Protein AF-0000000079278711 (afdb_homodimer)

Secondary structure (DSSP, 8-state):
------------------------B--SEEEEEEEEEEEEEETTEEEEEEEEEEEEEETTTTEEEEEEEEE-TT--EEEEEEEEETTTTEEEEEETTTTEEEEEE--S----BS-TT-EEEEEEEEE-SSSEEEEEEEEEEE-SSEEEEEEEEEETTT--EEEEEEEEEES-GGG-EEEEEEEEEEEEEES-S-THHHHPPPGGGGG------HHHHHHTTTTHHHH-/------------------------B--SEEEEEEEEEEEEEETTEEEEEEEEEEEEEETTTTEEEEEEEEE-TT--EEEEEEEEETTTTEEEEEETTTTEEEEEE--S----BS-TT-EEEEEEEEE-SSSEEEEEEEEEEE-SSEEEEEEEEEETTT--EEEEEEEEEES-GGG-EEEEEEEEEEEEESS-S-THHHHPPPGGGGG------HHHHHHTTTTHHHH-

Organism: Patiria miniata (NCBI:txid46514)

Nearest PDB structures (foldseek):
  6jld-assembly2_C  TM=6.997E-01  e=4.991E-11  Homo sapiens
  6jla-assembly2_C  TM=6.796E-01  e=1.005E-10  Mus musculus
  6e8n-assembly1_B  TM=7.286E-01  e=1.222E-09  Homo sapiens
  6jl9-assembly1_A  TM=7.013E-01  e=5.776E-10  Xenopus tropicalis
  6e7o-assembly2_C  TM=6.805E-01  e=1.728E-08  Homo sapiens

pLDDT: mean 85.75, std 17.97, range [25.83, 98.38]

Radius of gyration: 24.75 Å; Cα contacts (8 Å, |Δi|>4): 1061; chains: 2; bounding box: 49×94×82 Å

Solvent-accessible surface area (backbone atoms only — not comparable to full-atom values): 24453 Å² total; per-residue (Å²): 135,81,77,79,78,78,76,75,75,75,76,74,72,79,70,71,73,66,75,76,67,69,72,48,52,42,72,51,45,26,26,34,28,38,43,35,45,36,39,38,29,44,83,42,43,68,50,42,36,38,36,44,34,42,32,34,42,30,57,86,71,34,33,40,13,37,38,36,40,38,25,44,69,87,61,54,74,41,58,37,32,37,32,37,32,50,77,77,30,34,27,39,44,32,29,72,84,79,64,33,14,32,76,40,82,39,82,79,76,79,83,55,46,54,56,86,79,49,37,70,70,47,75,50,31,37,62,46,87,89,48,68,48,46,26,39,33,30,38,38,80,43,74,74,59,46,33,34,39,33,40,42,28,23,34,59,95,60,30,44,68,42,35,40,37,38,45,36,33,38,57,54,83,84,66,27,31,38,38,36,38,37,34,40,40,31,54,44,36,92,35,64,92,56,57,61,83,38,64,59,76,60,77,56,45,76,68,48,45,63,66,92,40,75,62,61,67,54,54,58,63,74,51,42,76,80,75,100,137,83,78,76,77,77,76,73,76,73,75,72,72,78,70,71,71,68,75,76,70,69,70,50,51,41,71,52,39,24,26,34,28,36,43,35,45,37,39,38,31,43,82,44,45,69,50,42,37,37,35,45,34,42,32,34,40,31,59,84,72,33,32,39,15,38,39,36,39,37,24,43,68,86,61,53,74,42,58,38,33,37,32,37,32,51,77,77,31,33,28,41,44,32,29,72,85,80,64,32,14,31,77,40,82,40,82,77,78,80,84,57,46,55,53,86,80,50,38,71,68,49,75,49,30,38,64,45,85,89,48,67,48,46,28,40,33,30,38,37,79,43,75,73,59,46,34,35,40,34,41,43,28,24,34,58,94,60,30,43,69,43,35,40,35,38,44,36,32,38,57,56,83,84,64,28,30,38,39,35,39,38,33,39,40,30,51,43,36,84,43,63,91,56,57,62,83,38,66,59,76,61,76,56,47,78,67,48,44,64,68,92,40,77,62,61,66,55,55,59,62,75,53,44,76,78,73,101

Structure (mmCIF, N/CA/C/O backbone):
data_AF-0000000079278711-model_v1
#
loop_
_entity.id
_entity.type
_entity.pdbx_description
1 polymer 'Uncharacterized protein'
#
loop_
_atom_site.group_PDB
_atom_site.id
_atom_site.type_symbol
_atom_site.label_atom_id
_atom_site.label_alt_id
_atom_site.label_comp_id
_atom_site.label_asym_id
_atom_site.label_entity_id
_atom_site.label_seq_id
_atom_site.pdbx_PDB_ins_code
_atom_site.Cartn_x
_atom_site.Cartn_y
_atom_site.Cartn_z
_atom_site.occupancy
_atom_site.B_iso_or_equiv
_atom_site.auth_seq_id
_atom_site.auth_comp_id
_atom_site.auth_asym_id
_atom_site.auth_atom_id
_atom_site.pdbx_PDB_model_num
ATOM 1 N N . MET A 1 1 ? -23.078 46.031 -39.719 1 28.12 1 MET A N 1
ATOM 2 C CA . MET A 1 1 ? -22.953 45.344 -38.438 1 28.12 1 MET A CA 1
ATOM 3 C C . MET A 1 1 ? -21.734 44.438 -38.438 1 28.12 1 MET A C 1
ATOM 5 O O . MET A 1 1 ? -21.734 43.406 -39.125 1 28.12 1 MET A O 1
ATOM 9 N N . ALA A 1 2 ? -20.5 44.938 -38.312 1 26.81 2 ALA A N 1
ATOM 10 C CA . ALA A 1 2 ? -19.141 44.406 -38.469 1 26.81 2 ALA A CA 1
ATOM 11 C C . ALA A 1 2 ? -18.828 43.375 -37.406 1 26.81 2 ALA A C 1
ATOM 13 O O . ALA A 1 2 ? -18.875 43.656 -36.219 1 26.81 2 ALA A O 1
ATOM 14 N N . LEU A 1 3 ? -19.188 42.094 -37.531 1 27.09 3 LEU A N 1
ATOM 15 C CA . LEU A 1 3 ? -19 40.969 -36.656 1 27.09 3 LEU A CA 1
ATOM 16 C C . LEU A 1 3 ? -17.516 40.75 -36.375 1 27.09 3 LEU A C 1
ATOM 18 O O . LEU A 1 3 ? -16.734 40.5 -37.281 1 27.09 3 LEU A O 1
ATOM 22 N N . LYS A 1 4 ? -16.922 41.594 -35.469 1 32.12 4 LYS A N 1
ATOM 23 C CA . LYS A 1 4 ? -15.508 41.5 -35.156 1 32.12 4 LYS A CA 1
ATOM 24 C C . LYS A 1 4 ? -15.141 40.031 -34.844 1 32.12 4 LYS A C 1
ATOM 26 O O . LYS A 1 4 ? -15.797 39.375 -34.031 1 32.12 4 LYS A O 1
ATOM 31 N N . LEU A 1 5 ? -14.391 39.344 -35.75 1 26.94 5 LEU A N 1
ATOM 32 C CA . LEU A 1 5 ? -13.734 38.062 -35.719 1 26.94 5 LEU A CA 1
ATOM 33 C C . LEU A 1 5 ? -12.797 37.938 -34.5 1 26.94 5 LEU A C 1
ATOM 35 O O . LEU A 1 5 ? -11.828 38.688 -34.406 1 26.94 5 LEU A O 1
ATOM 39 N N . VAL A 1 6 ? -13.273 37.75 -33.312 1 29.81 6 VAL A N 1
ATOM 40 C CA . VAL A 1 6 ? -12.391 37.562 -32.156 1 29.81 6 VAL A CA 1
ATOM 41 C C . VAL A 1 6 ? -11.469 36.344 -32.438 1 29.81 6 VAL A C 1
ATOM 43 O O . VAL A 1 6 ? -11.945 35.25 -32.688 1 29.81 6 VAL A O 1
ATOM 46 N N . ALA A 1 7 ? -10.211 36.625 -32.969 1 28.05 7 ALA A N 1
ATOM 47 C CA . ALA A 1 7 ? -9.117 35.656 -33.156 1 28.05 7 ALA A CA 1
ATOM 48 C C . ALA A 1 7 ? -8.758 34.969 -31.828 1 28.05 7 ALA A C 1
ATOM 50 O O . ALA A 1 7 ? -8.352 35.625 -30.875 1 28.05 7 ALA A O 1
ATOM 51 N N . PHE A 1 8 ? -9.531 33.938 -31.5 1 25.83 8 PHE A N 1
ATOM 52 C CA . PHE A 1 8 ? -9.086 33.062 -30.406 1 25.83 8 PHE A CA 1
ATOM 53 C C . PHE A 1 8 ? -7.66 32.594 -30.656 1 25.83 8 PHE A C 1
ATOM 55 O O . PHE A 1 8 ? -7.383 31.938 -31.656 1 25.83 8 PHE A O 1
ATOM 62 N N . LEU A 1 9 ? -6.652 33.406 -30.281 1 27.58 9 LEU A N 1
ATOM 63 C CA . LEU A 1 9 ? -5.266 32.938 -30.281 1 27.58 9 LEU A CA 1
ATOM 64 C C . LEU A 1 9 ? -5.141 31.578 -29.594 1 27.58 9 LEU A C 1
ATOM 66 O O . LEU A 1 9 ? -5.484 31.438 -28.422 1 27.58 9 LEU A O 1
ATOM 70 N N . LEU A 1 10 ? -5.125 30.5 -30.453 1 27.86 10 LEU A N 1
ATOM 71 C CA . LEU A 1 10 ? -4.727 29.125 -30.109 1 27.86 10 LEU A CA 1
ATOM 72 C C . LEU A 1 10 ? -3.369 29.109 -29.422 1 27.86 10 LEU A C 1
ATOM 74 O O . LEU A 1 10 ? -2.348 29.406 -30.047 1 27.86 10 LEU A O 1
ATOM 78 N N . LEU A 1 11 ? -3.262 29.578 -28.219 1 29.16 11 LEU A N 1
ATOM 79 C CA . LEU A 1 11 ? -2.023 29.266 -27.516 1 29.16 11 LEU A CA 1
ATOM 80 C C . LEU A 1 11 ? -1.622 27.812 -27.734 1 29.16 11 LEU A C 1
ATOM 82 O O . LEU A 1 11 ? -2.326 26.891 -27.297 1 29.16 11 LEU A O 1
ATOM 86 N N . VAL A 1 12 ? -0.851 27.547 -28.828 1 30.73 12 VAL A N 1
ATOM 87 C CA . VAL A 1 12 ? -0.111 26.297 -29.047 1 30.73 12 VAL A CA 1
ATOM 88 C C . VAL A 1 12 ? 0.714 25.969 -27.812 1 30.73 12 VAL A C 1
ATOM 90 O O . VAL A 1 12 ? 1.704 26.641 -27.516 1 30.73 12 VAL A O 1
ATOM 93 N N . ALA A 1 13 ? 0.12 25.578 -26.766 1 33.66 13 ALA A N 1
ATOM 94 C CA . ALA A 1 13 ? 0.958 24.906 -25.766 1 33.66 13 ALA A CA 1
ATOM 95 C C . ALA A 1 13 ? 1.921 23.922 -26.438 1 33.66 13 ALA A C 1
ATOM 97 O O . ALA A 1 13 ? 1.495 23.031 -27.172 1 33.66 13 ALA A O 1
ATOM 98 N N . LEU A 1 14 ? 3.133 24.266 -26.719 1 33.28 14 LEU A N 1
ATOM 99 C CA . LEU A 1 14 ? 4.242 23.359 -27 1 33.28 14 LEU A CA 1
ATOM 100 C C . LEU A 1 14 ? 4.141 22.094 -26.141 1 33.28 14 LEU A C 1
ATOM 102 O O . LEU A 1 14 ? 4.328 22.156 -24.922 1 33.28 14 LEU A O 1
ATOM 106 N N . ALA A 1 15 ? 3.383 21.156 -26.562 1 37.12 15 ALA A N 1
ATOM 107 C CA . ALA A 1 15 ? 3.496 19.75 -26.172 1 37.12 15 ALA A CA 1
ATOM 108 C C . ALA A 1 15 ? 4.949 19.297 -26.203 1 37.12 15 ALA A C 1
ATOM 110 O O . ALA A 1 15 ? 5.48 18.984 -27.281 1 37.12 15 ALA A O 1
ATOM 111 N N . THR A 1 16 ? 5.832 19.844 -25.469 1 40.12 16 THR A N 1
ATOM 112 C CA . THR A 1 16 ? 7.047 19.031 -25.391 1 40.12 16 THR A CA 1
ATOM 113 C C . THR A 1 16 ? 6.711 17.547 -25.375 1 40.12 16 THR A C 1
ATOM 115 O O . THR A 1 16 ? 5.77 17.125 -24.703 1 40.12 16 THR A O 1
ATOM 118 N N . SER A 1 17 ? 6.906 16.891 -26.438 1 39.91 17 SER A N 1
ATOM 119 C CA . SER A 1 17 ? 6.902 15.438 -26.594 1 39.91 17 SER A CA 1
ATOM 120 C C . SER A 1 17 ? 7.508 14.742 -25.375 1 39.91 17 SER A C 1
ATOM 122 O O . SER A 1 17 ? 8.727 14.664 -25.25 1 39.91 17 SER A O 1
ATOM 124 N N . TYR A 1 18 ? 7.055 15 -24.219 1 44.88 18 TYR A N 1
ATOM 125 C CA . TYR A 1 18 ? 7.531 13.977 -23.297 1 44.88 18 TYR A CA 1
ATOM 126 C C . TYR A 1 18 ? 7.473 12.594 -23.938 1 44.88 18 TYR A C 1
ATOM 128 O O . TYR A 1 18 ? 6.488 12.25 -24.594 1 44.88 18 TYR A O 1
ATOM 136 N N . ALA A 1 19 ? 8.578 12.164 -24.625 1 49.59 19 ALA A N 1
ATOM 137 C CA . ALA A 1 19 ? 8.68 10.781 -25.078 1 49.59 19 ALA A CA 1
ATOM 138 C C . ALA A 1 19 ? 7.773 9.867 -24.25 1 49.59 19 ALA A C 1
ATOM 140 O O . ALA A 1 19 ? 7.766 9.938 -23.031 1 49.59 19 ALA A O 1
ATOM 141 N N . GLU A 1 20 ? 6.598 9.508 -24.766 1 64.25 20 GLU A N 1
ATOM 142 C CA . GLU A 1 20 ? 5.617 8.609 -24.156 1 64.25 20 GLU A CA 1
ATOM 143 C C . GLU A 1 20 ? 6.301 7.406 -23.516 1 64.25 20 GLU A C 1
ATOM 145 O O . GLU A 1 20 ? 6.988 6.641 -24.188 1 64.25 20 GLU A O 1
ATOM 150 N N . VAL A 1 21 ? 6.695 7.43 -22.297 1 83 21 VAL A N 1
ATOM 151 C CA . VAL A 1 21 ? 7.254 6.273 -21.609 1 83 21 VAL A CA 1
ATOM 152 C C . VAL A 1 21 ? 6.383 5.047 -21.859 1 83 21 VAL A C 1
ATOM 154 O O . VAL A 1 21 ? 5.199 5.035 -21.516 1 83 21 VAL A O 1
ATOM 157 N N . LYS A 1 22 ? 6.934 4.156 -22.719 1 84.88 22 LYS A N 1
ATOM 158 C CA . LYS A 1 22 ? 6.215 2.928 -23.047 1 84.88 22 LYS A CA 1
ATOM 159 C C . LYS A 1 22 ? 6.277 1.926 -21.906 1 84.88 22 LYS A C 1
ATOM 161 O O . LYS A 1 22 ? 7.262 1.883 -21.156 1 84.88 22 LYS A O 1
ATOM 166 N N . PRO A 1 23 ? 5.211 1.128 -21.859 1 91 23 PRO A N 1
ATOM 167 C CA . PRO A 1 23 ? 5.277 0.071 -20.859 1 91 23 PRO A CA 1
ATOM 168 C C . PRO A 1 23 ? 6.449 -0.882 -21.078 1 91 23 PRO A C 1
ATOM 170 O O . PRO A 1 23 ? 6.902 -1.057 -22.203 1 91 23 PRO A O 1
ATOM 173 N N . CYS A 1 24 ? 6.898 -1.475 -20.062 1 95.25 24 CYS A N 1
ATOM 174 C CA . CYS A 1 24 ? 8.07 -2.342 -20.078 1 95.25 24 CYS A CA 1
ATOM 175 C C . CYS A 1 24 ? 7.711 -3.756 -19.641 1 95.25 24 CYS A C 1
ATOM 177 O O . CYS A 1 24 ? 6.586 -4.012 -19.219 1 95.25 24 CYS A O 1
ATOM 179 N N . CYS A 1 25 ? 8.672 -4.676 -19.844 1 96.25 25 CYS A N 1
ATOM 180 C CA . CYS A 1 25 ? 8.445 -6.07 -19.484 1 96.25 25 CYS A CA 1
ATOM 181 C C . CYS A 1 25 ? 9.297 -6.461 -18.281 1 96.25 25 CYS A C 1
ATOM 183 O O . CYS A 1 25 ? 10.438 -6.016 -18.156 1 96.25 25 CYS A O 1
ATOM 185 N N . TYR A 1 26 ? 8.727 -7.309 -17.516 1 96.69 26 TYR A N 1
ATOM 186 C CA . TYR A 1 26 ? 9.43 -7.832 -16.344 1 96.69 26 TYR A CA 1
ATOM 187 C C . TYR A 1 26 ? 10.539 -8.789 -16.766 1 96.69 26 TYR A C 1
ATOM 189 O O . TYR A 1 26 ? 10.539 -9.297 -17.891 1 96.69 26 TYR A O 1
ATOM 197 N N . PRO A 1 27 ? 11.5 -9.094 -15.867 1 96.56 27 PRO A N 1
ATOM 198 C CA . PRO A 1 27 ? 12.477 -10.133 -16.172 1 96.56 27 PRO A CA 1
ATOM 199 C C . PRO A 1 27 ? 11.844 -11.508 -16.375 1 96.56 27 PRO A C 1
ATOM 201 O O . PRO A 1 27 ? 10.773 -11.781 -15.82 1 96.56 27 PRO A O 1
ATOM 204 N N . ASP A 1 28 ? 12.5 -12.367 -17 1 97.25 28 ASP A N 1
ATOM 205 C CA . ASP A 1 28 ? 11.961 -13.672 -17.359 1 97.25 28 ASP A CA 1
ATOM 206 C C . ASP A 1 28 ? 11.844 -14.586 -16.141 1 97.25 28 ASP A C 1
ATOM 208 O O . ASP A 1 28 ? 10.93 -15.406 -16.062 1 97.25 28 ASP A O 1
ATOM 212 N N . GLN A 1 29 ? 12.844 -14.5 -15.305 1 97.62 29 GLN A N 1
ATOM 213 C CA . GLN A 1 29 ? 12.859 -15.328 -14.102 1 97.62 29 GLN A CA 1
ATOM 214 C C . GLN A 1 29 ? 13.297 -14.523 -12.883 1 97.62 29 GLN A C 1
ATOM 216 O O . GLN A 1 29 ? 14.312 -13.82 -12.922 1 97.62 29 GLN A O 1
ATOM 221 N N . TYR A 1 30 ? 12.547 -14.68 -11.828 1 97.81 30 TYR A N 1
ATOM 222 C CA . TYR A 1 30 ? 12.93 -14.016 -10.586 1 97.81 30 TYR A CA 1
ATOM 223 C C . TYR A 1 30 ? 12.086 -14.508 -9.414 1 97.81 30 TYR A C 1
ATOM 225 O O . TYR A 1 30 ? 11.062 -15.164 -9.609 1 97.81 30 TYR A O 1
ATOM 233 N N . GLU A 1 31 ? 12.578 -14.281 -8.242 1 97.88 31 GLU A N 1
ATOM 234 C CA . GLU A 1 31 ? 11.836 -14.398 -6.992 1 97.88 31 GLU A CA 1
ATOM 235 C C . GLU A 1 31 ? 11.57 -13.023 -6.375 1 97.88 31 GLU A C 1
ATOM 237 O O . GLU A 1 31 ? 12.383 -12.109 -6.508 1 97.88 31 GLU A O 1
ATOM 242 N N . ILE A 1 32 ? 10.461 -12.938 -5.684 1 97.88 32 ILE A N 1
ATOM 243 C CA . ILE A 1 32 ? 10.117 -11.656 -5.078 1 97.88 32 ILE A CA 1
ATOM 244 C C . ILE A 1 32 ? 9.133 -11.875 -3.93 1 97.88 32 ILE A C 1
ATOM 246 O O . ILE A 1 32 ? 8.273 -12.758 -3.998 1 97.88 32 ILE A O 1
ATOM 250 N N . SER A 1 33 ? 9.312 -11.117 -2.875 1 97.25 33 SER A N 1
ATOM 251 C CA . SER A 1 33 ? 8.359 -11.141 -1.771 1 97.25 33 SER A CA 1
ATOM 252 C C . SER A 1 33 ? 7.27 -10.094 -1.968 1 97.25 33 SER A C 1
ATOM 254 O O . SER A 1 33 ? 7.488 -9.07 -2.619 1 97.25 33 SER A O 1
ATOM 256 N N . THR A 1 34 ? 6.105 -10.414 -1.433 1 96.31 34 THR A N 1
ATOM 257 C CA . THR A 1 34 ? 5 -9.469 -1.547 1 96.31 34 THR A CA 1
ATOM 258 C C . THR A 1 34 ? 4.309 -9.281 -0.2 1 96.31 34 THR A C 1
ATOM 260 O O . THR A 1 34 ? 4.234 -10.219 0.601 1 96.31 34 THR A O 1
ATOM 263 N N . GLY A 1 35 ? 3.906 -8.086 0.082 1 94.06 35 GLY A N 1
ATOM 264 C CA . GLY A 1 35 ? 2.928 -7.746 1.104 1 94.06 35 GLY A CA 1
ATOM 265 C C . GLY A 1 35 ? 1.672 -7.109 0.538 1 94.06 35 GLY A C 1
ATOM 266 O O . GLY A 1 35 ? 1.744 -6.109 -0.178 1 94.06 35 GLY A O 1
ATOM 267 N N . THR A 1 36 ? 0.525 -7.742 0.815 1 95.19 36 THR A N 1
ATOM 268 C CA . THR A 1 36 ? -0.745 -7.246 0.298 1 95.19 36 THR A CA 1
ATOM 269 C C . THR A 1 36 ? -1.685 -6.871 1.44 1 95.19 36 THR A C 1
ATOM 271 O O . THR A 1 36 ? -1.774 -7.59 2.439 1 95.19 36 THR A O 1
ATOM 274 N N . GLN A 1 37 ? -2.275 -5.746 1.311 1 92.44 37 GLN A N 1
ATOM 275 C CA . GLN A 1 37 ? -3.434 -5.363 2.109 1 92.44 37 GLN A CA 1
ATOM 276 C C . GLN A 1 37 ? -4.684 -5.238 1.241 1 92.44 37 GLN A C 1
ATOM 278 O O . GLN A 1 37 ? -4.641 -4.625 0.171 1 92.44 37 GLN A O 1
ATOM 283 N N . ALA A 1 38 ? -5.754 -5.855 1.804 1 93 38 ALA A N 1
ATOM 284 C CA . ALA A 1 38 ? -6.977 -5.84 1.005 1 93 38 ALA A CA 1
ATOM 285 C C . ALA A 1 38 ? -8.188 -5.516 1.868 1 93 38 ALA A C 1
ATOM 287 O O . ALA A 1 38 ? -8.273 -5.945 3.021 1 93 38 ALA A O 1
ATOM 288 N N . GLY A 1 39 ? -9.078 -4.738 1.319 1 88.81 39 GLY A N 1
ATOM 289 C CA . GLY A 1 39 ? -10.422 -4.496 1.835 1 88.81 39 GLY A CA 1
ATOM 290 C C . GLY A 1 39 ? -11.516 -4.824 0.835 1 88.81 39 GLY A C 1
ATOM 291 O O . GLY A 1 39 ? -11.422 -4.453 -0.336 1 88.81 39 GLY A O 1
ATOM 292 N N . LEU A 1 40 ? -12.422 -5.543 1.307 1 87.75 40 LEU A N 1
ATOM 293 C CA . LEU A 1 40 ? -13.555 -5.949 0.481 1 87.75 40 LEU A CA 1
ATOM 294 C C . LEU A 1 40 ? -14.875 -5.527 1.121 1 87.75 40 LEU A C 1
ATOM 296 O O . LEU A 1 40 ? -14.984 -5.473 2.348 1 87.75 40 LEU A O 1
ATOM 300 N N . SER A 1 41 ? -15.789 -5.191 0.273 1 84.5 41 SER A N 1
ATOM 301 C CA . SER A 1 41 ? -17.141 -4.945 0.752 1 84.5 41 SER A CA 1
ATOM 302 C C . SER A 1 41 ? -18.188 -5.566 -0.176 1 84.5 41 SER A C 1
ATOM 304 O O . SER A 1 41 ? -18.203 -5.289 -1.377 1 84.5 41 SER A O 1
ATOM 306 N N . HIS A 1 42 ? -18.906 -6.457 0.375 1 82.88 42 HIS A N 1
ATOM 307 C CA . HIS A 1 42 ? -19.984 -7.133 -0.341 1 82.88 42 HIS A CA 1
ATOM 308 C C . HIS A 1 42 ? -21.297 -7.027 0.419 1 82.88 42 HIS A C 1
ATOM 310 O O . HIS A 1 42 ? -21.375 -7.41 1.588 1 82.88 42 HIS A O 1
ATOM 316 N N . GLN A 1 43 ? -22.406 -6.48 -0.276 1 78.81 43 GLN A N 1
ATOM 317 C CA . GLN A 1 43 ? -23.734 -6.328 0.302 1 78.81 43 GLN A CA 1
ATOM 318 C C . GLN A 1 43 ? -23.656 -5.656 1.672 1 78.81 43 GLN A C 1
ATOM 320 O O . GLN A 1 43 ? -24.281 -6.125 2.631 1 78.81 43 GLN A O 1
ATOM 325 N N . GLY A 1 44 ? -22.891 -4.719 1.751 1 70.06 44 GLY A N 1
ATOM 326 C CA . GLY A 1 44 ? -22.828 -3.896 2.949 1 70.06 44 GLY A CA 1
ATOM 327 C C . GLY A 1 44 ? -21.906 -4.477 4.016 1 70.06 44 GLY A C 1
ATOM 328 O O . GLY A 1 44 ? -21.75 -3.887 5.082 1 70.06 44 GLY A O 1
ATOM 329 N N . HIS A 1 45 ? -21.312 -5.602 3.762 1 76.75 45 HIS A N 1
ATOM 330 C CA . HIS A 1 45 ? -20.422 -6.211 4.734 1 76.75 45 HIS A CA 1
ATOM 331 C C . HIS A 1 45 ? -18.969 -6.031 4.328 1 76.75 45 HIS A C 1
ATOM 333 O O . HIS A 1 45 ? -18.547 -6.508 3.268 1 76.75 45 HIS A O 1
ATOM 339 N N . GLY A 1 46 ? -18.312 -5.312 5.16 1 78.31 46 GLY A N 1
ATOM 340 C CA . GLY A 1 46 ? -16.906 -5.094 4.91 1 78.31 46 GLY A CA 1
ATOM 341 C C . GLY A 1 46 ? -16.016 -6.113 5.594 1 78.31 46 GLY A C 1
ATOM 342 O O . GLY A 1 46 ? -16.312 -6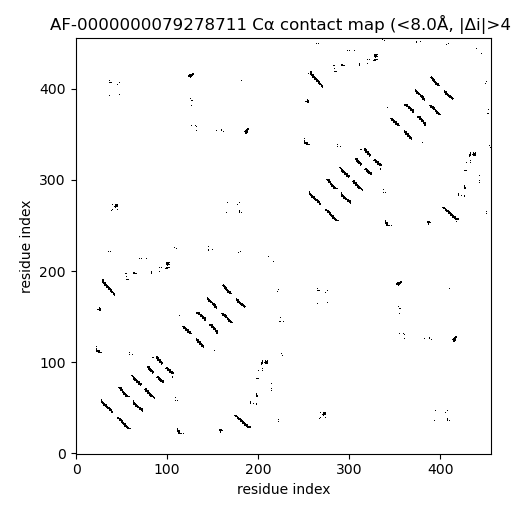.562 6.703 1 78.31 46 GLY A O 1
ATOM 343 N N . THR A 1 47 ? -14.906 -6.555 4.934 1 82.69 47 THR A N 1
ATOM 344 C CA . THR A 1 47 ? -13.883 -7.422 5.504 1 82.69 47 THR A CA 1
ATOM 345 C C . THR A 1 47 ? -12.508 -7.086 4.938 1 82.69 47 THR A C 1
ATOM 347 O O . THR A 1 47 ? -12.398 -6.34 3.965 1 82.69 47 THR A O 1
ATOM 350 N N . GLY A 1 48 ? -11.539 -7.477 5.648 1 86.06 48 GLY A N 1
ATOM 351 C CA . GLY A 1 48 ? -10.188 -7.246 5.18 1 86.06 48 GLY A CA 1
ATOM 352 C C . GLY A 1 48 ? -9.266 -8.43 5.41 1 86.06 48 GLY A C 1
ATOM 353 O O . GLY A 1 48 ? -9.625 -9.367 6.121 1 86.06 48 GLY A O 1
ATOM 354 N N . TYR A 1 49 ? -8.156 -8.398 4.707 1 90.81 49 TYR A N 1
ATOM 355 C CA . TYR A 1 49 ? -7.117 -9.398 4.918 1 90.81 49 TYR A CA 1
ATOM 356 C C . TYR A 1 49 ? -5.746 -8.859 4.531 1 90.81 49 TYR A C 1
ATOM 358 O O . TYR A 1 49 ? -5.641 -7.793 3.93 1 90.81 49 TYR A O 1
ATOM 366 N N . SER A 1 50 ? -4.766 -9.539 4.938 1 92.31 50 SER A N 1
ATOM 367 C CA . SER A 1 50 ? -3.406 -9.266 4.492 1 92.31 50 SER A CA 1
ATOM 368 C C . SER A 1 50 ? -2.686 -10.547 4.086 1 92.31 50 SER A C 1
ATOM 370 O O . SER A 1 50 ? -3.096 -11.641 4.473 1 92.31 50 SER A O 1
ATOM 372 N N . VAL A 1 51 ? -1.755 -10.383 3.211 1 95.19 51 VAL A N 1
ATOM 373 C CA . VAL A 1 51 ? -0.959 -11.516 2.74 1 95.19 51 VAL A CA 1
ATOM 374 C C . VAL A 1 51 ? 0.524 -11.156 2.781 1 95.19 51 VAL A C 1
ATOM 376 O O . VAL A 1 51 ? 0.911 -10.047 2.404 1 95.19 51 VAL A O 1
ATOM 379 N N . HIS A 1 52 ? 1.298 -12.047 3.299 1 95.81 52 HIS A N 1
ATOM 380 C CA . HIS A 1 52 ? 2.746 -12.047 3.131 1 95.81 52 HIS A CA 1
ATOM 381 C C . HIS A 1 52 ? 3.213 -13.281 2.375 1 95.81 52 HIS A C 1
ATOM 383 O O . HIS A 1 52 ? 2.951 -14.414 2.801 1 95.81 52 HIS A O 1
ATOM 389 N N . SER A 1 53 ? 3.877 -13.039 1.266 1 97.31 53 SER A N 1
ATOM 390 C CA . SER A 1 53 ? 4.207 -14.211 0.456 1 97.31 53 SER A CA 1
ATOM 391 C C . SER A 1 53 ? 5.516 -14 -0.302 1 97.31 53 SER A C 1
ATOM 393 O O . SER A 1 53 ? 6.07 -12.906 -0.304 1 97.31 53 SER A O 1
ATOM 395 N N . THR A 1 54 ? 6.066 -15.078 -0.794 1 97.62 54 THR A N 1
ATOM 396 C CA . THR A 1 54 ? 7.145 -15.109 -1.775 1 97.62 54 THR A CA 1
ATOM 397 C C . THR A 1 54 ? 6.691 -15.805 -3.059 1 97.62 54 THR A C 1
ATOM 399 O O . THR A 1 54 ? 5.969 -16.797 -3.01 1 97.62 54 THR A O 1
ATOM 402 N N . SER A 1 55 ? 7.09 -15.219 -4.113 1 97.38 55 SER A N 1
ATOM 403 C CA . SER A 1 55 ? 6.715 -15.773 -5.41 1 97.38 55 SER A CA 1
ATOM 404 C C . SER A 1 55 ? 7.941 -16.031 -6.281 1 97.38 55 SER A C 1
ATOM 406 O O . SER A 1 55 ? 8.953 -15.336 -6.148 1 97.38 55 SER A O 1
ATOM 408 N N . ALA A 1 56 ? 7.805 -17.016 -7.102 1 98.31 56 ALA A N 1
ATOM 409 C CA . ALA A 1 56 ? 8.727 -17.234 -8.211 1 98.31 56 ALA A CA 1
ATOM 410 C C . ALA A 1 56 ? 8.008 -17.094 -9.555 1 98.31 56 ALA A C 1
ATOM 412 O O . ALA A 1 56 ? 6.953 -17.688 -9.766 1 98.31 56 ALA A O 1
ATOM 413 N N . VAL A 1 57 ? 8.555 -16.266 -10.359 1 97.69 57 VAL A N 1
ATOM 414 C CA . VAL A 1 57 ? 8.047 -16.062 -11.711 1 97.69 57 VAL A CA 1
ATOM 415 C C . VAL A 1 57 ? 9.016 -16.672 -12.727 1 97.69 57 VAL A C 1
ATOM 417 O O . VAL A 1 57 ? 10.195 -16.312 -12.758 1 97.69 57 VAL A O 1
ATOM 420 N N . ASP A 1 58 ? 8.531 -17.578 -13.492 1 98 58 ASP A N 1
ATOM 421 C CA . ASP A 1 58 ? 9.281 -18.219 -14.562 1 98 58 ASP A CA 1
ATOM 422 C C . ASP A 1 58 ? 8.57 -18.062 -15.906 1 98 58 ASP A C 1
ATOM 424 O O . ASP A 1 58 ? 7.824 -18.953 -16.328 1 98 58 ASP A O 1
ATOM 428 N N . ALA A 1 59 ? 8.906 -17 -16.594 1 96.88 59 ALA A N 1
ATOM 429 C CA . ALA A 1 59 ? 8.25 -16.719 -17.859 1 96.88 59 ALA A CA 1
ATOM 430 C C . ALA A 1 59 ? 8.719 -17.688 -18.953 1 96.88 59 ALA A C 1
ATOM 432 O O . ALA A 1 59 ? 7.996 -17.922 -19.922 1 96.88 59 ALA A O 1
ATOM 433 N N . LEU A 1 60 ? 9.898 -18.219 -18.797 1 97.12 60 LEU A N 1
ATOM 434 C CA . LEU A 1 60 ? 10.406 -19.188 -19.766 1 97.12 60 LEU A CA 1
ATOM 435 C C . LEU A 1 60 ? 9.578 -20.453 -19.75 1 97.12 60 LEU A C 1
ATOM 437 O O . LEU A 1 60 ? 9.273 -21.031 -20.797 1 97.12 60 LEU A O 1
ATOM 441 N N . ASP A 1 61 ? 9.18 -20.875 -18.594 1 97.12 61 ASP A N 1
ATOM 442 C CA . ASP A 1 61 ? 8.367 -22.078 -18.438 1 97.12 61 ASP A CA 1
ATOM 443 C C . ASP A 1 61 ? 6.895 -21.719 -18.234 1 97.12 61 ASP A C 1
ATOM 445 O O . ASP A 1 61 ? 6.066 -22.594 -17.969 1 97.12 61 ASP A O 1
ATOM 449 N N . LYS A 1 62 ? 6.555 -20.469 -18.281 1 97.56 62 LYS A N 1
ATOM 450 C CA . LYS A 1 62 ? 5.199 -19.938 -18.156 1 97.56 62 LYS A CA 1
ATOM 451 C C . LYS A 1 62 ? 4.562 -20.391 -16.844 1 97.56 62 LYS A C 1
ATOM 453 O O . LYS A 1 62 ? 3.438 -20.891 -16.828 1 97.56 62 LYS A O 1
ATOM 458 N N . LYS A 1 63 ? 5.238 -20.219 -15.742 1 98 63 LYS A N 1
ATOM 459 C CA . LYS A 1 63 ? 4.754 -20.625 -14.422 1 98 63 LYS A CA 1
ATOM 460 C C . LYS A 1 63 ? 4.918 -19.484 -13.414 1 98 63 LYS A C 1
ATOM 462 O O . LYS A 1 63 ? 5.906 -18.75 -13.461 1 98 63 LYS A O 1
ATOM 467 N N . VAL A 1 64 ? 4.004 -19.438 -12.531 1 97.5 64 VAL A N 1
ATOM 468 C CA . VAL A 1 64 ? 4.102 -18.578 -11.352 1 97.5 64 VAL A CA 1
ATOM 469 C C . VAL A 1 64 ? 3.775 -19.406 -10.102 1 97.5 64 VAL A C 1
ATOM 471 O O . VAL A 1 64 ? 2.738 -20.062 -10.039 1 97.5 64 VAL A O 1
ATOM 474 N N . GLY A 1 65 ? 4.68 -19.469 -9.203 1 98.12 65 GLY A N 1
ATOM 475 C CA . GLY A 1 65 ? 4.461 -20.078 -7.898 1 98.12 65 GLY A CA 1
ATOM 476 C C . GLY A 1 65 ? 4.441 -19.062 -6.773 1 98.12 65 GLY A C 1
ATOM 477 O O . GLY A 1 65 ? 5.238 -18.109 -6.762 1 98.12 65 GLY A O 1
ATOM 478 N N . GLU A 1 66 ? 3.5 -19.188 -5.902 1 97.75 66 GLU A N 1
ATOM 479 C CA . GLU A 1 66 ? 3.396 -18.297 -4.746 1 97.75 66 GLU A CA 1
ATOM 480 C C . GLU A 1 66 ? 3.119 -19.078 -3.469 1 97.75 66 GLU A C 1
ATOM 482 O O . GLU A 1 66 ? 2.311 -20.016 -3.471 1 97.75 66 GLU A O 1
ATOM 487 N N . ARG A 1 67 ? 3.797 -18.75 -2.461 1 97.75 67 ARG A N 1
ATOM 488 C CA . ARG A 1 67 ? 3.559 -19.344 -1.146 1 97.75 67 ARG A CA 1
ATOM 489 C C . ARG A 1 67 ? 3.662 -18.297 -0.048 1 97.75 67 ARG A C 1
ATOM 491 O O . ARG A 1 67 ? 4.488 -17.375 -0.128 1 97.75 67 ARG A O 1
ATOM 498 N N . GLY A 1 68 ? 2.807 -18.469 0.949 1 97.19 68 GLY A N 1
ATOM 499 C CA . GLY A 1 68 ? 2.844 -17.484 2.016 1 97.19 68 GLY A CA 1
ATOM 500 C C . GLY A 1 68 ? 1.742 -17.672 3.043 1 97.19 68 GLY A C 1
ATOM 501 O O . GLY A 1 68 ? 1.214 -18.766 3.199 1 97.19 68 GLY A O 1
ATOM 502 N N . THR A 1 69 ? 1.567 -16.609 3.801 1 96.25 69 THR A N 1
ATOM 503 C CA . THR A 1 69 ? 0.577 -16.609 4.871 1 96.25 69 THR A CA 1
ATOM 504 C C . THR A 1 69 ? -0.505 -15.57 4.609 1 96.25 69 THR A C 1
ATOM 506 O O . THR A 1 69 ? -0.201 -14.414 4.301 1 96.25 69 THR A O 1
ATOM 509 N N . PHE A 1 70 ? -1.701 -16.078 4.617 1 95.75 70 PHE A N 1
ATOM 510 C CA . PHE A 1 70 ? -2.91 -15.266 4.613 1 95.75 70 PHE A CA 1
ATOM 511 C C . PHE A 1 70 ? -3.361 -14.961 6.039 1 95.75 70 PHE A C 1
ATOM 513 O O . PHE A 1 70 ? -3.471 -15.867 6.867 1 95.75 70 PHE A O 1
ATOM 520 N N . TYR A 1 71 ? -3.594 -13.664 6.316 1 91.31 71 TYR A N 1
ATOM 521 C CA . TYR A 1 71 ? -4.145 -13.266 7.605 1 91.31 71 TYR A CA 1
ATOM 522 C C . TYR A 1 71 ? -5.566 -12.742 7.453 1 91.31 71 TYR A C 1
ATOM 524 O O . TYR A 1 71 ? -5.797 -11.734 6.793 1 91.31 71 TYR A O 1
ATOM 532 N N . ALA A 1 72 ? -6.449 -13.422 8.141 1 89.88 72 ALA A N 1
ATOM 533 C CA . ALA A 1 72 ? -7.828 -12.945 8.156 1 89.88 72 ALA A CA 1
ATOM 534 C C . ALA A 1 72 ? -7.949 -11.648 8.938 1 89.88 72 ALA A C 1
ATOM 536 O O . ALA A 1 72 ? -6.98 -11.188 9.547 1 89.88 72 ALA A O 1
ATOM 537 N N . GLU A 1 73 ? -9.102 -11.031 8.836 1 81.5 73 GLU A N 1
ATOM 538 C CA . GLU A 1 73 ? -9.352 -9.734 9.469 1 81.5 73 GLU A CA 1
ATOM 539 C C . GLU A 1 73 ? -9.031 -9.789 10.961 1 81.5 73 GLU A C 1
ATOM 541 O O . GLU A 1 73 ? -8.539 -8.805 11.531 1 81.5 73 GLU A O 1
ATOM 546 N N . ASP A 1 74 ? -9.242 -10.914 11.547 1 79.56 74 ASP A N 1
ATOM 547 C CA . ASP A 1 74 ? -9.047 -11.031 12.992 1 79.56 74 ASP A CA 1
ATOM 548 C C . ASP A 1 74 ? -7.605 -11.406 13.32 1 79.56 74 ASP A C 1
ATOM 550 O O . ASP A 1 74 ? -7.281 -11.688 14.477 1 79.56 74 ASP A O 1
ATOM 554 N N . GLY A 1 75 ? -6.805 -11.555 12.297 1 83.19 75 GLY A N 1
ATOM 555 C CA . GLY A 1 75 ? -5.395 -11.844 12.516 1 83.19 75 GLY A CA 1
ATOM 556 C C . GLY A 1 75 ? -5.062 -13.32 12.422 1 83.19 75 GLY A C 1
ATOM 557 O O . GLY A 1 75 ? -3.898 -13.711 12.531 1 83.19 75 GLY A O 1
ATOM 558 N N . THR A 1 76 ? -6.039 -14.172 12.203 1 89.31 76 THR A N 1
ATOM 559 C CA . THR A 1 76 ? -5.793 -15.602 12.109 1 89.31 76 THR A CA 1
ATOM 560 C C . THR A 1 76 ? -4.988 -15.93 10.852 1 89.31 76 THR A C 1
ATOM 562 O O . THR A 1 76 ? -5.375 -15.555 9.742 1 89.31 76 THR A O 1
ATOM 565 N N . PRO A 1 77 ? -3.932 -16.641 11.008 1 92.81 77 PRO A N 1
ATOM 566 C CA . PRO A 1 77 ? -3.09 -16.969 9.859 1 92.81 77 PRO A CA 1
ATOM 567 C C . PRO A 1 77 ? -3.518 -18.25 9.156 1 92.81 77 PRO A C 1
ATOM 569 O O . PRO A 1 77 ? -3.961 -19.203 9.805 1 92.81 77 PRO A O 1
ATOM 572 N N . TYR A 1 78 ? -3.422 -18.281 7.852 1 94.69 78 TYR A N 1
ATOM 573 C CA . TYR A 1 78 ? -3.588 -19.453 6.996 1 94.69 78 TYR A CA 1
ATOM 574 C C . TYR A 1 78 ? -2.439 -19.578 6.004 1 94.69 78 TYR A C 1
ATOM 576 O O . TYR A 1 78 ? -2.172 -18.641 5.238 1 94.69 78 TYR A O 1
ATOM 584 N N . GLU A 1 79 ? -1.824 -20.734 6 1 96.31 79 GLU A N 1
ATOM 585 C CA . GLU A 1 79 ? -0.782 -20.969 5.004 1 96.31 79 GLU A CA 1
ATOM 586 C C . GLU A 1 79 ? -1.383 -21.359 3.654 1 96.31 79 GLU A C 1
ATOM 588 O O . GLU A 1 79 ? -2.373 -22.094 3.596 1 96.31 79 GLU A O 1
ATOM 593 N N . PHE A 1 80 ? -0.737 -20.875 2.627 1 96.19 80 PHE A N 1
ATOM 594 C CA . PHE A 1 80 ? -1.231 -21.266 1.312 1 96.19 80 PHE A CA 1
ATOM 595 C C . PHE A 1 80 ? -0.091 -21.344 0.302 1 96.19 80 PHE A C 1
ATOM 597 O O . PHE A 1 80 ? 0.986 -20.781 0.538 1 96.19 80 PHE A O 1
ATOM 604 N N . GLN A 1 81 ? -0.357 -22.016 -0.746 1 97 81 GLN A N 1
ATOM 605 C CA . GLN A 1 81 ? 0.499 -22.062 -1.927 1 97 81 GLN A CA 1
ATOM 606 C C . GLN A 1 81 ? -0.331 -22.172 -3.203 1 97 81 GLN A C 1
ATOM 608 O O . GLN A 1 81 ? -1.339 -22.875 -3.238 1 97 81 GLN A O 1
ATOM 613 N N . THR A 1 82 ? 0.069 -21.438 -4.219 1 96.62 82 THR A N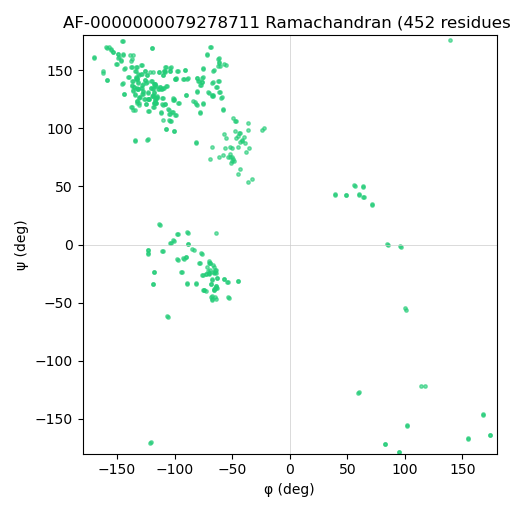 1
ATOM 614 C CA . THR A 1 82 ? -0.51 -21.578 -5.551 1 96.62 82 THR A CA 1
ATOM 615 C C . THR A 1 82 ? 0.575 -21.875 -6.586 1 96.62 82 THR A C 1
ATOM 617 O O . THR A 1 82 ? 1.682 -21.328 -6.496 1 96.62 82 THR A O 1
ATOM 620 N N . ILE A 1 83 ? 0.237 -22.719 -7.438 1 97.69 83 ILE A N 1
ATOM 621 C CA . ILE A 1 83 ? 1.062 -22.969 -8.617 1 97.69 83 ILE A CA 1
ATOM 622 C C . ILE A 1 83 ? 0.239 -22.75 -9.883 1 97.69 83 ILE A C 1
ATOM 624 O O . ILE A 1 83 ? -0.704 -23.484 -10.156 1 97.69 83 ILE A O 1
ATOM 628 N N . LYS A 1 84 ? 0.597 -21.781 -10.633 1 96.75 84 LYS A N 1
ATOM 629 C CA . LYS A 1 84 ? -0.04 -21.484 -11.914 1 96.75 84 LYS A CA 1
ATOM 630 C C . LYS A 1 84 ? 0.842 -21.938 -13.078 1 96.75 84 LYS A C 1
ATOM 632 O O . LYS A 1 84 ? 1.923 -21.375 -13.289 1 96.75 84 LYS A O 1
ATOM 637 N N . ASP A 1 85 ? 0.386 -22.891 -13.734 1 97.38 85 ASP A N 1
ATOM 638 C CA . ASP A 1 85 ? 1.049 -23.391 -14.93 1 97.38 85 ASP A CA 1
ATOM 639 C C . ASP A 1 85 ? 0.281 -23.016 -16.188 1 97.38 85 ASP A C 1
ATOM 641 O O . ASP A 1 85 ? -0.652 -23.703 -16.594 1 97.38 85 ASP A O 1
ATOM 645 N N . TYR A 1 86 ? 0.708 -22.016 -16.812 1 96.5 86 TYR A N 1
ATOM 646 C CA . TYR A 1 86 ? -0.002 -21.484 -17.969 1 96.5 86 TYR A CA 1
ATOM 647 C C . TYR A 1 86 ? 0.214 -22.359 -19.203 1 96.5 86 TYR A C 1
ATOM 649 O O . TYR A 1 86 ? -0.592 -22.344 -20.141 1 96.5 86 TYR A O 1
ATOM 657 N N . GLY A 1 87 ? 1.306 -23.047 -19.219 1 96.12 87 GLY A N 1
ATOM 658 C CA . GLY A 1 87 ? 1.52 -24 -20.297 1 96.12 87 GLY A CA 1
ATOM 659 C C . GLY A 1 87 ? 0.51 -25.125 -20.297 1 96.12 87 GLY A C 1
ATOM 660 O O . GLY A 1 87 ? 0.028 -25.531 -21.359 1 96.12 87 GLY A O 1
ATOM 661 N N . MET A 1 88 ? 0.137 -25.516 -19.125 1 95.88 88 MET A N 1
ATOM 662 C CA . MET A 1 88 ? -0.8 -26.625 -18.984 1 95.88 88 MET A CA 1
ATOM 663 C C . MET A 1 88 ? -2.225 -26.125 -18.797 1 95.88 88 MET A C 1
ATOM 665 O O . MET A 1 88 ? -3.176 -26.906 -18.812 1 95.88 88 MET A O 1
ATOM 669 N N . GLY A 1 89 ? -2.404 -24.844 -18.516 1 96.38 89 GLY A N 1
ATOM 670 C CA . GLY A 1 89 ? -3.721 -24.266 -18.266 1 96.38 89 GLY A CA 1
ATOM 671 C C . GLY A 1 89 ? -4.32 -24.703 -16.938 1 96.38 89 GLY A C 1
ATOM 672 O O . GLY A 1 89 ? -5.527 -24.922 -16.844 1 96.38 89 GLY A O 1
ATOM 673 N N . VAL A 1 90 ? -3.412 -24.875 -15.922 1 95.56 90 VAL A N 1
ATOM 674 C CA . VAL A 1 90 ? -3.91 -25.391 -14.656 1 95.56 90 VAL A CA 1
ATOM 675 C C . VAL A 1 90 ? -3.357 -24.547 -13.508 1 95.56 90 VAL A C 1
ATOM 677 O O . VAL A 1 90 ? -2.199 -24.125 -13.539 1 95.56 90 VAL A O 1
ATOM 680 N N . GLU A 1 91 ? -4.113 -24.328 -12.508 1 95.25 91 GLU A N 1
ATOM 681 C CA . GLU A 1 91 ? -3.695 -23.75 -11.234 1 95.25 91 GLU A CA 1
ATOM 682 C C . GLU A 1 91 ? -3.939 -24.734 -10.086 1 95.25 91 GLU A C 1
ATOM 684 O O . GLU A 1 91 ? -5.027 -25.297 -9.961 1 95.25 91 GLU A O 1
ATOM 689 N N . TYR A 1 92 ? -2.959 -24.969 -9.297 1 95.44 92 TYR A N 1
ATOM 690 C CA . TYR A 1 92 ? -3.082 -25.719 -8.055 1 95.44 92 TYR A CA 1
ATOM 691 C C . TYR A 1 92 ? -3.227 -24.797 -6.859 1 95.44 92 TYR A C 1
ATOM 693 O O . TYR A 1 92 ? -2.383 -23.922 -6.637 1 95.44 92 TYR A O 1
ATOM 701 N N . LYS A 1 93 ? -4.273 -24.938 -6.152 1 95.06 93 LYS A N 1
ATOM 702 C CA . LYS A 1 93 ? -4.512 -24.25 -4.891 1 95.06 93 LYS A CA 1
ATOM 703 C C . LYS A 1 93 ? -4.258 -25.172 -3.699 1 95.06 93 LYS A C 1
ATOM 705 O O . LYS A 1 93 ? -5.016 -26.109 -3.467 1 95.06 93 LYS A O 1
ATOM 710 N N . ILE A 1 94 ? -3.256 -24.812 -2.957 1 95.44 94 ILE A N 1
ATOM 711 C CA . ILE A 1 94 ? -2.723 -25.781 -2.004 1 95.44 94 ILE A CA 1
ATOM 712 C C . ILE A 1 94 ? -2.775 -25.203 -0.592 1 95.44 94 ILE A C 1
ATOM 714 O O . ILE A 1 94 ? -2.334 -24.062 -0.364 1 95.44 94 ILE A O 1
ATOM 718 N N . ASP A 1 95 ? -3.369 -25.859 0.289 1 93.81 95 ASP A N 1
ATOM 719 C CA . ASP A 1 95 ? -3.271 -25.656 1.732 1 93.81 95 ASP A CA 1
ATOM 720 C C . ASP A 1 95 ? -2.326 -26.688 2.361 1 93.81 95 ASP A C 1
ATOM 722 O O . ASP A 1 95 ? -2.729 -27.812 2.662 1 93.81 95 ASP A O 1
ATOM 726 N N . PRO A 1 96 ? -1.096 -26.219 2.557 1 93.62 96 PRO A N 1
ATOM 727 C CA . PRO A 1 96 ? -0.12 -27.219 3.02 1 93.62 96 PRO A CA 1
ATOM 728 C C . PRO A 1 96 ? -0.375 -27.672 4.457 1 93.62 96 PRO A C 1
ATOM 730 O O . PRO A 1 96 ? 0.075 -28.75 4.855 1 93.62 96 PRO A O 1
ATOM 733 N N . THR A 1 97 ? -1.018 -26.859 5.238 1 92.62 97 THR A N 1
ATOM 734 C CA . THR A 1 97 ? -1.28 -27.188 6.633 1 92.62 97 THR A CA 1
ATOM 735 C C . THR A 1 97 ? -2.207 -28.391 6.734 1 92.62 97 THR A C 1
ATOM 737 O O . THR A 1 97 ? -1.946 -29.328 7.508 1 92.62 97 THR A O 1
ATOM 740 N N . HIS A 1 98 ? -3.25 -28.438 5.98 1 91.19 98 HIS A N 1
ATOM 741 C CA . HIS A 1 98 ? -4.23 -29.516 6.062 1 91.19 98 HIS A CA 1
ATOM 742 C C . HIS A 1 98 ? -4.074 -30.484 4.898 1 91.19 98 HIS A C 1
ATOM 744 O O . HIS A 1 98 ? -4.875 -31.422 4.746 1 91.19 98 HIS A O 1
ATOM 750 N N . MET A 1 99 ? -3.152 -30.25 4.094 1 91.56 99 MET A N 1
ATOM 751 C CA . MET A 1 99 ? -2.844 -31.094 2.945 1 91.56 99 MET A CA 1
ATOM 752 C C . MET A 1 99 ? -4.035 -31.172 1.999 1 91.56 99 MET A C 1
ATOM 754 O O . MET A 1 99 ? -4.434 -32.281 1.596 1 91.56 99 MET A O 1
ATOM 758 N N . HIS A 1 100 ? -4.684 -30 1.759 1 92.44 100 HIS A N 1
ATOM 759 C CA . HIS A 1 100 ? -5.746 -29.875 0.767 1 92.44 100 HIS A CA 1
ATOM 760 C C . HIS A 1 100 ? -5.215 -29.266 -0.529 1 92.44 100 HIS A C 1
ATOM 762 O O . HIS A 1 100 ? -4.344 -28.391 -0.501 1 92.44 100 HIS A O 1
ATOM 768 N N . CYS A 1 101 ? -5.77 -29.797 -1.619 1 94 101 CYS A N 1
ATOM 769 C CA . CYS A 1 101 ? -5.367 -29.297 -2.93 1 94 101 CYS A CA 1
ATOM 770 C C . CYS A 1 101 ? -6.547 -29.281 -3.893 1 94 101 CYS A C 1
ATOM 772 O O . CYS A 1 101 ? -7.273 -30.281 -4.012 1 94 101 CYS A O 1
ATOM 774 N N . GLU A 1 102 ? -6.738 -28.156 -4.516 1 92.12 102 GLU A N 1
ATOM 775 C CA . GLU A 1 102 ? -7.73 -28.031 -5.574 1 92.12 102 GLU A CA 1
ATOM 776 C C . GLU A 1 102 ? -7.07 -27.672 -6.906 1 92.12 102 GLU A C 1
ATOM 778 O O . GLU A 1 102 ? -6.234 -26.766 -6.969 1 92.12 102 GLU A O 1
ATOM 783 N N . THR A 1 103 ? -7.473 -28.422 -7.887 1 92.56 103 THR A N 1
ATOM 784 C CA . THR A 1 103 ? -7.008 -28.125 -9.234 1 92.56 103 THR A CA 1
ATOM 785 C C . THR A 1 103 ? -8.086 -27.391 -10.031 1 92.56 103 THR A C 1
ATOM 787 O O . THR A 1 103 ? -9.211 -27.875 -10.148 1 92.56 103 THR A O 1
ATOM 790 N N . VAL A 1 104 ? -7.652 -26.234 -10.555 1 91.06 104 VAL A N 1
ATOM 791 C CA . VAL A 1 104 ? -8.648 -25.484 -11.305 1 91.06 104 VAL A CA 1
ATOM 792 C C . VAL A 1 104 ? -8.086 -25.109 -12.68 1 91.06 104 VAL A C 1
ATOM 794 O O . VAL A 1 104 ? -6.867 -25.047 -12.859 1 91.06 104 VAL A O 1
ATOM 797 N N . LYS A 1 105 ? -9.039 -24.922 -13.617 1 92.94 105 LYS A N 1
ATOM 798 C CA . LYS A 1 105 ? -8.633 -24.469 -14.945 1 92.94 105 LYS A CA 1
ATOM 799 C C . LYS A 1 105 ? -8.078 -23.047 -14.898 1 92.94 105 LYS A C 1
ATOM 801 O O . LYS A 1 105 ? -8.664 -22.172 -14.266 1 92.94 105 LYS A O 1
ATOM 806 N N . LEU A 1 106 ? -6.898 -22.875 -15.453 1 92.62 106 LEU A N 1
ATOM 807 C CA . LEU A 1 106 ? -6.27 -21.562 -15.555 1 92.62 106 LEU A CA 1
ATOM 808 C C . LEU A 1 106 ? -6.477 -20.969 -16.938 1 92.62 106 LEU A C 1
ATOM 810 O O . LEU A 1 106 ? -5.98 -21.516 -17.938 1 92.62 106 LEU A O 1
ATOM 814 N N . GLU A 1 107 ? -7.27 -19.906 -16.984 1 86.88 107 GLU A N 1
ATOM 815 C CA . GLU A 1 107 ? -7.547 -19.266 -18.25 1 86.88 107 GLU A CA 1
ATOM 816 C C . GLU A 1 107 ? -6.652 -18.047 -18.469 1 86.88 107 GLU A C 1
ATOM 818 O O . GLU A 1 107 ? -6.18 -17.438 -17.5 1 86.88 107 GLU A O 1
ATOM 823 N N . GLY A 1 108 ? -6.375 -17.812 -19.766 1 85.38 108 GLY A N 1
ATOM 824 C CA . GLY A 1 108 ? -5.617 -16.625 -20.109 1 85.38 108 GLY A CA 1
ATOM 825 C C . GLY A 1 108 ? -4.129 -16.891 -20.25 1 85.38 108 GLY A C 1
ATOM 826 O O . GLY A 1 108 ? -3.689 -18.047 -20.219 1 85.38 108 GLY A O 1
ATOM 827 N N . THR A 1 109 ? -3.355 -15.758 -20.547 1 88.81 109 THR A N 1
ATOM 828 C CA . THR A 1 109 ? -1.91 -15.844 -20.734 1 88.81 109 THR A CA 1
ATOM 829 C C . THR A 1 109 ? -1.181 -15.219 -19.547 1 88.81 109 THR A C 1
ATOM 831 O O . THR A 1 109 ? -1.756 -14.422 -18.812 1 88.81 109 THR A O 1
ATOM 834 N N . MET A 1 110 ? -0.019 -15.719 -19.359 1 92.25 110 MET A N 1
ATOM 835 C CA . MET A 1 110 ? 0.814 -15.18 -18.281 1 92.25 110 MET A CA 1
ATOM 836 C C . MET A 1 110 ? 1.162 -13.719 -18.547 1 92.25 110 MET A C 1
ATOM 838 O O . MET A 1 110 ? 1.504 -13.352 -19.672 1 92.25 110 MET A O 1
ATOM 842 N N . THR A 1 111 ? 1.049 -12.891 -17.484 1 89.94 111 THR A N 1
ATOM 843 C CA . THR A 1 111 ? 1.453 -11.492 -17.562 1 89.94 111 THR A CA 1
ATOM 844 C C . THR A 1 111 ? 2.965 -11.359 -17.406 1 89.94 111 THR A C 1
ATOM 846 O O . THR A 1 111 ? 3.523 -11.727 -16.375 1 89.94 111 THR A O 1
ATOM 849 N N . THR A 1 112 ? 3.574 -10.797 -18.438 1 93.19 112 THR A N 1
ATOM 850 C CA . THR A 1 112 ? 5.027 -10.703 -18.391 1 93.19 112 THR A CA 1
ATOM 851 C C . THR A 1 112 ? 5.484 -9.258 -18.531 1 93.19 112 THR A C 1
ATOM 853 O O . THR A 1 112 ? 6.672 -8.953 -18.375 1 93.19 112 THR A O 1
ATOM 856 N N . CYS A 1 113 ? 4.492 -8.375 -18.844 1 94.25 113 CYS A N 1
ATOM 857 C CA . CYS A 1 113 ? 4.793 -6.961 -19.031 1 94.25 113 CYS A CA 1
ATOM 858 C C . CYS A 1 113 ? 3.74 -6.082 -18.359 1 94.25 113 CYS A C 1
ATOM 860 O O . CYS A 1 113 ? 2.643 -6.547 -18.047 1 94.25 113 CYS A O 1
ATOM 862 N N . VAL A 1 114 ? 4.184 -4.863 -18.125 1 93.5 114 VAL A N 1
ATOM 863 C CA . VAL A 1 114 ? 3.139 -3.875 -17.875 1 93.5 114 VAL A CA 1
ATOM 864 C C . VAL A 1 114 ? 2.213 -3.791 -19.078 1 93.5 114 VAL A C 1
ATOM 866 O O . VAL A 1 114 ? 2.676 -3.691 -20.219 1 93.5 114 VAL A O 1
ATOM 869 N N . GLY A 1 115 ? 1.007 -3.924 -18.953 1 88.94 115 GLY A N 1
ATOM 870 C CA . GLY A 1 115 ? 0.039 -4.039 -20.031 1 88.94 115 GLY A CA 1
ATOM 871 C C . GLY A 1 115 ? 0.093 -2.881 -21.016 1 88.94 115 GLY A C 1
ATOM 872 O O . GLY A 1 115 ? 0.369 -1.745 -20.625 1 88.94 115 GLY A O 1
ATOM 873 N N . ASP A 1 116 ? -0.347 -3.168 -22.219 1 86 116 ASP A N 1
ATOM 874 C CA . ASP A 1 116 ? -0.292 -2.189 -23.312 1 86 116 ASP A CA 1
ATOM 875 C C . ASP A 1 116 ? -1.293 -1.06 -23.078 1 86 116 ASP A C 1
ATOM 877 O O . ASP A 1 116 ? -1.133 0.039 -23.609 1 86 116 ASP A O 1
ATOM 881 N N . ASN A 1 117 ? -2.252 -1.357 -22.359 1 86 117 ASN A N 1
ATOM 882 C CA . ASN A 1 117 ? -3.291 -0.357 -22.141 1 86 117 ASN A CA 1
ATOM 883 C C . ASN A 1 117 ? -2.961 0.537 -20.953 1 86 117 ASN A C 1
ATOM 885 O O . ASN A 1 117 ? -3.785 1.355 -20.531 1 86 117 ASN A O 1
ATOM 889 N N . ALA A 1 118 ? -1.761 0.39 -20.5 1 90.06 118 ALA A N 1
ATOM 890 C CA . ALA A 1 118 ? -1.313 1.239 -19.406 1 90.06 118 ALA A CA 1
ATOM 891 C C . ALA A 1 118 ? -1.007 2.652 -19.891 1 90.06 118 ALA A C 1
ATOM 893 O O . ALA A 1 118 ? -0.503 2.838 -21 1 90.06 118 ALA A O 1
ATOM 894 N N . THR A 1 119 ? -1.318 3.646 -19.047 1 91.38 119 THR A N 1
ATOM 895 C CA . THR A 1 119 ? -0.952 5.035 -19.312 1 91.38 119 THR A CA 1
ATOM 896 C C . THR A 1 119 ? 0.119 5.504 -18.328 1 91.38 119 THR A C 1
ATOM 898 O O . THR A 1 119 ? -0.053 5.395 -17.109 1 91.38 119 THR A O 1
ATOM 901 N N . TYR A 1 120 ? 1.131 5.98 -18.938 1 94.19 120 TYR A N 1
ATOM 902 C CA . TYR A 1 120 ? 2.158 6.559 -18.078 1 94.19 120 TYR A CA 1
ATOM 903 C C . TYR A 1 120 ? 1.599 7.719 -17.266 1 94.19 120 TYR A C 1
ATOM 905 O O . TYR A 1 120 ? 0.924 8.594 -17.797 1 94.19 120 TYR A O 1
ATOM 913 N N . SER A 1 121 ? 1.882 7.664 -15.969 1 91.88 121 SER A N 1
ATOM 914 C CA . SER A 1 121 ? 1.397 8.711 -15.07 1 91.88 121 SER A CA 1
ATOM 915 C C . SER A 1 121 ? 2.527 9.641 -14.648 1 91.88 121 SER A C 1
ATOM 917 O O . SER A 1 121 ? 2.477 10.844 -14.906 1 91.88 121 SER A O 1
ATOM 919 N N . SER A 1 122 ? 3.475 9.094 -13.984 1 92.88 122 SER A N 1
ATOM 920 C CA . SER A 1 122 ? 4.555 9.914 -13.445 1 92.88 122 SER A CA 1
ATOM 921 C C . SER A 1 122 ? 5.793 9.078 -13.156 1 92.88 122 SER A C 1
ATOM 923 O O . SER A 1 122 ? 5.762 7.848 -13.273 1 92.88 122 SER A O 1
ATOM 925 N N . SER A 1 123 ? 6.859 9.859 -12.883 1 95.44 123 SER A N 1
ATOM 926 C CA . SER A 1 123 ? 8.07 9.234 -12.359 1 95.44 123 SER A CA 1
ATOM 927 C C . SER A 1 123 ? 8.273 9.578 -10.883 1 95.44 123 SER A C 1
ATOM 929 O O . SER A 1 123 ? 7.809 10.617 -10.414 1 95.44 123 SER A O 1
ATOM 931 N N . SER A 1 124 ? 8.867 8.617 -10.211 1 96.12 124 SER A N 1
ATOM 932 C CA . SER A 1 124 ? 9.211 8.781 -8.797 1 96.12 124 SER A CA 1
ATOM 933 C C . SER A 1 124 ? 10.516 8.07 -8.461 1 96.12 124 SER A C 1
ATOM 935 O O . SER A 1 124 ? 11.148 7.473 -9.328 1 96.12 124 SER A O 1
ATOM 937 N N . TYR A 1 125 ? 10.938 8.289 -7.164 1 95.94 125 TYR A N 1
ATOM 938 C CA . TYR A 1 125 ? 12.055 7.477 -6.707 1 95.94 125 TYR A CA 1
ATOM 939 C C . TYR A 1 125 ? 11.891 7.098 -5.242 1 95.94 125 TYR A C 1
ATOM 941 O O . TYR A 1 125 ? 11.234 7.812 -4.477 1 95.94 125 TYR A O 1
ATOM 949 N N . LEU A 1 126 ? 12.469 5.957 -4.922 1 94.75 126 LEU A N 1
ATOM 950 C CA . LEU A 1 126 ? 12.578 5.457 -3.555 1 94.75 126 LEU A CA 1
ATOM 951 C C . LEU A 1 126 ? 13.992 5.641 -3.021 1 94.75 126 LEU A C 1
ATOM 953 O O . LEU A 1 126 ? 14.961 5.621 -3.789 1 94.75 126 LEU A O 1
ATOM 957 N N . GLY A 1 127 ? 14.086 5.781 -1.729 1 93.75 127 GLY A N 1
ATOM 958 C CA . GLY A 1 127 ? 15.391 5.98 -1.115 1 93.75 127 GLY A CA 1
ATOM 959 C C . GLY A 1 127 ? 15.656 7.426 -0.741 1 93.75 127 GLY A C 1
ATOM 960 O O . GLY A 1 127 ? 14.727 8.172 -0.415 1 93.75 127 GLY A O 1
ATOM 961 N N . ASN A 1 128 ? 16.891 7.738 -0.655 1 91.06 128 ASN A N 1
ATOM 962 C CA . ASN A 1 128 ? 17.266 9.086 -0.257 1 91.06 128 ASN A CA 1
ATOM 963 C C . ASN A 1 128 ? 18.109 9.773 -1.333 1 91.06 128 ASN A C 1
ATOM 965 O O . ASN A 1 128 ? 18.219 9.273 -2.455 1 91.06 128 ASN A O 1
ATOM 969 N N . ASN A 1 129 ? 18.672 10.938 -0.965 1 85.88 129 ASN A N 1
ATOM 970 C CA . ASN A 1 129 ? 19.359 11.75 -1.957 1 85.88 129 ASN A CA 1
ATOM 971 C C . ASN A 1 129 ? 20.625 11.055 -2.475 1 85.88 129 ASN A C 1
ATOM 973 O O . ASN A 1 129 ? 21.062 11.305 -3.6 1 85.88 129 ASN A O 1
ATOM 977 N N . ALA A 1 130 ? 21.188 10.148 -1.691 1 87.69 130 ALA A N 1
ATOM 978 C CA . ALA A 1 130 ? 22.438 9.484 -2.059 1 87.69 130 ALA A CA 1
ATOM 979 C C . ALA A 1 130 ? 22.172 8.219 -2.867 1 87.69 130 ALA A C 1
ATOM 981 O O . ALA A 1 130 ? 22.984 7.816 -3.693 1 87.69 130 ALA A O 1
ATOM 982 N N . LEU A 1 131 ? 21.109 7.531 -2.621 1 90.75 131 LEU A N 1
ATOM 983 C CA . LEU A 1 131 ? 20.734 6.273 -3.252 1 90.75 131 LEU A CA 1
ATOM 984 C C . LEU A 1 131 ? 19.25 6.277 -3.621 1 90.75 131 LEU A C 1
ATOM 986 O O . LEU A 1 131 ? 18.391 6.309 -2.74 1 90.75 131 LEU A O 1
ATOM 990 N N . THR A 1 132 ? 19.062 6.203 -4.977 1 93.25 132 THR A N 1
ATOM 991 C CA . THR A 1 132 ? 17.672 6.234 -5.422 1 93.25 132 THR A CA 1
ATOM 992 C C . THR A 1 132 ? 17.359 5.031 -6.305 1 93.25 132 THR A C 1
ATOM 994 O O . THR A 1 132 ? 18.219 4.574 -7.066 1 93.25 132 THR A O 1
ATOM 997 N N . ILE A 1 133 ? 16.219 4.535 -6.121 1 95.81 133 ILE A N 1
ATOM 998 C CA . ILE A 1 133 ? 15.594 3.621 -7.07 1 95.81 133 ILE A CA 1
ATOM 999 C C . ILE A 1 133 ? 14.508 4.352 -7.855 1 95.81 133 ILE A C 1
ATOM 1001 O O . ILE A 1 133 ? 13.422 4.609 -7.328 1 95.81 133 ILE A O 1
ATOM 1005 N N . ASP A 1 134 ? 14.805 4.621 -9.078 1 96.19 134 ASP A N 1
ATOM 1006 C CA . ASP A 1 134 ? 13.867 5.375 -9.906 1 96.19 134 ASP A CA 1
ATOM 1007 C C . ASP A 1 134 ? 12.742 4.477 -10.414 1 96.19 134 ASP A C 1
ATOM 1009 O O . ASP A 1 134 ? 12.984 3.336 -10.812 1 96.19 134 ASP A O 1
ATOM 1013 N N . CYS A 1 135 ? 11.523 5.074 -10.422 1 97.12 135 CYS A N 1
ATOM 1014 C CA . CYS A 1 135 ? 10.352 4.27 -10.766 1 97.12 135 CYS A CA 1
ATOM 1015 C C . CYS A 1 135 ? 9.461 5 -11.758 1 97.12 135 CYS A C 1
ATOM 1017 O O . CYS A 1 135 ? 9.414 6.234 -11.766 1 97.12 135 CYS A O 1
ATOM 1019 N N . PHE A 1 136 ? 8.789 4.172 -12.594 1 96.62 136 PHE A N 1
ATOM 1020 C CA . PHE A 1 136 ? 7.637 4.637 -13.359 1 96.62 136 PHE A CA 1
ATOM 1021 C C . PHE A 1 136 ? 6.34 4.238 -12.664 1 96.62 136 PHE A C 1
ATOM 1023 O O . PHE A 1 136 ? 6.25 3.16 -12.078 1 96.62 136 PHE A O 1
ATOM 1030 N N . ILE A 1 137 ? 5.418 5.082 -12.734 1 95.31 137 ILE A N 1
ATOM 1031 C CA . ILE A 1 137 ? 4.07 4.766 -12.273 1 95.31 137 ILE A CA 1
ATOM 1032 C C . ILE A 1 137 ? 3.102 4.785 -13.453 1 95.31 137 ILE A C 1
ATOM 1034 O O . ILE A 1 137 ? 3.074 5.75 -14.227 1 95.31 137 ILE A O 1
ATOM 1038 N N . TYR A 1 138 ? 2.354 3.729 -13.633 1 94.12 138 TYR A N 1
ATOM 1039 C CA . TYR A 1 138 ? 1.349 3.592 -14.68 1 94.12 138 TYR A CA 1
ATOM 1040 C C . TYR A 1 138 ? -0.053 3.527 -14.086 1 94.12 138 TYR A C 1
ATOM 1042 O O . TYR A 1 138 ? -0.241 3.021 -12.977 1 94.12 138 TYR A O 1
ATOM 1050 N N . PHE A 1 139 ? -0.94 4.023 -14.844 1 90.44 139 PHE A N 1
ATOM 1051 C CA . PHE A 1 139 ? -2.346 4.027 -14.453 1 90.44 139 PHE A CA 1
ATOM 1052 C C . PHE A 1 139 ? -3.178 3.197 -15.43 1 90.44 139 PHE A C 1
ATOM 1054 O O . PHE A 1 139 ? -2.938 3.221 -16.641 1 90.44 139 PHE A O 1
ATOM 1061 N N . PHE A 1 140 ? -4.109 2.41 -14.859 1 89.81 140 PHE A N 1
ATOM 1062 C CA . PHE A 1 140 ? -5.102 1.651 -15.609 1 89.81 140 PHE A CA 1
ATOM 1063 C C . PHE A 1 140 ? -6.516 2.078 -15.227 1 89.81 140 PHE A C 1
ATOM 1065 O O . PHE A 1 140 ? -6.793 2.332 -14.055 1 89.81 140 PHE A O 1
ATOM 1072 N N . ASN A 1 141 ? -7.336 2.139 -16.25 1 87.62 141 ASN A N 1
ATOM 1073 C CA . ASN A 1 141 ? -8.766 2.33 -16.047 1 87.62 141 ASN A CA 1
ATOM 1074 C C . ASN A 1 141 ? -9.57 1.144 -16.578 1 87.62 141 ASN A C 1
ATOM 1076 O O . ASN A 1 141 ? -9.453 0.779 -17.75 1 87.62 141 ASN A O 1
ATOM 1080 N N . TYR A 1 142 ? -10.305 0.56 -15.68 1 87.06 142 TYR A N 1
ATOM 1081 C CA . TYR A 1 142 ? -11.102 -0.606 -16.047 1 87.06 142 TYR A CA 1
ATOM 1082 C C . TYR A 1 142 ? -12.586 -0.255 -16.125 1 87.06 142 TYR A C 1
ATOM 1084 O O . TYR A 1 142 ? -13.109 0.415 -15.227 1 87.06 142 TYR A O 1
ATOM 1092 N N . VAL A 1 143 ? -13.188 -0.787 -17.219 1 87.19 143 VAL A N 1
ATOM 1093 C CA . VAL A 1 143 ? -14.625 -0.592 -17.422 1 87.19 143 VAL A CA 1
ATOM 1094 C C . VAL A 1 143 ? -15.281 -1.915 -17.812 1 87.19 143 VAL A C 1
ATOM 1096 O O . VAL A 1 143 ? -14.633 -2.783 -18.406 1 87.19 143 VAL A O 1
ATOM 1099 N N . GLY A 1 144 ? -16.531 -2.197 -17.359 1 86.88 144 GLY A N 1
ATOM 1100 C CA . GLY A 1 144 ? -17.234 -3.436 -17.656 1 86.88 144 GLY A CA 1
ATOM 1101 C C . GLY A 1 144 ? -17.469 -4.293 -16.438 1 86.88 144 GLY A C 1
ATOM 1102 O O . GLY A 1 144 ? -18.031 -3.82 -15.438 1 86.88 144 GLY A O 1
ATOM 1103 N N . TYR A 1 145 ? -16.922 -5.527 -16.531 1 84.31 145 TYR A N 1
ATOM 1104 C CA . TYR A 1 145 ? -17.141 -6.445 -15.422 1 84.31 145 TYR A CA 1
ATOM 1105 C C . TYR A 1 145 ? -16.297 -6.066 -14.219 1 84.31 145 TYR A C 1
ATOM 1107 O O . TYR A 1 145 ? -16.703 -6.266 -13.07 1 84.31 145 TYR A O 1
ATOM 1115 N N . VAL A 1 146 ? -15.141 -5.672 -14.477 1 87.56 146 VAL A N 1
ATOM 1116 C CA . VAL A 1 146 ? -14.312 -5 -13.484 1 87.56 146 VAL A CA 1
ATOM 1117 C C . VAL A 1 146 ? -14.32 -3.494 -13.727 1 87.56 146 VAL A C 1
ATOM 1119 O O . VAL A 1 146 ? -14.117 -3.043 -14.859 1 87.56 146 VAL A O 1
ATOM 1122 N N . VAL A 1 147 ? -14.711 -2.766 -12.648 1 87.94 147 VAL A N 1
ATOM 1123 C CA . VAL A 1 147 ? -14.711 -1.31 -12.742 1 87.94 147 VAL A CA 1
ATOM 1124 C C . VAL A 1 147 ? -13.758 -0.727 -11.703 1 87.94 147 VAL A C 1
ATOM 1126 O O . VAL A 1 147 ? -13.797 -1.105 -10.531 1 87.94 147 VAL A O 1
ATOM 1129 N N . GLY A 1 148 ? -12.898 0.113 -12.227 1 88.5 148 GLY A N 1
ATOM 1130 C CA . GLY A 1 148 ? -12.008 0.74 -11.266 1 88.5 148 GLY A CA 1
ATOM 1131 C C . GLY A 1 148 ? -10.695 1.188 -11.867 1 88.5 148 GLY A C 1
ATOM 1132 O O . GLY A 1 148 ? -10.586 1.365 -13.086 1 88.5 148 GLY A O 1
ATOM 1133 N N . GLN A 1 149 ? -9.789 1.5 -10.953 1 88.62 149 GLN A N 1
ATOM 1134 C CA . GLN A 1 149 ? -8.477 2.014 -11.344 1 88.62 149 GLN A CA 1
ATOM 1135 C C . GLN A 1 149 ? -7.355 1.231 -10.672 1 88.62 149 GLN A C 1
ATOM 1137 O O . GLN A 1 149 ? -7.504 0.774 -9.539 1 88.62 149 GLN A O 1
ATOM 1142 N N . GLN A 1 150 ? -6.324 1.146 -11.414 1 91.44 150 GLN A N 1
ATOM 1143 C CA . GLN A 1 150 ? -5.137 0.484 -10.891 1 91.44 150 GLN A CA 1
ATOM 1144 C C . GLN A 1 150 ? -3.887 1.325 -11.133 1 91.44 150 GLN A C 1
ATOM 1146 O O . GLN A 1 150 ? -3.744 1.944 -12.188 1 91.44 150 GLN A O 1
ATOM 1151 N N . THR A 1 151 ? -3.039 1.374 -10.164 1 92.31 151 THR A N 1
ATOM 1152 C CA . THR A 1 151 ? -1.7 1.928 -10.336 1 92.31 151 THR A CA 1
ATOM 1153 C C . THR A 1 151 ? -0.646 0.829 -10.25 1 92.31 151 THR A C 1
ATOM 1155 O O . THR A 1 151 ? -0.734 -0.06 -9.398 1 92.31 151 THR A O 1
ATOM 1158 N N . VAL A 1 152 ? 0.238 0.866 -11.141 1 94.62 152 VAL A N 1
ATOM 1159 C CA . VAL A 1 152 ? 1.369 -0.055 -11.18 1 94.62 152 VAL A CA 1
ATOM 1160 C C . VAL A 1 152 ? 2.678 0.732 -11.18 1 94.62 152 VAL A C 1
ATOM 1162 O O . VAL A 1 152 ? 2.883 1.604 -12.031 1 94.62 152 VAL A O 1
ATOM 1165 N N . SER A 1 153 ? 3.5 0.416 -10.25 1 96.12 153 SER A N 1
ATOM 1166 C CA . SER A 1 153 ? 4.824 1.03 -10.195 1 96.12 153 SER A CA 1
ATOM 1167 C C . SER A 1 153 ? 5.918 0.007 -10.469 1 96.12 153 SER A C 1
ATOM 1169 O O . SER A 1 153 ? 5.863 -1.119 -9.969 1 96.12 153 SER A O 1
ATOM 1171 N N . VAL A 1 154 ? 6.871 0.418 -11.305 1 97.12 154 VAL A N 1
ATOM 1172 C CA . VAL A 1 154 ? 8 -0.444 -11.641 1 97.12 154 VAL A CA 1
ATOM 1173 C C . VAL A 1 154 ? 9.289 0.369 -11.633 1 97.12 154 VAL A C 1
ATOM 1175 O O . VAL A 1 154 ? 9.266 1.584 -11.844 1 97.12 154 VAL A O 1
ATOM 1178 N N . THR A 1 155 ? 10.398 -0.359 -11.359 1 96.62 155 THR A N 1
ATOM 1179 C CA . THR A 1 155 ? 11.68 0.323 -11.453 1 96.62 155 THR A CA 1
ATOM 1180 C C . THR A 1 155 ? 11.984 0.722 -12.898 1 96.62 155 THR A C 1
ATOM 1182 O O . THR A 1 155 ? 11.578 0.028 -13.836 1 96.62 155 THR A O 1
ATOM 1185 N N . GLN A 1 156 ? 12.719 1.827 -12.891 1 94.19 156 GLN A N 1
ATOM 1186 C CA . GLN A 1 156 ? 13.195 2.244 -14.203 1 94.19 156 GLN A CA 1
ATOM 1187 C C . GLN A 1 156 ? 14.375 1.385 -14.656 1 94.19 156 GLN A C 1
ATOM 1189 O O . GLN A 1 156 ? 15.242 1.04 -13.859 1 94.19 156 GLN A O 1
ATOM 1194 N N . GLY A 1 157 ? 14.477 0.946 -15.875 1 90.06 157 GLY A N 1
ATOM 1195 C CA . GLY A 1 157 ? 15.594 0.201 -16.438 1 90.06 157 GLY A CA 1
ATOM 1196 C C . GLY A 1 157 ? 15.328 -1.291 -16.531 1 90.06 157 GLY A C 1
ATOM 1197 O O . GLY A 1 157 ? 15.43 -1.882 -17.609 1 90.06 157 GLY A O 1
ATOM 1198 N N . ASP A 1 158 ? 14.969 -1.862 -15.227 1 94.44 158 ASP A N 1
ATOM 1199 C CA . ASP A 1 158 ? 14.82 -3.314 -15.234 1 94.44 158 ASP A CA 1
ATOM 1200 C C . ASP A 1 158 ? 13.359 -3.719 -15.047 1 94.44 158 ASP A C 1
ATOM 1202 O O . ASP A 1 158 ? 13.031 -4.91 -15.031 1 94.44 158 ASP A O 1
ATOM 1206 N N . CYS A 1 159 ? 12.492 -2.836 -14.812 1 96.62 159 CYS A N 1
ATOM 1207 C CA . CYS A 1 159 ? 11.047 -3.021 -14.82 1 96.62 159 CYS A CA 1
ATOM 1208 C C . CYS A 1 159 ? 10.617 -4 -13.734 1 96.62 159 CYS A C 1
ATOM 1210 O O . CYS A 1 159 ? 9.766 -4.859 -13.977 1 96.62 159 CYS A O 1
ATOM 1212 N N . LEU A 1 160 ? 11.219 -3.873 -12.594 1 96.25 160 LEU A N 1
ATOM 1213 C CA . LEU A 1 160 ? 10.773 -4.66 -11.445 1 96.25 160 LEU A CA 1
ATOM 1214 C C . LEU A 1 160 ? 9.555 -4.023 -10.789 1 96.25 160 LEU A C 1
ATOM 1216 O O . LEU A 1 160 ? 9.523 -2.811 -10.562 1 96.25 160 LEU A O 1
ATOM 1220 N N . PRO A 1 161 ? 8.562 -4.891 -10.555 1 96 161 PRO A N 1
ATOM 1221 C CA . PRO A 1 161 ? 7.434 -4.301 -9.836 1 96 161 PRO A CA 1
ATOM 1222 C C . PRO A 1 161 ? 7.82 -3.791 -8.445 1 96 161 PRO A C 1
ATOM 1224 O O . PRO A 1 161 ? 8.609 -4.434 -7.746 1 96 161 PRO A O 1
ATOM 1227 N N . THR A 1 162 ? 7.262 -2.65 -8.078 1 95.88 162 THR A N 1
ATOM 1228 C CA . THR A 1 162 ? 7.5 -2.119 -6.738 1 95.88 162 THR A CA 1
ATOM 1229 C C . THR A 1 162 ? 6.191 -2.012 -5.957 1 95.88 162 THR A C 1
ATOM 1231 O O . THR A 1 162 ? 6.18 -2.166 -4.734 1 95.88 162 THR A O 1
ATOM 1234 N N . SER A 1 163 ? 5.098 -1.719 -6.641 1 95.25 163 SER A N 1
ATOM 1235 C CA . SER A 1 163 ? 3.809 -1.677 -5.961 1 95.25 163 SER A CA 1
ATOM 1236 C C . SER A 1 163 ? 2.654 -1.754 -6.953 1 95.25 163 SER A C 1
ATOM 1238 O O . SER A 1 163 ? 2.785 -1.315 -8.102 1 95.25 163 SER A O 1
ATOM 1240 N N . TYR A 1 164 ? 1.574 -2.338 -6.504 1 94.5 164 TYR A N 1
ATOM 1241 C CA . TYR A 1 164 ? 0.284 -2.369 -7.184 1 94.5 164 TYR A CA 1
ATOM 1242 C C . TYR A 1 164 ? -0.833 -1.908 -6.258 1 94.5 164 TYR A C 1
ATOM 1244 O O . TYR A 1 164 ? -0.854 -2.264 -5.074 1 94.5 164 TYR A O 1
ATOM 1252 N N . SER A 1 165 ? -1.711 -1.113 -6.781 1 92.5 165 SER A N 1
ATOM 1253 C CA . SER A 1 165 ? -2.934 -0.783 -6.055 1 92.5 165 SER A CA 1
ATOM 1254 C C . SER A 1 165 ? -4.148 -0.816 -6.973 1 92.5 165 SER A C 1
ATOM 1256 O O . SER A 1 165 ? -4.082 -0.358 -8.117 1 92.5 165 SER A O 1
ATOM 1258 N N . PHE A 1 166 ? -5.164 -1.38 -6.465 1 91.81 166 PHE A N 1
ATOM 1259 C CA . PHE A 1 166 ? -6.434 -1.399 -7.184 1 91.81 166 PHE A CA 1
ATOM 1260 C C . PHE A 1 166 ? -7.566 -0.909 -6.289 1 91.81 166 PHE A C 1
ATOM 1262 O O . PHE A 1 166 ? -7.656 -1.296 -5.121 1 91.81 166 PHE A O 1
ATOM 1269 N N . SER A 1 167 ? -8.367 -0.076 -6.836 1 88.38 167 SER A N 1
ATOM 1270 C CA . SER A 1 167 ? -9.609 0.371 -6.215 1 88.38 167 SER A CA 1
ATOM 1271 C C . SER A 1 167 ? -10.773 0.316 -7.199 1 88.38 167 SER A C 1
ATOM 1273 O O . SER A 1 167 ? -10.711 0.923 -8.273 1 88.38 167 SER A O 1
ATOM 1275 N N . GLY A 1 168 ? -11.758 -0.374 -6.844 1 87.75 168 GLY A N 1
ATOM 1276 C CA . GLY A 1 168 ? -12.906 -0.528 -7.719 1 87.75 168 GLY A CA 1
ATOM 1277 C C . GLY A 1 168 ? -13.867 -1.612 -7.262 1 87.75 168 GLY A C 1
ATOM 1278 O O . GLY A 1 168 ? -14.133 -1.751 -6.066 1 87.75 168 GLY A O 1
ATOM 1279 N N . SER A 1 169 ? -14.461 -2.254 -8.25 1 87.25 169 SER A N 1
ATOM 1280 C CA . SER A 1 169 ? -15.445 -3.281 -7.91 1 87.25 169 SER A CA 1
ATOM 1281 C C . SER A 1 169 ? -15.492 -4.375 -8.969 1 87.25 169 SER A C 1
ATOM 1283 O O . SER A 1 169 ? -15.031 -4.176 -10.094 1 87.25 169 SER A O 1
ATOM 1285 N N . LEU A 1 170 ? -15.906 -5.457 -8.539 1 89.12 170 LEU A N 1
ATOM 1286 C CA . LEU A 1 170 ? -16.172 -6.602 -9.406 1 89.12 170 LEU A CA 1
ATOM 1287 C C . LEU A 1 170 ? -17.656 -6.965 -9.367 1 89.12 170 LEU A C 1
ATOM 1289 O O . LEU A 1 170 ? -18.266 -7.004 -8.297 1 89.12 170 LEU A O 1
ATOM 1293 N N . GLY A 1 171 ? -18.109 -7.227 -10.609 1 86.88 171 GLY A N 1
ATOM 1294 C CA . GLY A 1 171 ? -19.516 -7.609 -10.703 1 86.88 171 GLY A CA 1
ATOM 1295 C C . GLY A 1 171 ? -20.453 -6.426 -10.711 1 86.88 171 GLY A C 1
ATOM 1296 O O . GLY A 1 171 ? -20.047 -5.305 -11.023 1 86.88 171 GLY A O 1
ATOM 1297 N N . GLY A 1 172 ? -21.875 -6.746 -10.617 1 84.38 172 GLY A N 1
ATOM 1298 C CA . GLY A 1 172 ? -22.906 -5.715 -10.641 1 84.38 172 GLY A CA 1
ATOM 1299 C C . GLY A 1 172 ? -24.094 -6.031 -9.766 1 84.38 172 GLY A C 1
ATOM 1300 O O . GLY A 1 172 ? -24.25 -7.164 -9.305 1 84.38 172 GLY A O 1
ATOM 1301 N N . GLY A 1 173 ? -24.812 -4.992 -9.555 1 83.38 173 GLY A N 1
ATOM 1302 C CA . GLY A 1 173 ? -26.031 -5.18 -8.773 1 83.38 173 GLY A CA 1
ATOM 1303 C C . GLY A 1 173 ? -25.766 -5.723 -7.383 1 83.38 173 GLY A C 1
ATOM 1304 O O . GLY A 1 173 ? -24.938 -5.176 -6.645 1 83.38 173 GLY A O 1
ATOM 1305 N N . LYS A 1 174 ? -26.484 -6.852 -7.039 1 84.69 174 LYS A N 1
ATOM 1306 C CA . LYS A 1 174 ? -26.391 -7.438 -5.703 1 84.69 174 LYS A CA 1
ATOM 1307 C C . LYS A 1 174 ? -25.109 -8.25 -5.551 1 84.69 174 LYS A C 1
ATOM 1309 O O . LYS A 1 174 ? -24.703 -8.562 -4.43 1 84.69 174 LYS A O 1
ATOM 1314 N N . ASP A 1 175 ? -24.469 -8.578 -6.633 1 87.69 175 ASP A N 1
ATOM 1315 C CA . ASP A 1 175 ? -23.266 -9.406 -6.586 1 87.69 175 ASP A CA 1
ATOM 1316 C C . ASP A 1 175 ? -22 -8.547 -6.641 1 87.69 175 ASP A C 1
ATOM 1318 O O . ASP A 1 175 ? -20.891 -9.078 -6.711 1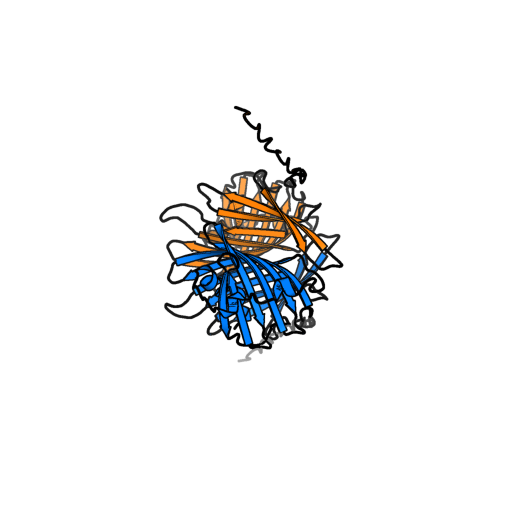 87.69 175 ASP A O 1
ATOM 1322 N N . LYS A 1 176 ? -22.234 -7.25 -6.531 1 87.56 176 LYS A N 1
ATOM 1323 C CA . LYS A 1 176 ? -21.109 -6.336 -6.594 1 87.56 176 LYS A CA 1
ATOM 1324 C C . LYS A 1 176 ? -20.234 -6.457 -5.352 1 87.56 176 LYS A C 1
ATOM 1326 O O . LYS A 1 176 ? -20.734 -6.5 -4.23 1 87.56 176 LYS A O 1
ATOM 1331 N N . THR A 1 177 ? -18.922 -6.605 -5.543 1 87.88 177 THR A N 1
ATOM 1332 C CA . THR A 1 177 ? -17.938 -6.551 -4.465 1 87.88 177 THR A CA 1
ATOM 1333 C C . THR A 1 177 ? -16.969 -5.391 -4.672 1 87.88 177 THR A C 1
ATOM 1335 O O . THR A 1 177 ? -16.281 -5.316 -5.699 1 87.88 177 THR A O 1
ATOM 1338 N N . ASP A 1 178 ? -16.969 -4.473 -3.738 1 86.12 178 ASP A N 1
ATOM 1339 C CA . ASP A 1 178 ? -15.969 -3.408 -3.77 1 86.12 178 ASP A CA 1
ATOM 1340 C C . ASP A 1 178 ? -14.602 -3.918 -3.309 1 86.12 178 ASP A C 1
ATOM 1342 O O . ASP A 1 178 ? -14.516 -4.715 -2.369 1 86.12 178 ASP A O 1
ATOM 1346 N N . ILE A 1 179 ? -13.617 -3.455 -3.99 1 90.06 179 ILE A N 1
ATOM 1347 C CA . ILE A 1 179 ? -12.297 -4.02 -3.762 1 90.06 179 ILE A CA 1
ATOM 1348 C C . ILE A 1 179 ? -11.266 -2.898 -3.639 1 90.06 179 ILE A C 1
ATOM 1350 O O . ILE A 1 179 ? -11.258 -1.963 -4.441 1 90.06 179 ILE A O 1
ATOM 1354 N N . LEU A 1 180 ? -10.508 -2.941 -2.615 1 90.88 180 LEU A N 1
ATOM 1355 C CA . LEU A 1 180 ? -9.258 -2.201 -2.49 1 90.88 180 LEU A CA 1
ATOM 1356 C C . LEU A 1 180 ? -8.102 -3.141 -2.174 1 90.88 180 LEU A C 1
ATOM 1358 O O . LEU A 1 180 ? -8.141 -3.869 -1.179 1 90.88 180 LEU A O 1
ATOM 1362 N N . THR A 1 181 ? -7.156 -3.139 -3.008 1 92.81 181 THR A N 1
ATOM 1363 C CA . THR A 1 181 ? -5.969 -3.945 -2.76 1 92.81 181 THR A CA 1
ATOM 1364 C C . THR A 1 181 ? -4.703 -3.131 -3.006 1 92.81 181 THR A C 1
ATOM 1366 O O . THR A 1 181 ? -4.629 -2.359 -3.965 1 92.81 181 THR A O 1
ATOM 1369 N N . THR A 1 182 ? -3.797 -3.223 -2.139 1 93.5 182 THR A N 1
ATOM 1370 C CA . THR A 1 182 ? -2.459 -2.67 -2.314 1 93.5 182 THR A CA 1
ATOM 1371 C C . THR A 1 182 ? -1.396 -3.732 -2.053 1 93.5 182 THR A C 1
ATOM 1373 O O . THR A 1 182 ? -1.439 -4.422 -1.031 1 93.5 182 THR A O 1
ATOM 1376 N N . THR A 1 183 ? -0.5 -3.826 -2.932 1 94.88 183 THR A N 1
ATOM 1377 C CA . THR A 1 183 ? 0.582 -4.801 -2.832 1 94.88 183 THR A CA 1
ATOM 1378 C C . THR A 1 183 ? 1.938 -4.117 -2.984 1 94.88 183 THR A C 1
ATOM 1380 O O . THR A 1 183 ? 2.139 -3.322 -3.904 1 94.88 183 THR A O 1
ATOM 1383 N N . GLY A 1 184 ? 2.811 -4.387 -2.074 1 94.81 184 GLY A N 1
ATOM 1384 C CA . GLY A 1 184 ? 4.211 -4.031 -2.217 1 94.81 184 GLY A CA 1
ATOM 1385 C C . GLY A 1 184 ? 5.098 -5.215 -2.557 1 94.81 184 GLY A C 1
ATOM 1386 O O . GLY A 1 184 ? 4.824 -6.34 -2.139 1 94.81 184 GLY A O 1
ATOM 1387 N N . PHE A 1 185 ? 6.164 -4.941 -3.289 1 96.88 185 PHE A N 1
ATOM 1388 C CA . PHE A 1 185 ? 7.109 -5.969 -3.715 1 96.88 185 PHE A CA 1
ATOM 1389 C C . PHE A 1 185 ? 8.508 -5.672 -3.182 1 96.88 185 PHE A C 1
ATOM 1391 O O . PHE A 1 185 ? 8.969 -4.531 -3.244 1 96.88 185 PHE A O 1
ATOM 1398 N N . TYR A 1 186 ? 9.117 -6.688 -2.668 1 96.75 186 TYR A N 1
ATOM 1399 C CA . TYR A 1 186 ? 10.422 -6.504 -2.049 1 96.75 186 TYR A CA 1
ATOM 1400 C C . TYR A 1 186 ? 11.227 -7.801 -2.064 1 96.75 186 TYR A C 1
ATOM 1402 O O . TYR A 1 186 ? 10.711 -8.852 -2.451 1 96.75 186 TYR A O 1
ATOM 1410 N N . ASN A 1 187 ? 12.461 -7.723 -1.781 1 96.88 187 ASN A N 1
ATOM 1411 C CA . ASN A 1 187 ? 13.359 -8.859 -1.681 1 96.88 187 ASN A CA 1
ATOM 1412 C C . ASN A 1 187 ? 13.516 -9.578 -3.02 1 96.88 187 ASN A C 1
ATOM 1414 O O . ASN A 1 187 ? 13.391 -10.797 -3.096 1 96.88 187 ASN A O 1
ATOM 1418 N N . TYR A 1 188 ? 13.805 -8.805 -3.996 1 97.31 188 TYR A N 1
ATOM 1419 C CA . TYR A 1 188 ? 14.008 -9.344 -5.336 1 97.31 188 TYR A CA 1
ATOM 1420 C C . TYR A 1 188 ? 15.273 -10.195 -5.398 1 97.31 188 TYR A C 1
ATOM 1422 O O . TYR A 1 188 ? 16.312 -9.805 -4.863 1 97.31 188 TYR A O 1
ATOM 1430 N N . VAL A 1 189 ? 15.227 -11.312 -6.078 1 96.31 189 VAL A N 1
ATOM 1431 C CA . VAL A 1 189 ? 16.359 -12.164 -6.41 1 96.31 189 VAL A CA 1
ATOM 1432 C C . VAL A 1 189 ? 16.344 -12.5 -7.902 1 96.31 189 VAL A C 1
ATOM 1434 O O . VAL A 1 189 ? 15.344 -13 -8.414 1 96.31 189 VAL A O 1
ATOM 1437 N N . ALA A 1 190 ? 17.594 -12.172 -8.492 1 93.88 190 ALA A N 1
ATOM 1438 C CA . ALA A 1 190 ? 17.719 -12.375 -9.938 1 93.88 190 ALA A CA 1
ATOM 1439 C C . ALA A 1 190 ? 17.719 -13.859 -10.281 1 93.88 190 ALA A C 1
ATOM 1441 O O . ALA A 1 190 ? 18.703 -14.562 -10 1 93.88 190 ALA A O 1
ATOM 1442 N N . SER A 1 191 ? 16.797 -14.641 -10.273 1 93.81 191 SER A N 1
ATOM 1443 C CA . SER A 1 191 ? 16.641 -16.047 -10.648 1 93.81 191 SER A CA 1
ATOM 1444 C C . SER A 1 191 ? 15.773 -16.797 -9.641 1 93.81 191 SER A C 1
ATOM 1446 O O . SER A 1 191 ? 15.297 -16.203 -8.664 1 93.81 191 SER A O 1
ATOM 1448 N N . ILE A 1 192 ? 15.57 -17.969 -9.977 1 97.12 192 ILE A N 1
ATOM 1449 C CA . ILE A 1 192 ? 14.852 -18.859 -9.07 1 97.12 192 ILE A CA 1
ATOM 1450 C C . ILE A 1 192 ? 15.812 -19.906 -8.516 1 97.12 192 ILE A C 1
ATOM 1452 O O . ILE A 1 192 ? 16.219 -20.828 -9.234 1 97.12 192 ILE A O 1
ATOM 1456 N N . SER A 1 193 ? 16.172 -19.781 -7.285 1 92.31 193 SER A N 1
ATOM 1457 C CA . SER A 1 193 ? 17.219 -20.594 -6.691 1 92.31 193 SER A CA 1
ATOM 1458 C C . SER A 1 193 ? 16.797 -22.047 -6.57 1 92.31 193 SER A C 1
ATOM 1460 O O . SER A 1 193 ? 17.594 -22.953 -6.836 1 92.31 193 SER A O 1
ATOM 1462 N N . ASP A 1 194 ? 15.633 -22.297 -6.129 1 95.88 194 ASP A N 1
ATOM 1463 C CA . ASP A 1 194 ? 15.094 -23.641 -5.965 1 95.88 194 ASP A CA 1
ATOM 1464 C C . ASP A 1 194 ? 13.672 -23.734 -6.516 1 95.88 194 ASP A C 1
ATOM 1466 O O . ASP A 1 194 ? 12.695 -23.594 -5.77 1 95.88 194 ASP A O 1
ATOM 1470 N N . PRO A 1 195 ? 13.578 -24.062 -7.793 1 96.5 195 PRO A N 1
ATOM 1471 C CA . PRO A 1 195 ? 12.258 -24.109 -8.422 1 96.5 195 PRO A CA 1
ATOM 1472 C C . PRO A 1 195 ? 11.297 -25.062 -7.719 1 96.5 195 PRO A C 1
ATOM 1474 O O . PRO A 1 195 ? 10.078 -24.859 -7.758 1 96.5 195 PRO A O 1
ATOM 1477 N N . SER A 1 196 ? 11.781 -26.094 -7.105 1 95.75 196 SER A N 1
ATOM 1478 C CA . SER A 1 196 ? 10.906 -27.078 -6.473 1 95.75 196 SER A CA 1
ATOM 1479 C C . SER A 1 196 ? 10.102 -26.469 -5.34 1 95.75 196 SER A C 1
ATOM 1481 O O . SER A 1 196 ? 8.977 -26.891 -5.066 1 95.75 196 SER A O 1
ATOM 1483 N N . LYS A 1 197 ? 10.664 -25.469 -4.73 1 96 197 LYS A N 1
ATOM 1484 C CA . LYS A 1 197 ? 9.969 -24.781 -3.645 1 96 197 LYS A CA 1
ATOM 1485 C C . LYS A 1 197 ? 8.703 -24.094 -4.145 1 96 197 LYS A C 1
ATOM 1487 O O . LYS A 1 197 ? 7.77 -23.875 -3.371 1 96 197 LYS A O 1
ATOM 1492 N N . TYR A 1 198 ? 8.68 -23.844 -5.445 1 98 198 TYR A N 1
ATOM 1493 C CA . TYR A 1 198 ? 7.598 -23 -5.953 1 98 198 TYR A CA 1
ATOM 1494 C C . TYR A 1 198 ? 6.734 -23.781 -6.945 1 98 198 TYR A C 1
ATOM 1496 O O . TYR A 1 198 ? 5.559 -23.469 -7.129 1 98 198 TYR A O 1
ATOM 1504 N N . PHE A 1 199 ? 7.359 -24.812 -7.531 1 98.25 199 PHE A N 1
ATOM 1505 C CA . PHE A 1 199 ? 6.648 -25.359 -8.68 1 98.25 199 PHE A CA 1
ATOM 1506 C C . PHE A 1 199 ? 6.383 -26.844 -8.484 1 98.25 199 PHE A C 1
ATOM 1508 O O . PHE A 1 199 ? 5.715 -27.469 -9.305 1 98.25 199 PHE A O 1
ATOM 1515 N N . GLU A 1 200 ? 6.879 -27.422 -7.438 1 97.5 200 GLU A N 1
ATOM 1516 C CA . GLU A 1 200 ? 6.609 -28.844 -7.199 1 97.5 200 GLU A CA 1
ATOM 1517 C C . GLU A 1 200 ? 5.184 -29.047 -6.688 1 97.5 200 GLU A C 1
ATOM 1519 O O . GLU A 1 200 ? 4.809 -28.516 -5.645 1 97.5 200 GLU A O 1
ATOM 1524 N N . VAL A 1 201 ? 4.449 -29.812 -7.402 1 97.06 201 VAL A N 1
ATOM 1525 C CA . VAL A 1 201 ? 3.076 -30.125 -7.023 1 97.06 201 VAL A CA 1
ATOM 1526 C C . VAL A 1 201 ? 3.076 -31.281 -6.02 1 97.06 201 VAL A C 1
ATOM 1528 O O . VAL A 1 201 ? 3.596 -32.375 -6.305 1 97.06 201 VAL A O 1
ATOM 1531 N N . PRO A 1 202 ? 2.504 -31.047 -4.934 1 95.62 202 PRO A N 1
ATOM 1532 C CA . PRO A 1 202 ? 2.459 -32.125 -3.961 1 95.62 202 PRO A CA 1
ATOM 1533 C C . PRO A 1 202 ? 1.694 -33.344 -4.477 1 95.62 202 PRO A C 1
ATOM 1535 O O . PRO A 1 202 ? 0.729 -33.219 -5.23 1 95.62 202 PRO A O 1
ATOM 1538 N N . ASP A 1 203 ? 1.997 -34.5 -3.904 1 93.56 203 ASP A N 1
ATOM 1539 C CA . ASP A 1 203 ? 1.386 -35.75 -4.336 1 93.56 203 ASP A CA 1
ATOM 1540 C C . ASP A 1 203 ? -0.107 -35.781 -4.016 1 93.56 203 ASP A C 1
ATOM 1542 O O . ASP A 1 203 ? -0.905 -36.312 -4.781 1 93.56 203 ASP A O 1
ATOM 1546 N N . TYR A 1 204 ? -0.415 -35.094 -2.965 1 92.81 204 TYR A N 1
ATOM 1547 C CA . TYR A 1 204 ? -1.797 -35.188 -2.51 1 92.81 204 TYR A CA 1
ATOM 1548 C C . TYR A 1 204 ? -2.721 -34.344 -3.391 1 92.81 204 TYR A C 1
ATOM 1550 O O . TYR A 1 204 ? -3.943 -34.406 -3.256 1 92.81 204 TYR A O 1
ATOM 1558 N N . CYS A 1 205 ? -2.154 -33.594 -4.266 1 93 205 CYS A N 1
ATOM 1559 C CA . CYS A 1 205 ? -3.006 -32.875 -5.199 1 93 205 CYS A CA 1
ATOM 1560 C C . CYS A 1 205 ? -3.725 -33.812 -6.141 1 93 205 CYS A C 1
ATOM 1562 O O . CYS A 1 205 ? -4.723 -33.469 -6.766 1 93 205 CYS A O 1
ATOM 1564 N N . ALA A 1 206 ? -3.234 -35 -6.23 1 87.5 206 ALA A N 1
ATOM 1565 C CA . ALA A 1 206 ? -3.889 -36 -7.051 1 87.5 206 ALA A CA 1
ATOM 1566 C C . ALA A 1 206 ? -5.199 -36.469 -6.418 1 87.5 206 ALA A C 1
ATOM 1568 O O . ALA A 1 206 ? -6.082 -36.969 -7.105 1 87.5 206 ALA A O 1
ATOM 1569 N N . LEU A 1 207 ? -5.254 -36.188 -5.109 1 79.75 207 LEU A N 1
ATOM 1570 C CA . LEU A 1 207 ? -6.449 -36.625 -4.391 1 79.75 207 LEU A CA 1
ATOM 1571 C C . LEU A 1 207 ? -7.566 -35.594 -4.527 1 79.75 207 LEU A C 1
ATOM 1573 O O . LEU A 1 207 ? -8.742 -35.906 -4.312 1 79.75 207 LEU A O 1
ATOM 1577 N N . ASP A 1 208 ? -7.418 -34.438 -5.137 1 64.81 208 ASP A N 1
ATOM 1578 C CA . ASP A 1 208 ? -8.273 -33.312 -5.445 1 64.81 208 ASP A CA 1
ATOM 1579 C C . ASP A 1 208 ? -9.227 -33 -4.293 1 64.81 208 ASP A C 1
ATOM 1581 O O . ASP A 1 208 ? -10.445 -32.938 -4.488 1 64.81 208 ASP A O 1
ATOM 1585 N N . LYS A 1 209 ? -8.766 -33.031 -3.158 1 67.44 209 LYS A N 1
ATOM 1586 C CA . LYS A 1 209 ? -9.617 -32.688 -2.02 1 67.44 209 LYS A CA 1
ATOM 1587 C C . LYS A 1 209 ? -9.719 -31.172 -1.847 1 67.44 209 LYS A C 1
ATOM 1589 O O . LYS A 1 209 ? -8.797 -30.547 -1.324 1 67.44 209 LYS A O 1
ATOM 1594 N N . ALA A 1 210 ? -10.812 -30.672 -2.652 1 64.69 210 ALA A N 1
ATOM 1595 C CA . ALA A 1 210 ? -11.07 -29.234 -2.605 1 64.69 210 ALA A CA 1
ATOM 1596 C C . ALA A 1 210 ? -11.82 -28.859 -1.335 1 64.69 210 ALA A C 1
ATOM 1598 O O . ALA A 1 210 ? -12.719 -29.578 -0.893 1 64.69 210 ALA A O 1
ATOM 1599 N N . LYS A 1 211 ? -11.227 -28.141 -0.487 1 65.5 211 LYS A N 1
ATOM 1600 C CA . LYS A 1 211 ? -12.078 -27.531 0.533 1 65.5 211 LYS A CA 1
ATOM 1601 C C . LYS A 1 211 ? -12.141 -26.016 0.36 1 65.5 211 LYS A C 1
ATOM 1603 O O . LYS A 1 211 ? -11.109 -25.359 0.192 1 65.5 211 LYS A O 1
ATOM 1608 N N . SER A 1 212 ? -13.391 -25.703 0.037 1 62.44 212 SER A N 1
ATOM 1609 C CA . SER A 1 212 ? -13.672 -24.266 0.025 1 62.44 212 SER A CA 1
ATOM 1610 C C . SER A 1 212 ? -13.367 -23.641 1.379 1 62.44 212 SER A C 1
ATOM 1612 O O . SER A 1 212 ? -13.68 -24.219 2.424 1 62.44 212 SER A O 1
ATOM 1614 N N . SER A 1 213 ? -12.375 -22.75 1.277 1 78.19 213 SER A N 1
ATOM 1615 C CA . SER A 1 213 ? -12.109 -21.984 2.49 1 78.19 213 SER A CA 1
ATOM 1616 C C . SER A 1 213 ? -12.266 -20.484 2.248 1 78.19 213 SER A C 1
ATOM 1618 O O . SER A 1 213 ? -12.266 -20.031 1.101 1 78.19 213 SER A O 1
ATOM 1620 N N . GLU A 1 214 ? -12.688 -19.844 3.297 1 80.19 214 GLU A N 1
ATOM 1621 C CA . GLU A 1 214 ? -12.805 -18.391 3.305 1 80.19 214 GLU A CA 1
ATOM 1622 C C . GLU A 1 214 ? -11.57 -17.734 2.695 1 80.19 214 GLU A C 1
ATOM 1624 O O . GLU A 1 214 ? -11.68 -16.75 1.967 1 80.19 214 GLU A O 1
ATOM 1629 N N . MET A 1 215 ? -10.469 -18.344 2.842 1 90.25 215 MET A N 1
ATOM 1630 C CA . MET A 1 215 ? -9.211 -17.812 2.334 1 90.25 215 MET A CA 1
ATOM 1631 C C . MET A 1 215 ? -9.203 -17.797 0.808 1 90.25 215 MET A C 1
ATOM 1633 O O . MET A 1 215 ? -8.906 -16.766 0.193 1 90.25 215 MET A O 1
ATOM 1637 N N . TRP A 1 216 ? -9.602 -18.906 0.2 1 90.81 216 TRP A N 1
ATOM 1638 C CA . TRP A 1 216 ? -9.547 -19 -1.257 1 90.81 216 TRP A CA 1
ATOM 1639 C C . TRP A 1 216 ? -10.57 -18.062 -1.893 1 90.81 216 TRP A C 1
ATOM 1641 O O . TRP A 1 216 ? -10.32 -17.484 -2.959 1 90.81 216 TRP A O 1
ATOM 1651 N N . ASP A 1 217 ? -11.688 -17.891 -1.228 1 87.12 217 ASP A N 1
ATOM 1652 C CA . ASP A 1 217 ? -12.703 -16.953 -1.715 1 87.12 217 ASP A CA 1
ATOM 1653 C C . ASP A 1 217 ? -12.18 -15.523 -1.716 1 87.12 217 ASP A C 1
ATOM 1655 O O . ASP A 1 217 ? -12.484 -14.75 -2.627 1 87.12 217 ASP A O 1
ATOM 1659 N N . MET A 1 218 ? -11.406 -15.211 -0.716 1 89.06 218 MET A N 1
ATOM 1660 C CA . MET A 1 218 ? -10.906 -13.844 -0.592 1 89.06 218 MET A CA 1
ATOM 1661 C C . MET A 1 218 ? -9.695 -13.625 -1.491 1 89.06 218 MET A C 1
ATOM 1663 O O . MET A 1 218 ? -9.539 -12.547 -2.068 1 89.06 218 MET A O 1
ATOM 1667 N N . LEU A 1 219 ? -8.906 -14.656 -1.658 1 90.94 219 LEU A N 1
ATOM 1668 C CA . LEU A 1 219 ? -7.691 -14.531 -2.453 1 90.94 219 LEU A CA 1
ATOM 1669 C C . LEU A 1 219 ? -8.023 -14.336 -3.928 1 90.94 219 LEU A C 1
ATOM 1671 O O . LEU A 1 219 ? -7.184 -13.875 -4.703 1 90.94 219 LEU A O 1
ATOM 1675 N N . ARG A 1 220 ? -9.219 -14.617 -4.273 1 85.44 220 ARG A N 1
ATOM 1676 C CA . ARG A 1 220 ? -9.617 -14.438 -5.664 1 85.44 220 ARG A CA 1
ATOM 1677 C C . ARG A 1 220 ? -9.578 -12.969 -6.062 1 85.44 220 ARG A C 1
ATOM 1679 O O . ARG A 1 220 ? -9.414 -12.641 -7.238 1 85.44 220 ARG A O 1
ATOM 1686 N N . TYR A 1 221 ? -9.688 -12.102 -5.094 1 87 221 TYR A N 1
ATOM 1687 C CA . TYR A 1 221 ? -9.773 -10.672 -5.375 1 87 221 TYR A CA 1
ATOM 1688 C C . TYR A 1 221 ? -8.391 -10.039 -5.41 1 87 221 TYR A C 1
ATOM 1690 O O . TYR A 1 221 ? -8.242 -8.875 -5.801 1 87 221 TYR A O 1
ATOM 1698 N N . LYS A 1 222 ? -7.375 -10.703 -5.012 1 86.75 222 LYS A N 1
ATOM 1699 C CA . LYS A 1 222 ? -6.016 -10.172 -4.93 1 86.75 222 LYS A CA 1
ATOM 1700 C C . LYS A 1 222 ? -5.473 -9.836 -6.312 1 86.75 222 LYS A C 1
ATOM 1702 O O . LYS A 1 222 ? -4.797 -8.82 -6.488 1 86.75 222 LYS A O 1
ATOM 1707 N N . ASP A 1 223 ? -5.766 -10.648 -7.348 1 77.88 223 ASP A N 1
ATOM 1708 C CA . ASP A 1 223 ? -5.129 -10.492 -8.656 1 77.88 223 ASP A CA 1
ATOM 1709 C C . ASP A 1 223 ? -6.141 -10.047 -9.711 1 77.88 223 ASP A C 1
ATOM 1711 O O . ASP A 1 223 ? -5.922 -10.242 -10.906 1 77.88 223 ASP A O 1
ATOM 1715 N N . ILE A 1 224 ? -7.301 -9.539 -9.383 1 70.75 224 ILE A N 1
ATOM 1716 C CA . ILE A 1 224 ? -8.438 -9.281 -10.266 1 70.75 224 ILE A CA 1
ATOM 1717 C C . ILE A 1 224 ? -7.984 -8.422 -11.445 1 70.75 224 ILE A C 1
ATOM 1719 O O . ILE A 1 224 ? -8.227 -8.773 -12.609 1 70.75 224 ILE A O 1
ATOM 1723 N N . PRO A 1 225 ? -7.195 -7.348 -11.203 1 60.09 225 PRO A N 1
ATOM 1724 C CA . PRO A 1 225 ? -6.969 -6.547 -12.406 1 60.09 225 PRO A CA 1
ATOM 1725 C C . PRO A 1 225 ? -6.078 -7.25 -13.43 1 60.09 225 PRO A C 1
ATOM 1727 O O . PRO A 1 225 ? -6.082 -6.891 -14.609 1 60.09 225 PRO A O 1
ATOM 1730 N N . PHE A 1 226 ? -5.406 -8.266 -12.945 1 61 226 PHE A N 1
ATOM 1731 C CA . PHE A 1 226 ? -4.508 -8.922 -13.883 1 61 226 PHE A CA 1
ATOM 1732 C C . PHE A 1 226 ? -5.215 -10.07 -14.594 1 61 226 PHE A C 1
ATOM 1734 O O . PHE A 1 226 ? -4.695 -10.617 -15.57 1 61 226 PHE A O 1
ATOM 1741 N N . LYS A 1 227 ? -6.301 -10.375 -14.07 1 59.12 227 LYS A N 1
ATOM 1742 C CA . LYS A 1 227 ? -7.051 -11.484 -14.648 1 59.12 227 LYS A CA 1
ATOM 1743 C C . LYS A 1 227 ? -8.062 -10.992 -15.672 1 59.12 227 LYS A C 1
ATOM 1745 O O . LYS A 1 227 ? -8.484 -11.75 -16.547 1 59.12 227 LYS A O 1
ATOM 1750 N N . PHE A 1 228 ? -8.453 -9.711 -15.539 1 50.19 228 PHE A N 1
ATOM 1751 C CA . PHE A 1 228 ? -9.484 -9.211 -16.438 1 50.19 228 PHE A CA 1
ATOM 1752 C C . PHE A 1 228 ? -8.961 -8.031 -17.25 1 50.19 228 PHE A C 1
ATOM 1754 O O . PHE A 1 228 ? -8.086 -7.293 -16.797 1 50.19 228 PHE A O 1
ATOM 1761 N N . MET B 1 1 ? 15.156 -49.844 44.406 1 27.39 1 MET B N 1
ATOM 1762 C CA . MET B 1 1 ? 14.203 -48.969 43.719 1 27.39 1 MET B CA 1
ATOM 1763 C C . MET B 1 1 ? 14.914 -47.75 43.156 1 27.39 1 MET B C 1
ATOM 1765 O O . MET B 1 1 ? 15.227 -46.812 43.875 1 27.39 1 MET B O 1
ATOM 1769 N N . ALA B 1 2 ? 15.82 -47.875 42.219 1 28.86 2 ALA B N 1
ATOM 1770 C CA . ALA B 1 2 ? 16.75 -47.031 41.469 1 28.86 2 ALA B CA 1
ATOM 1771 C C . ALA B 1 2 ? 16.016 -45.969 40.656 1 28.86 2 ALA B C 1
ATOM 1773 O O . ALA B 1 2 ? 15.234 -46.312 39.781 1 28.86 2 ALA B O 1
ATOM 1774 N N . LEU B 1 3 ? 15.5 -44.906 41.312 1 27.84 3 LEU B N 1
ATOM 1775 C CA . LEU B 1 3 ? 14.852 -43.75 40.719 1 27.84 3 LEU B CA 1
ATOM 1776 C C . LEU B 1 3 ? 15.727 -43.125 39.625 1 27.84 3 LEU B C 1
ATOM 1778 O O . LEU B 1 3 ? 16.859 -42.719 39.906 1 27.84 3 LEU B O 1
ATOM 1782 N N . LYS B 1 4 ? 15.734 -43.781 38.406 1 31.16 4 LYS B N 1
ATOM 1783 C CA . LYS B 1 4 ? 16.438 -43.25 37.25 1 31.16 4 LYS B CA 1
ATOM 1784 C C . LYS B 1 4 ? 16.172 -41.75 37.094 1 31.16 4 LYS B C 1
ATOM 1786 O O . LYS B 1 4 ? 15.008 -41.344 36.969 1 31.16 4 LYS B O 1
ATOM 1791 N N . LEU B 1 5 ? 17.047 -40.875 37.656 1 28.2 5 LEU B N 1
ATOM 1792 C CA . LEU B 1 5 ? 17.125 -39.438 37.406 1 28.2 5 LEU B CA 1
ATOM 1793 C C . LEU B 1 5 ? 17.156 -39.125 35.906 1 28.2 5 LEU B C 1
ATOM 1795 O O . LEU B 1 5 ? 18.094 -39.562 35.219 1 28.2 5 LEU B O 1
ATOM 1799 N N . VAL B 1 6 ? 16.047 -39.219 35.219 1 30.17 6 VAL B N 1
ATOM 1800 C CA . VAL B 1 6 ? 16.016 -38.781 33.812 1 30.17 6 VAL B CA 1
ATOM 1801 C C . VAL B 1 6 ? 16.484 -37.344 33.719 1 30.17 6 VAL B C 1
ATOM 1803 O O . VAL B 1 6 ? 15.898 -36.438 34.344 1 30.17 6 VAL B O 1
ATOM 1806 N N . ALA B 1 7 ? 17.844 -37.125 33.5 1 29.14 7 ALA B N 1
ATOM 1807 C CA . ALA B 1 7 ? 18.484 -35.875 33.156 1 29.14 7 ALA B CA 1
ATOM 1808 C C . ALA B 1 7 ? 17.812 -35.219 31.938 1 29.14 7 ALA B C 1
ATOM 1810 O O . ALA B 1 7 ? 17.844 -35.781 30.844 1 29.14 7 ALA B O 1
ATOM 1811 N N . PHE B 1 8 ? 16.625 -34.625 32.156 1 26.8 8 PHE B N 1
ATOM 1812 C CA . PHE B 1 8 ? 16.109 -33.781 31.094 1 26.8 8 PHE B CA 1
ATOM 1813 C C . PHE B 1 8 ? 17.172 -32.781 30.641 1 26.8 8 PHE B C 1
ATOM 1815 O O . PHE B 1 8 ? 17.656 -31.969 31.422 1 26.8 8 PHE B O 1
ATOM 1822 N N . LEU B 1 9 ? 18.078 -33.219 29.75 1 28.22 9 LEU B N 1
ATOM 1823 C CA . LEU B 1 9 ? 18.969 -32.281 29.062 1 28.22 9 LEU B CA 1
ATOM 1824 C C . LEU B 1 9 ? 18.203 -31.094 28.531 1 28.22 9 LEU B C 1
ATOM 1826 O O . LEU B 1 9 ? 17.312 -31.25 27.688 1 28.22 9 LEU B O 1
ATOM 1830 N N . LEU B 1 10 ? 18.125 -30 29.406 1 28.94 10 LEU B N 1
ATOM 1831 C CA . LEU B 1 10 ? 17.719 -28.656 29 1 28.94 10 LEU B CA 1
ATOM 1832 C C . LEU B 1 10 ? 18.469 -28.219 27.75 1 28.94 10 LEU B C 1
ATOM 1834 O O . LEU B 1 10 ? 19.672 -28 27.797 1 28.94 10 LEU B O 1
ATOM 1838 N N . LEU B 1 11 ? 18.172 -28.75 26.641 1 28.77 11 LEU B N 1
ATOM 1839 C CA . LEU B 1 11 ? 18.688 -28.094 25.438 1 28.77 11 LEU B CA 1
ATOM 1840 C C . LEU B 1 11 ? 18.5 -26.594 25.516 1 28.77 11 LEU B C 1
ATOM 1842 O O . LEU B 1 11 ? 17.375 -26.094 25.5 1 28.77 11 LEU B O 1
ATOM 1846 N N . VAL B 1 12 ? 19.484 -25.891 26.203 1 30.8 12 VAL B N 1
ATOM 1847 C CA . VAL B 1 12 ? 19.641 -24.438 26.109 1 30.8 12 VAL B CA 1
ATOM 1848 C C . VAL B 1 12 ? 19.641 -24.016 24.641 1 30.8 12 VAL B C 1
ATOM 1850 O O . VAL B 1 12 ? 20.578 -24.297 23.891 1 30.8 12 VAL B O 1
ATOM 1853 N N . ALA B 1 13 ? 18.531 -24.031 24 1 34.53 13 ALA B N 1
ATOM 1854 C CA . ALA B 1 13 ? 18.531 -23.266 22.75 1 34.53 13 ALA B CA 1
ATOM 1855 C C . ALA B 1 13 ? 19.219 -21.922 22.953 1 34.53 13 ALA B C 1
ATOM 1857 O O . ALA B 1 13 ? 18.828 -21.109 23.797 1 34.53 13 ALA B O 1
ATOM 1858 N N . LEU B 1 14 ? 20.469 -21.781 22.641 1 33.03 14 LEU B N 1
ATOM 1859 C CA . LEU B 1 14 ? 21.141 -20.516 22.406 1 33.03 14 LEU B CA 1
ATOM 1860 C C . LEU B 1 14 ? 20.219 -19.547 21.672 1 33.03 14 LEU B C 1
ATOM 1862 O O . LEU B 1 14 ? 19.953 -19.719 20.484 1 33.03 14 LEU B O 1
ATOM 1866 N N . ALA B 1 15 ? 19.344 -18.938 22.375 1 38.03 15 ALA B N 1
ATOM 1867 C CA . ALA B 1 15 ? 18.781 -17.656 21.938 1 38.03 15 ALA B CA 1
ATOM 1868 C C . ALA B 1 15 ? 19.875 -16.75 21.391 1 38.03 15 ALA B C 1
ATOM 1870 O O . ALA B 1 15 ? 20.625 -16.141 22.156 1 38.03 15 ALA B O 1
ATOM 1871 N N . THR B 1 16 ? 20.5 -17.062 20.359 1 40.19 16 THR B N 1
ATOM 1872 C CA . THR B 1 16 ? 21.219 -15.945 19.781 1 40.19 16 THR B CA 1
ATOM 1873 C C . THR B 1 16 ? 20.438 -14.648 19.938 1 40.19 16 THR B C 1
ATOM 1875 O O . THR B 1 16 ? 19.234 -14.609 19.672 1 40.19 16 THR B O 1
ATOM 1878 N N . SER B 1 17 ? 20.719 -13.859 20.875 1 39.97 17 SER B N 1
ATOM 1879 C CA . SER B 1 17 ? 20.312 -12.469 21.047 1 39.97 17 SER B CA 1
ATOM 1880 C C . SER B 1 17 ? 20.172 -11.766 19.703 1 39.97 17 SER B C 1
ATOM 1882 O O . SER B 1 17 ? 21.156 -11.352 19.094 1 39.97 17 SER B O 1
ATOM 1884 N N . TYR B 1 18 ? 19.406 -12.227 18.812 1 45.34 18 TYR B N 1
ATOM 1885 C CA . TYR B 1 18 ? 19.172 -11.211 17.797 1 45.34 18 TYR B CA 1
ATOM 1886 C C . TYR B 1 18 ? 19.016 -9.828 18.422 1 45.34 18 TYR B C 1
ATOM 1888 O O . TYR B 1 18 ? 18.297 -9.68 19.422 1 45.34 18 TYR B O 1
ATOM 1896 N N . ALA B 1 19 ? 20.109 -9.07 18.656 1 49.75 19 ALA B N 1
ATOM 1897 C CA . ALA B 1 19 ? 20.031 -7.672 19.078 1 49.75 19 ALA B CA 1
ATOM 1898 C C . ALA B 1 19 ? 18.719 -7.043 18.656 1 49.75 19 ALA B C 1
ATOM 1900 O O . ALA B 1 19 ? 18.297 -7.188 17.5 1 49.75 19 ALA B O 1
ATOM 1901 N N . GLU B 1 20 ? 17.703 -6.945 19.547 1 64.19 20 GLU B N 1
ATOM 1902 C CA . GLU B 1 20 ? 16.391 -6.344 19.359 1 64.19 20 GLU B CA 1
ATOM 1903 C C . GLU B 1 20 ? 16.484 -5.051 18.547 1 64.19 20 GLU B C 1
ATOM 1905 O O . GLU B 1 20 ? 17.188 -4.121 18.953 1 64.19 20 GLU B O 1
ATOM 1910 N N . VAL B 1 21 ? 16.359 -4.988 17.281 1 82.69 21 VAL B N 1
ATOM 1911 C CA . VAL B 1 21 ? 16.344 -3.771 16.484 1 82.69 21 VAL B CA 1
ATOM 1912 C C . VAL B 1 21 ? 15.398 -2.748 17.109 1 82.69 21 VAL B C 1
ATOM 1914 O O . VAL B 1 21 ? 14.203 -3.012 17.281 1 82.69 21 VAL B O 1
ATOM 1917 N N . LYS B 1 22 ? 16.047 -1.735 17.719 1 85.06 22 LYS B N 1
ATOM 1918 C CA . LYS B 1 22 ? 15.266 -0.678 18.359 1 85.06 22 LYS B CA 1
ATOM 1919 C C . LYS B 1 22 ? 14.656 0.263 17.328 1 85.06 22 LYS B C 1
ATOM 1921 O O . LYS B 1 22 ? 15.234 0.481 16.266 1 85.06 22 LYS B O 1
ATOM 1926 N N . PRO B 1 23 ? 13.508 0.833 17.766 1 91.06 23 PRO B N 1
ATOM 1927 C CA . PRO B 1 23 ? 12.938 1.834 16.859 1 91.06 23 PRO B CA 1
ATOM 1928 C C . PRO B 1 23 ? 13.867 3.025 16.641 1 91.06 23 PRO B C 1
ATOM 1930 O O . PRO B 1 23 ? 14.688 3.344 17.5 1 91.06 23 PRO B O 1
ATOM 1933 N N . CYS B 1 24 ? 13.742 3.662 15.555 1 95.25 24 CYS B N 1
ATOM 1934 C CA . CYS B 1 24 ? 14.617 4.758 15.148 1 95.25 24 CYS B CA 1
ATOM 1935 C C . CYS B 1 24 ? 13.82 6.043 14.953 1 95.25 24 CYS B C 1
ATOM 1937 O O . CYS B 1 24 ? 12.586 6.035 15.016 1 95.25 24 CYS B O 1
ATOM 1939 N N . CYS B 1 25 ? 14.555 7.148 14.805 1 96.31 25 CYS B N 1
ATOM 1940 C CA . CYS B 1 25 ? 13.914 8.445 14.617 1 96.31 25 CYS B CA 1
ATOM 1941 C C . CYS B 1 25 ? 14.117 8.953 13.195 1 96.31 25 CYS B C 1
ATOM 1943 O O . CYS B 1 25 ? 15.188 8.75 12.602 1 96.31 25 CYS B O 1
ATOM 1945 N N . TYR B 1 26 ? 13.125 9.625 12.75 1 96.69 26 TYR B N 1
ATOM 1946 C CA . TYR B 1 26 ? 13.188 10.227 11.422 1 96.69 26 TYR B CA 1
ATOM 1947 C C . TYR B 1 26 ? 14.141 11.414 11.406 1 96.69 26 TYR B C 1
ATOM 1949 O O . TYR B 1 26 ? 14.477 11.961 12.461 1 96.69 26 TYR B O 1
ATOM 1957 N N . PRO B 1 27 ? 14.578 11.875 10.219 1 96.56 27 PRO B N 1
ATOM 1958 C CA . PRO B 1 27 ? 15.352 13.117 10.148 1 96.56 27 PRO B CA 1
ATOM 1959 C C . PRO B 1 27 ? 14.57 14.328 10.648 1 96.56 27 PRO B C 1
ATOM 1961 O O . PRO B 1 27 ? 13.336 14.344 10.578 1 96.56 27 PRO B O 1
ATOM 1964 N N . ASP B 1 28 ? 15.227 15.336 10.984 1 97.25 28 ASP B N 1
ATOM 1965 C CA . ASP B 1 28 ? 14.602 16.516 11.594 1 97.25 28 ASP B CA 1
ATOM 1966 C C . ASP B 1 28 ? 13.828 17.328 10.562 1 97.25 28 ASP B C 1
ATOM 1968 O O . ASP B 1 28 ? 12.805 17.938 10.883 1 97.25 28 ASP B O 1
ATOM 1972 N N . GLN B 1 29 ? 14.406 17.422 9.398 1 97.69 29 GLN B N 1
ATOM 1973 C CA . GLN B 1 29 ? 13.773 18.188 8.32 1 97.69 29 GLN B CA 1
ATOM 1974 C C . GLN B 1 29 ? 13.852 17.438 6.996 1 97.69 29 GLN B C 1
ATOM 1976 O O . GLN B 1 29 ? 14.93 16.984 6.602 1 97.69 29 GLN B O 1
ATOM 1981 N N . TYR B 1 30 ? 12.719 17.375 6.332 1 97.81 30 TYR B N 1
ATOM 1982 C CA . TYR B 1 30 ? 12.719 16.75 5.016 1 97.81 30 TYR B CA 1
ATOM 1983 C C . TYR B 1 30 ? 11.398 16.984 4.297 1 97.81 30 TYR B C 1
ATOM 1985 O O . TYR B 1 30 ? 10.422 17.422 4.91 1 97.81 30 TYR B O 1
ATOM 1993 N N . GLU B 1 31 ? 11.422 16.828 3.02 1 97.94 31 GLU B N 1
ATOM 1994 C CA . GLU B 1 31 ? 10.234 16.734 2.174 1 97.94 31 GLU B CA 1
ATOM 1995 C C . GLU B 1 31 ? 10.047 15.305 1.655 1 97.94 31 GLU B C 1
ATOM 1997 O O . GLU B 1 31 ? 11.023 14.594 1.417 1 97.94 31 GLU B O 1
ATOM 2002 N N . ILE B 1 32 ? 8.805 14.945 1.449 1 97.88 32 ILE B N 1
ATOM 2003 C CA . ILE B 1 32 ? 8.531 13.594 0.974 1 97.88 32 ILE B CA 1
ATOM 2004 C C . ILE B 1 32 ? 7.156 13.547 0.314 1 97.88 32 ILE B C 1
ATOM 2006 O O . ILE B 1 32 ? 6.227 14.227 0.756 1 97.88 32 ILE B O 1
ATOM 2010 N N . SER B 1 33 ? 7.062 12.797 -0.751 1 97.25 33 SER B N 1
ATOM 2011 C CA . SER B 1 33 ? 5.77 12.562 -1.388 1 97.25 33 SER B CA 1
ATOM 2012 C C . SER B 1 33 ? 5.094 11.312 -0.823 1 97.25 33 SER B C 1
ATOM 2014 O O . SER B 1 33 ? 5.766 10.391 -0.356 1 97.25 33 SER B O 1
ATOM 2016 N N . THR B 1 34 ? 3.77 11.344 -0.836 1 96.25 34 THR B N 1
ATOM 2017 C CA . THR B 1 34 ? 3.027 10.195 -0.338 1 96.25 34 THR B CA 1
ATOM 2018 C C . THR B 1 34 ? 1.919 9.805 -1.312 1 96.25 34 THR B C 1
ATOM 2020 O O . THR B 1 34 ? 1.344 10.656 -1.983 1 96.25 34 THR B O 1
ATOM 2023 N N . GLY B 1 35 ? 1.702 8.539 -1.46 1 94 35 GLY B N 1
ATOM 2024 C CA . GLY B 1 35 ? 0.5 7.953 -2.029 1 94 35 GLY B CA 1
ATOM 2025 C C . GLY B 1 35 ? -0.267 7.094 -1.044 1 94 35 GLY B C 1
ATOM 2026 O O . GLY B 1 35 ? 0.291 6.16 -0.461 1 94 35 GLY B O 1
ATOM 2027 N N . THR B 1 36 ? -1.533 7.453 -0.826 1 95.19 36 THR B N 1
ATOM 2028 C CA . THR B 1 36 ? -2.359 6.723 0.127 1 95.19 36 THR B CA 1
ATOM 2029 C C . THR B 1 36 ? -3.568 6.105 -0.568 1 95.19 36 THR B C 1
ATOM 2031 O O . THR B 1 36 ? -4.195 6.742 -1.418 1 95.19 36 THR B O 1
ATOM 2034 N N . GLN B 1 37 ? -3.807 4.891 -0.258 1 92.38 37 GLN B N 1
ATOM 2035 C CA . GLN B 1 37 ? -5.078 4.234 -0.553 1 92.38 37 GLN B CA 1
ATOM 2036 C C . GLN B 1 37 ? -5.824 3.881 0.73 1 92.38 37 GLN B C 1
ATOM 2038 O O . GLN B 1 37 ? -5.234 3.34 1.669 1 92.38 37 GLN B O 1
ATOM 2043 N N . ALA B 1 38 ? -7.133 4.23 0.665 1 93 38 ALA B N 1
ATOM 2044 C CA . ALA B 1 38 ? -7.906 3.99 1.879 1 93 38 ALA B CA 1
ATOM 2045 C C . ALA B 1 38 ? -9.266 3.379 1.552 1 93 38 ALA B C 1
ATOM 2047 O O . ALA B 1 38 ? -9.891 3.736 0.549 1 93 38 ALA B O 1
ATOM 2048 N N . GLY B 1 39 ? -9.672 2.461 2.373 1 88.75 39 GLY B N 1
ATOM 2049 C CA . GLY B 1 39 ? -11.023 1.92 2.418 1 88.75 39 GLY B CA 1
ATOM 2050 C C . GLY B 1 39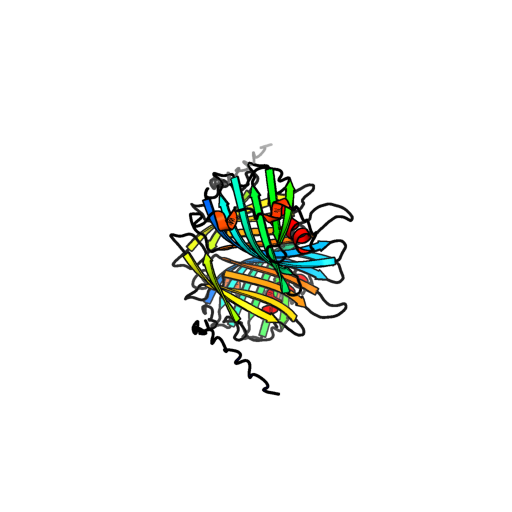 ? -11.672 2.057 3.779 1 88.75 39 GLY B C 1
ATOM 2051 O O . GLY B 1 39 ? -11.055 1.767 4.805 1 88.75 39 GLY B O 1
ATOM 2052 N N . LEU B 1 40 ? -12.82 2.539 3.734 1 87.69 40 LEU B N 1
ATOM 2053 C CA . LEU B 1 40 ? -13.594 2.732 4.957 1 87.69 40 LEU B CA 1
ATOM 2054 C C . LEU B 1 40 ? -14.938 2.016 4.875 1 87.69 40 LEU B C 1
ATOM 2056 O O . LEU B 1 40 ? -15.5 1.874 3.789 1 87.69 40 LEU B O 1
ATOM 2060 N N . SER B 1 41 ? -15.359 1.54 6.008 1 84.62 41 SER B N 1
ATOM 2061 C CA . SER B 1 41 ? -16.719 0.99 6.094 1 84.62 41 SER B CA 1
ATOM 2062 C C . SER B 1 41 ? -17.406 1.422 7.383 1 84.62 41 SER B C 1
ATOM 2064 O O . SER B 1 41 ? -16.875 1.212 8.477 1 84.62 41 SER B O 1
ATOM 2066 N N . HIS B 1 42 ? -18.453 2.109 7.195 1 82.94 42 HIS B N 1
ATOM 2067 C CA . HIS B 1 42 ? -19.281 2.574 8.305 1 82.94 42 HIS B CA 1
ATOM 2068 C C . HIS B 1 42 ? -20.734 2.164 8.117 1 82.94 42 HIS B C 1
ATOM 2070 O O . HIS B 1 42 ? -21.344 2.475 7.098 1 82.94 42 HIS B O 1
ATOM 2076 N N . GLN B 1 43 ? -21.328 1.434 9.18 1 79 43 GLN B N 1
ATOM 2077 C CA . GLN B 1 43 ? -22.719 0.987 9.164 1 79 43 GLN B CA 1
ATOM 2078 C C . GLN B 1 43 ? -23.062 0.291 7.852 1 79 43 GLN B C 1
ATOM 2080 O O . GLN B 1 43 ? -24.078 0.59 7.23 1 79 43 GLN B O 1
ATOM 2085 N N . GLY B 1 44 ? -22.219 -0.481 7.43 1 70.44 44 GLY B N 1
ATOM 2086 C CA . GLY B 1 44 ? -22.453 -1.32 6.266 1 70.44 44 GLY B CA 1
ATOM 2087 C C . GLY B 1 44 ? -22.172 -0.61 4.953 1 70.44 44 GLY B C 1
ATOM 2088 O O . GLY B 1 44 ? -22.344 -1.192 3.879 1 70.44 44 GLY B O 1
ATOM 2089 N N . HIS B 1 45 ? -21.766 0.613 4.988 1 76.94 45 HIS B N 1
ATOM 2090 C CA . HIS B 1 45 ? -21.484 1.354 3.766 1 76.94 45 HIS B CA 1
ATOM 2091 C C . HIS B 1 45 ? -19.984 1.504 3.561 1 76.94 45 HIS B C 1
ATOM 2093 O O . HIS B 1 45 ? -19.281 2.1 4.391 1 76.94 45 HIS B O 1
ATOM 2099 N N . GLY B 1 46 ? -19.562 0.914 2.51 1 78.44 46 GLY B N 1
ATOM 2100 C CA . GLY B 1 46 ? -18.156 1.009 2.174 1 78.44 46 GLY B CA 1
ATOM 2101 C C . GLY B 1 46 ? -17.844 2.158 1.235 1 78.44 46 GLY B C 1
ATOM 2102 O O . GLY B 1 46 ? -18.641 2.486 0.357 1 78.44 46 GLY B O 1
ATOM 2103 N N . THR B 1 47 ? -16.672 2.852 1.422 1 82.75 47 THR B N 1
ATOM 2104 C CA . THR B 1 47 ? -16.172 3.889 0.529 1 82.75 47 THR B CA 1
ATOM 2105 C C . THR B 1 47 ? -14.648 3.875 0.489 1 82.75 47 THR B C 1
ATOM 2107 O O . THR B 1 47 ? -14.008 3.238 1.327 1 82.75 47 THR B O 1
ATOM 2110 N N . GLY B 1 48 ? -14.156 4.398 -0.532 1 85.81 48 GLY B N 1
ATOM 2111 C CA . GLY B 1 48 ? -12.711 4.484 -0.653 1 85.81 48 GLY B CA 1
ATOM 2112 C C . GLY B 1 48 ? -12.234 5.828 -1.168 1 85.81 48 GLY B C 1
ATOM 2113 O O . GLY B 1 48 ? -13.031 6.637 -1.637 1 85.81 48 GLY B O 1
ATOM 2114 N N . TYR B 1 49 ? -10.953 6.066 -0.958 1 90.69 49 TYR B N 1
ATOM 2115 C CA . TYR B 1 49 ? -10.328 7.262 -1.512 1 90.69 49 TYR B CA 1
ATOM 2116 C C . TYR B 1 49 ? -8.836 7.047 -1.719 1 90.69 49 TYR B C 1
ATOM 2118 O O . TYR B 1 49 ? -8.273 6.051 -1.254 1 90.69 49 TYR B O 1
ATOM 2126 N N . SER B 1 50 ? -8.258 7.891 -2.443 1 92.25 50 SER B N 1
ATOM 2127 C CA . SER B 1 50 ? -6.805 7.93 -2.584 1 92.25 50 SER B CA 1
ATOM 2128 C C . SER B 1 50 ? -6.277 9.352 -2.434 1 92.25 50 SER B C 1
ATOM 2130 O O . SER B 1 50 ? -7.027 10.32 -2.578 1 92.25 50 SER B O 1
ATOM 2132 N N . VAL B 1 51 ? -5.07 9.438 -2.004 1 95.12 51 VAL B N 1
ATOM 2133 C CA . VAL B 1 51 ? -4.418 10.734 -1.835 1 95.12 51 VAL B CA 1
ATOM 2134 C C . VAL B 1 51 ? -3.029 10.695 -2.473 1 95.12 51 VAL B C 1
ATOM 2136 O O . VAL B 1 51 ? -2.299 9.711 -2.332 1 95.12 51 VAL B O 1
ATOM 2139 N N . HIS B 1 52 ? -2.729 11.703 -3.215 1 95.69 52 HIS B N 1
ATOM 2140 C CA . HIS B 1 52 ? -1.369 12.023 -3.633 1 95.69 52 HIS B CA 1
ATOM 2141 C C . HIS B 1 52 ? -0.92 13.367 -3.07 1 95.69 52 HIS B C 1
ATOM 2143 O O . HIS B 1 52 ? -1.565 14.391 -3.307 1 95.69 52 HIS B O 1
ATOM 2149 N N . SER B 1 53 ? 0.168 13.312 -2.326 1 97.31 53 SER B N 1
ATOM 2150 C CA . SER B 1 53 ? 0.533 14.562 -1.663 1 97.31 53 SER B CA 1
ATOM 2151 C C . SER B 1 53 ? 2.043 14.68 -1.49 1 97.31 53 SER B C 1
ATOM 2153 O O . SER B 1 53 ? 2.777 13.719 -1.753 1 97.31 53 SER B O 1
ATOM 2155 N N . THR B 1 54 ? 2.496 15.867 -1.211 1 97.62 54 THR B N 1
ATOM 2156 C CA . THR B 1 54 ? 3.842 16.172 -0.737 1 97.62 54 THR B CA 1
ATOM 2157 C C . THR B 1 54 ? 3.795 16.812 0.649 1 97.62 54 THR B C 1
ATOM 2159 O O . THR B 1 54 ? 2.924 17.641 0.93 1 97.62 54 THR B O 1
ATOM 2162 N N . SER B 1 55 ? 4.691 16.375 1.435 1 97.38 55 SER B N 1
ATOM 2163 C CA . SER B 1 55 ? 4.746 16.891 2.799 1 97.38 55 SER B CA 1
ATOM 2164 C C . SER B 1 55 ? 6.133 17.438 3.125 1 97.38 55 SER B C 1
ATOM 2166 O O . SER B 1 55 ? 7.133 16.984 2.574 1 97.38 55 SER B O 1
ATOM 2168 N N . ALA B 1 56 ? 6.129 18.422 3.979 1 98.38 56 ALA B N 1
ATOM 2169 C CA . ALA B 1 56 ? 7.34 18.891 4.645 1 98.38 56 ALA B CA 1
ATOM 2170 C C . ALA B 1 56 ? 7.262 18.656 6.152 1 98.38 56 ALA B C 1
ATOM 2172 O O . ALA B 1 56 ? 6.277 19.031 6.793 1 98.38 56 ALA B O 1
ATOM 2173 N N . VAL B 1 57 ? 8.242 18 6.641 1 97.75 57 VAL B N 1
ATOM 2174 C CA . VAL B 1 57 ? 8.359 17.75 8.078 1 97.75 57 VAL B CA 1
ATOM 2175 C C . VAL B 1 57 ? 9.492 18.594 8.648 1 97.75 57 VAL B C 1
ATOM 2177 O O . VAL B 1 57 ? 10.641 18.5 8.203 1 97.75 57 VAL B O 1
ATOM 2180 N N . ASP B 1 58 ? 9.164 19.406 9.578 1 98.06 58 ASP B N 1
ATOM 2181 C CA . ASP B 1 58 ? 10.125 20.25 10.289 1 98.06 58 ASP B CA 1
ATOM 2182 C C . ASP B 1 58 ? 10.055 20.016 11.797 1 98.06 58 ASP B C 1
ATOM 2184 O O . ASP B 1 58 ? 9.359 20.734 12.516 1 98.06 58 ASP B O 1
ATOM 2188 N N . ALA B 1 59 ? 10.859 19.078 12.242 1 96.88 59 ALA B N 1
ATOM 2189 C CA . ALA B 1 59 ? 10.836 18.719 13.664 1 96.88 59 ALA B CA 1
ATOM 2190 C C . ALA B 1 59 ? 11.469 19.812 14.516 1 96.88 59 ALA B C 1
ATOM 2192 O O . ALA B 1 59 ? 11.156 19.938 15.703 1 96.88 59 ALA B O 1
ATOM 2193 N N . LEU B 1 60 ? 12.352 20.594 13.93 1 97.12 60 LEU B N 1
ATOM 2194 C CA . LEU B 1 60 ? 12.977 21.688 14.664 1 97.12 60 LEU B CA 1
ATOM 2195 C C . LEU B 1 60 ? 11.961 22.75 15.031 1 97.12 60 LEU B C 1
ATOM 2197 O O . LEU B 1 60 ? 11.977 23.281 16.141 1 97.12 60 LEU B O 1
ATOM 2201 N N . ASP B 1 61 ? 11.062 23.016 14.141 1 97.12 61 ASP B N 1
ATOM 2202 C CA . ASP B 1 61 ? 10.016 24.016 14.375 1 97.12 61 ASP B CA 1
ATOM 2203 C C . ASP B 1 61 ? 8.695 23.328 14.742 1 97.12 61 ASP B C 1
ATOM 2205 O O . ASP B 1 61 ? 7.668 24 14.867 1 97.12 61 ASP B O 1
ATOM 2209 N N . LYS B 1 62 ? 8.688 22.031 14.875 1 97.56 62 LYS B N 1
ATOM 2210 C CA . LYS B 1 62 ? 7.539 21.219 15.266 1 97.56 62 LYS B CA 1
ATOM 2211 C C . LYS B 1 62 ? 6.352 21.469 14.336 1 97.56 62 LYS B C 1
ATOM 2213 O O . LYS B 1 62 ? 5.238 21.719 14.797 1 97.56 62 LYS B O 1
ATOM 2218 N N . LYS B 1 63 ? 6.559 21.391 13.055 1 98 63 LYS B N 1
ATOM 2219 C CA . LYS B 1 63 ? 5.516 21.625 12.055 1 98 63 LYS B CA 1
ATOM 2220 C C . LYS B 1 63 ? 5.508 20.5 11.016 1 98 63 LYS B C 1
ATOM 2222 O O . LYS B 1 63 ? 6.562 19.984 10.633 1 98 63 LYS B O 1
ATOM 2227 N N . VAL B 1 64 ? 4.352 20.219 10.562 1 97.5 64 VAL B N 1
ATOM 2228 C CA . VAL B 1 64 ? 4.148 19.359 9.406 1 97.5 64 VAL B CA 1
ATOM 2229 C C . VAL B 1 64 ? 3.193 20.016 8.422 1 97.5 64 VAL B C 1
ATOM 2231 O O . VAL B 1 64 ? 2.098 20.438 8.797 1 97.5 64 VAL B O 1
ATOM 2234 N N . GLY B 1 65 ? 3.637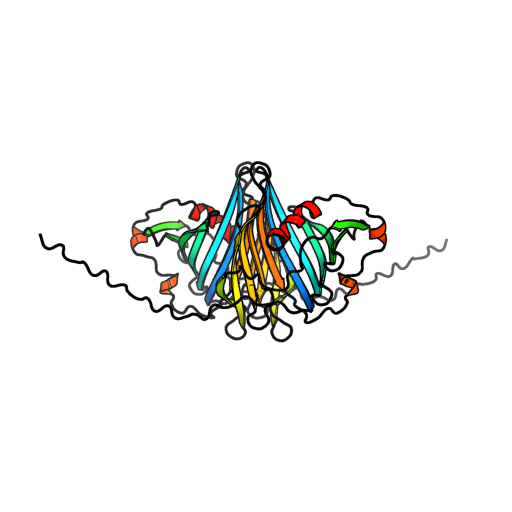 20.25 7.258 1 98.19 65 GLY B N 1
ATOM 2235 C CA . GLY B 1 65 ? 2.797 20.734 6.168 1 98.19 65 GLY B CA 1
ATOM 2236 C C . GLY B 1 65 ? 2.555 19.688 5.098 1 98.19 65 GLY B C 1
ATOM 2237 O O . GLY B 1 65 ? 3.467 18.938 4.734 1 98.19 65 GLY B O 1
ATOM 2238 N N . GLU B 1 66 ? 1.342 19.562 4.664 1 97.81 66 GLU B N 1
ATOM 2239 C CA . GLU B 1 66 ? 0.982 18.625 3.605 1 97.81 66 GLU B CA 1
ATOM 2240 C C . GLU B 1 66 ? 0.061 19.281 2.58 1 97.81 66 GLU B C 1
ATOM 2242 O O . GLU B 1 66 ? -0.858 20.016 2.943 1 97.81 66 GLU B O 1
ATOM 2247 N N . ARG B 1 67 ? 0.344 19.047 1.372 1 97.81 67 ARG B N 1
ATOM 2248 C CA . ARG B 1 67 ? -0.519 19.516 0.29 1 97.81 67 ARG B CA 1
ATOM 2249 C C . ARG B 1 67 ? -0.631 18.469 -0.809 1 97.81 67 ARG B C 1
ATOM 2251 O O . ARG B 1 67 ? 0.336 17.766 -1.103 1 97.81 67 ARG B O 1
ATOM 2258 N N . GLY B 1 68 ? -1.829 18.406 -1.387 1 97.25 68 GLY B N 1
ATOM 2259 C CA . GLY B 1 68 ? -2.004 17.406 -2.428 1 97.25 68 GLY B CA 1
ATOM 2260 C C . GLY B 1 68 ? -3.434 17.312 -2.922 1 97.25 68 GLY B C 1
ATOM 2261 O O . GLY B 1 68 ? -4.207 18.25 -2.801 1 97.25 68 GLY B O 1
ATOM 2262 N N . THR B 1 69 ? -3.66 16.203 -3.594 1 96.25 69 THR B N 1
ATOM 2263 C CA . THR B 1 69 ? -4.969 15.938 -4.184 1 96.25 69 THR B CA 1
ATOM 2264 C C . THR B 1 69 ? -5.609 14.703 -3.555 1 96.25 69 THR B C 1
ATOM 2266 O O . THR B 1 69 ? -4.969 13.656 -3.441 1 96.25 69 THR B O 1
ATOM 2269 N N . PHE B 1 70 ? -6.793 14.953 -3.068 1 95.62 70 PHE B N 1
ATOM 2270 C CA . PHE B 1 70 ? -7.699 13.898 -2.623 1 95.62 70 PHE B CA 1
ATOM 2271 C C . PHE B 1 70 ? -8.602 13.438 -3.766 1 95.62 70 PHE B C 1
ATOM 2273 O O . PHE B 1 70 ? -9.219 14.258 -4.445 1 95.62 70 PHE B O 1
ATOM 2280 N N . TYR B 1 71 ? -8.641 12.102 -4 1 91.19 71 TYR B N 1
ATOM 2281 C CA . TYR B 1 71 ? -9.555 11.539 -4.984 1 91.19 71 TYR B CA 1
ATOM 2282 C C . TYR B 1 71 ? -10.656 10.734 -4.305 1 91.19 71 TYR B C 1
ATOM 2284 O O . TYR B 1 71 ? -10.391 9.727 -3.652 1 91.19 71 TYR B O 1
ATOM 2292 N N . ALA B 1 72 ? -11.859 11.188 -4.555 1 89.56 72 ALA B N 1
ATOM 2293 C CA . ALA B 1 72 ? -13 10.422 -4.047 1 89.56 72 ALA B CA 1
ATOM 2294 C C . ALA B 1 72 ? -13.133 9.086 -4.777 1 89.56 72 ALA B C 1
ATOM 2296 O O . ALA B 1 72 ? -12.406 8.82 -5.738 1 89.56 72 ALA B O 1
ATOM 2297 N N . GLU B 1 73 ? -13.992 8.25 -4.266 1 81.25 73 GLU B N 1
ATOM 2298 C CA . GLU B 1 73 ? -14.188 6.91 -4.805 1 81.25 73 GLU B CA 1
ATOM 2299 C C . GLU B 1 73 ? -14.5 6.957 -6.301 1 81.25 73 GLU B C 1
ATOM 2301 O O . GLU B 1 73 ? -14.078 6.078 -7.055 1 81.25 73 GLU B O 1
ATOM 2306 N N . ASP B 1 74 ? -15.156 7.984 -6.699 1 79.06 74 ASP B N 1
ATOM 2307 C CA . ASP B 1 74 ? -15.57 8.078 -8.094 1 79.06 74 ASP B CA 1
ATOM 2308 C C . ASP B 1 74 ? -14.492 8.734 -8.953 1 79.06 74 ASP B C 1
ATOM 2310 O O . ASP B 1 74 ? -14.719 9.023 -10.133 1 79.06 74 ASP B O 1
A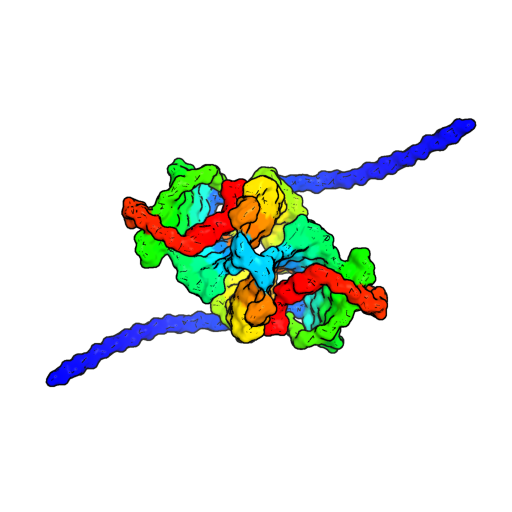TOM 2314 N N . GLY B 1 75 ? -13.406 9.086 -8.328 1 82.94 75 GLY B N 1
ATOM 2315 C CA . GLY B 1 75 ? -12.289 9.656 -9.062 1 82.94 75 GLY B CA 1
ATOM 2316 C C . GLY B 1 75 ? -12.273 11.172 -9.055 1 82.94 75 GLY B C 1
ATOM 2317 O O . GLY B 1 75 ? -11.359 11.797 -9.594 1 82.94 75 GLY B O 1
ATOM 2318 N N . THR B 1 76 ? -13.242 11.805 -8.43 1 89.19 76 THR B N 1
ATOM 2319 C CA . THR B 1 76 ? -13.289 13.266 -8.367 1 89.19 76 THR B CA 1
ATOM 2320 C C . THR B 1 76 ? -12.148 13.812 -7.523 1 89.19 76 THR B C 1
ATOM 2322 O O . THR B 1 76 ? -11.977 13.406 -6.367 1 89.19 76 THR B O 1
ATOM 2325 N N . PRO B 1 77 ? -11.422 14.719 -8.047 1 92.69 77 PRO B N 1
ATOM 2326 C CA . PRO B 1 77 ? -10.281 15.266 -7.305 1 92.69 77 PRO B CA 1
ATOM 2327 C C . PRO B 1 77 ? -10.664 16.469 -6.434 1 92.69 77 PRO B C 1
ATOM 2329 O O . PRO B 1 77 ? -11.516 17.266 -6.824 1 92.69 77 PRO B O 1
ATOM 2332 N N . TYR B 1 78 ? -10.078 16.578 -5.27 1 94.62 78 TYR B N 1
ATOM 2333 C CA . TYR B 1 78 ? -10.141 17.719 -4.367 1 94.62 78 TYR B CA 1
ATOM 2334 C C . TYR B 1 78 ? -8.75 18.125 -3.906 1 94.62 78 TYR B C 1
ATOM 2336 O O . TYR B 1 78 ? -8.008 17.312 -3.352 1 94.62 78 TYR B O 1
ATOM 2344 N N . GLU B 1 79 ? -8.445 19.391 -4.098 1 96.38 79 GLU B N 1
ATOM 2345 C CA . GLU B 1 79 ? -7.172 19.891 -3.586 1 96.38 79 GLU B CA 1
ATOM 2346 C C . GLU B 1 79 ? -7.262 20.203 -2.094 1 96.38 79 GLU B C 1
ATOM 2348 O O . GLU B 1 79 ? -8.281 20.703 -1.617 1 96.38 79 GLU B O 1
ATOM 2353 N N . PHE B 1 80 ? -6.176 19.922 -1.422 1 96.19 80 PHE B N 1
ATOM 2354 C CA . PHE B 1 80 ? -6.18 20.266 -0.002 1 96.19 80 PHE B CA 1
ATOM 2355 C C . PHE B 1 80 ? -4.777 20.609 0.476 1 96.19 80 PHE B C 1
ATOM 2357 O O . PHE B 1 80 ? -3.791 20.297 -0.19 1 96.19 80 PHE B O 1
ATOM 2364 N N . GLN B 1 81 ? -4.746 21.281 1.573 1 97.06 81 GLN B N 1
ATOM 2365 C CA . GLN B 1 81 ? -3.525 21.562 2.32 1 97.06 81 GLN B CA 1
ATOM 2366 C C . GLN B 1 81 ? -3.785 21.547 3.824 1 97.06 81 GLN B C 1
ATOM 2368 O O . GLN B 1 81 ? -4.824 22.031 4.285 1 97.06 81 GLN B O 1
ATOM 2373 N N . THR B 1 82 ? -2.869 20.969 4.566 1 96.62 82 THR B N 1
ATOM 2374 C CA . THR B 1 82 ? -2.891 21.031 6.023 1 96.62 82 THR B CA 1
ATOM 2375 C C . THR B 1 82 ? -1.573 21.594 6.559 1 96.62 82 THR B C 1
ATOM 2377 O O . THR B 1 82 ? -0.506 21.297 6.016 1 96.62 82 THR B O 1
ATOM 2380 N N . ILE B 1 83 ? -1.721 22.391 7.516 1 97.75 83 ILE B N 1
ATOM 2381 C CA . ILE B 1 83 ? -0.574 22.875 8.281 1 97.75 83 ILE B CA 1
ATOM 2382 C C . ILE B 1 83 ? -0.761 22.531 9.758 1 97.75 83 ILE B C 1
ATOM 2384 O O . ILE B 1 83 ? -1.651 23.078 10.422 1 97.75 83 ILE B O 1
ATOM 2388 N N . LYS B 1 84 ? 0.061 21.703 10.266 1 96.75 84 LYS B N 1
ATOM 2389 C CA . LYS B 1 84 ? 0.059 21.344 11.68 1 96.75 84 LYS B CA 1
ATOM 2390 C C . LYS B 1 84 ? 1.211 22.016 12.422 1 96.75 84 LYS B C 1
ATOM 2392 O O . LYS B 1 84 ? 2.379 21.719 12.164 1 96.75 84 LYS B O 1
ATOM 2397 N N . ASP B 1 85 ? 0.85 22.875 13.242 1 97.38 85 ASP B N 1
ATOM 2398 C CA . ASP B 1 85 ? 1.805 23.578 14.102 1 97.38 85 ASP B CA 1
ATOM 2399 C C . ASP B 1 85 ? 1.698 23.094 15.547 1 97.38 85 ASP B C 1
ATOM 2401 O O . ASP B 1 85 ? 0.875 23.594 16.312 1 97.38 85 ASP B O 1
ATOM 2405 N N . TYR B 1 86 ? 2.549 22.25 15.906 1 96.5 86 TYR B N 1
ATOM 2406 C CA . TYR B 1 86 ? 2.484 21.625 17.219 1 96.5 86 TYR B CA 1
ATOM 2407 C C . TYR B 1 86 ? 2.979 22.594 18.297 1 96.5 86 TYR B C 1
ATOM 2409 O O . TYR B 1 86 ? 2.645 22.438 19.484 1 96.5 86 TYR B O 1
ATOM 2417 N N . GLY B 1 87 ? 3.805 23.484 17.891 1 96.25 87 GLY B N 1
ATOM 2418 C CA . GLY B 1 87 ? 4.219 24.516 18.844 1 96.25 87 GLY B CA 1
ATOM 2419 C C . GLY B 1 87 ? 3.076 25.406 19.297 1 96.25 87 GLY B C 1
ATOM 2420 O O . GLY B 1 87 ? 2.982 25.75 20.469 1 96.25 87 GLY B O 1
ATOM 2421 N N . MET B 1 88 ? 2.189 25.656 18.391 1 95.88 88 MET B N 1
ATOM 2422 C CA . MET B 1 88 ? 1.06 26.531 18.688 1 95.88 88 MET B CA 1
ATOM 2423 C C . MET B 1 88 ? -0.178 25.719 19.047 1 95.88 88 MET B C 1
ATOM 2425 O O . MET B 1 88 ? -1.188 26.281 19.469 1 95.88 88 MET B O 1
ATOM 2429 N N . GLY B 1 89 ? -0.172 24.422 18.812 1 96.38 89 GLY B N 1
ATOM 2430 C CA . GLY B 1 89 ? -1.321 23.578 19.078 1 96.38 89 GLY B CA 1
ATOM 2431 C C . GLY B 1 89 ? -2.475 23.797 18.125 1 96.38 89 GLY B C 1
ATOM 2432 O O . GLY B 1 89 ? -3.639 23.766 18.516 1 96.38 89 GLY B O 1
ATOM 2433 N N . VAL B 1 90 ? -2.109 24.109 16.844 1 95.5 90 VAL B N 1
ATOM 2434 C CA . VAL B 1 90 ? -3.166 24.438 15.891 1 95.5 90 VAL B CA 1
ATOM 2435 C C . VAL B 1 90 ? -2.941 23.688 14.578 1 95.5 90 VAL B C 1
ATOM 2437 O O . VAL B 1 90 ? -1.803 23.516 14.141 1 95.5 90 VAL B O 1
ATOM 2440 N N . GLU B 1 91 ? -3.963 23.266 13.953 1 95.25 91 GLU B N 1
ATOM 2441 C CA . GLU B 1 91 ? -3.965 22.734 12.586 1 95.25 91 GLU B CA 1
ATOM 2442 C C . GLU B 1 91 ? -4.848 23.578 11.672 1 95.25 91 GLU B C 1
ATOM 2444 O O . GLU B 1 91 ? -5.992 23.891 12.016 1 95.25 91 GLU B O 1
ATOM 2449 N N . TYR B 1 92 ? -4.324 24 10.578 1 95.5 92 TYR B N 1
ATOM 2450 C CA . TYR B 1 92 ? -5.086 24.656 9.516 1 95.5 92 TYR B CA 1
ATOM 2451 C C . TYR B 1 92 ? -5.484 23.656 8.438 1 95.5 92 TYR B C 1
ATOM 2453 O O . TYR B 1 92 ? -4.629 22.984 7.852 1 95.5 92 TYR B O 1
ATOM 2461 N N . LYS B 1 93 ? -6.73 23.531 8.211 1 95.06 93 LYS B N 1
ATOM 2462 C CA . LYS B 1 93 ? -7.293 22.75 7.117 1 95.06 93 LYS B CA 1
ATOM 2463 C C . LYS B 1 93 ? -7.734 23.641 5.965 1 95.06 93 LYS B C 1
ATOM 2465 O O . LYS B 1 93 ? -8.703 24.391 6.09 1 95.06 93 LYS B O 1
ATOM 2470 N N . ILE B 1 94 ? -7.059 23.484 4.859 1 95.5 94 ILE B N 1
ATOM 2471 C CA . ILE B 1 94 ? -7.164 24.5 3.814 1 95.5 94 ILE B CA 1
ATOM 2472 C C . ILE B 1 94 ? -7.645 23.859 2.516 1 95.5 94 ILE B C 1
ATOM 2474 O O . ILE B 1 94 ? -7.098 22.844 2.084 1 95.5 94 ILE B O 1
ATOM 2478 N N . ASP B 1 95 ? -8.664 24.344 1.975 1 93.94 95 ASP B N 1
ATOM 2479 C CA . ASP B 1 95 ? -9.102 24.109 0.603 1 93.94 95 ASP B CA 1
ATOM 2480 C C . ASP B 1 95 ? -8.719 25.281 -0.305 1 93.94 95 ASP B C 1
ATOM 2482 O O . ASP B 1 95 ? -9.445 26.266 -0.379 1 93.94 95 ASP B O 1
ATOM 2486 N N . PRO B 1 96 ? -7.605 25.078 -0.989 1 93.69 96 PRO B N 1
ATOM 2487 C CA . PRO B 1 96 ? -7.125 26.234 -1.756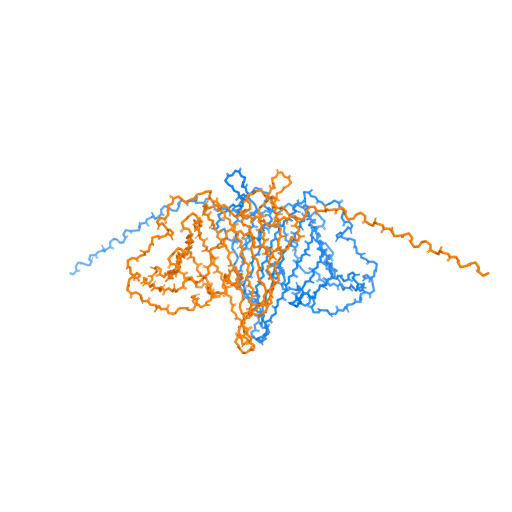 1 93.69 96 PRO B CA 1
ATOM 2488 C C . PRO B 1 96 ? -8.016 26.562 -2.955 1 93.69 96 PRO B C 1
ATOM 2490 O O . PRO B 1 96 ? -8 27.688 -3.449 1 93.69 96 PRO B O 1
ATOM 2493 N N . THR B 1 97 ? -8.719 25.594 -3.461 1 92.62 97 THR B N 1
ATOM 2494 C CA . THR B 1 97 ? -9.578 25.797 -4.625 1 92.62 97 THR B CA 1
ATOM 2495 C C . THR B 1 97 ? -10.703 26.781 -4.301 1 92.62 97 THR B C 1
ATOM 2497 O O . THR B 1 97 ? -10.969 27.703 -5.07 1 92.62 97 THR B O 1
ATOM 2500 N N . HIS B 1 98 ? -11.352 26.609 -3.193 1 91.19 98 HIS B N 1
ATOM 2501 C CA . HIS B 1 98 ? -12.492 27.453 -2.832 1 91.19 98 HIS B CA 1
ATOM 2502 C C . HIS B 1 98 ? -12.102 28.484 -1.783 1 91.19 98 HIS B C 1
ATOM 2504 O O . HIS B 1 98 ? -12.953 29.234 -1.292 1 91.19 98 HIS B O 1
ATOM 2510 N N . MET B 1 99 ? -10.906 28.484 -1.413 1 91.56 99 MET B N 1
ATOM 2511 C CA . MET B 1 99 ? -10.359 29.422 -0.441 1 91.56 99 MET B CA 1
ATOM 2512 C C . MET B 1 99 ? -11.078 29.297 0.901 1 91.56 99 MET B C 1
ATOM 2514 O O . MET B 1 99 ? -11.516 30.297 1.473 1 91.56 99 MET B O 1
ATOM 2518 N N . HIS B 1 100 ? -11.312 28.031 1.326 1 92.44 100 HIS B N 1
ATOM 2519 C CA . HIS B 1 100 ? -11.836 27.719 2.648 1 92.44 100 HIS B CA 1
ATOM 2520 C C . HIS B 1 100 ? -10.727 27.297 3.604 1 92.44 100 HIS B C 1
ATOM 2522 O O . HIS B 1 100 ? -9.773 26.625 3.195 1 92.44 100 HIS B O 1
ATOM 2528 N N . CYS B 1 101 ? -10.898 27.75 4.84 1 93.94 101 CYS B N 1
ATOM 2529 C CA . CYS B 1 101 ? -9.922 27.406 5.863 1 93.94 101 CYS B CA 1
ATOM 2530 C C . CYS B 1 101 ? -10.594 27.188 7.211 1 93.94 101 CYS B C 1
ATOM 2532 O O . CYS B 1 101 ? -11.406 28 7.648 1 93.94 101 CYS B O 1
ATOM 2534 N N . GLU B 1 102 ? -10.281 26.078 7.816 1 92.12 102 GLU B N 1
ATOM 2535 C CA . GLU B 1 102 ? -10.727 25.781 9.18 1 92.12 102 GLU B CA 1
ATOM 2536 C C . GLU B 1 102 ? -9.531 25.625 10.125 1 92.12 102 GLU B C 1
ATOM 2538 O O . GLU B 1 102 ? -8.57 24.922 9.812 1 92.12 102 GLU B O 1
ATOM 2543 N N . THR B 1 103 ? -9.656 26.328 11.203 1 92.5 103 THR B N 1
ATOM 2544 C CA . THR B 1 103 ? -8.648 26.203 12.25 1 92.5 103 THR B CA 1
ATOM 2545 C C . THR B 1 103 ? -9.141 25.297 13.375 1 92.5 103 THR B C 1
ATOM 2547 O O . THR B 1 103 ? -10.203 25.547 13.953 1 92.5 103 THR B O 1
ATOM 2550 N N . VAL B 1 104 ? -8.305 24.281 13.633 1 91.12 104 VAL B N 1
ATOM 2551 C CA . VAL B 1 104 ? -8.734 23.359 14.688 1 91.12 104 VAL B CA 1
ATOM 2552 C C . VAL B 1 104 ? -7.609 23.188 15.711 1 91.12 104 VAL B C 1
ATOM 2554 O O . VAL B 1 104 ? -6.434 23.391 15.391 1 91.12 104 VAL B O 1
ATOM 2557 N N . LYS B 1 105 ? -8.055 22.844 16.938 1 92.94 105 LYS B N 1
ATOM 2558 C CA . LYS B 1 105 ? -7.07 22.547 17.969 1 92.94 105 LYS B CA 1
ATOM 2559 C C . LYS B 1 105 ? -6.289 21.281 17.656 1 92.94 105 LYS B C 1
ATOM 2561 O O . LYS B 1 105 ? -6.875 20.266 17.266 1 92.94 105 LYS B O 1
ATOM 2566 N N . LEU B 1 106 ? -4.98 21.391 17.703 1 92.62 106 LEU B N 1
ATOM 2567 C CA . LEU B 1 106 ? -4.098 20.25 17.484 1 92.62 106 LEU B CA 1
ATOM 2568 C C . LEU B 1 106 ? -3.607 19.688 18.812 1 92.62 106 LEU B C 1
ATOM 2570 O O . LEU B 1 106 ? -2.879 20.359 19.547 1 92.62 106 LEU B O 1
ATOM 2574 N N . GLU B 1 107 ? -4.082 18.5 19.109 1 87 107 GLU B N 1
ATOM 2575 C CA . GLU B 1 107 ? -3.693 17.875 20.359 1 87 107 GLU B CA 1
ATOM 2576 C C . GLU B 1 107 ? -2.545 16.891 20.156 1 87 107 GLU B C 1
ATOM 2578 O O . GLU B 1 107 ? -2.371 16.344 19.062 1 87 107 GLU B O 1
ATOM 2583 N N . GLY B 1 108 ? -1.732 16.781 21.234 1 85.38 108 GLY B N 1
ATOM 2584 C CA . GLY B 1 108 ? -0.663 15.789 21.203 1 85.38 108 GLY B CA 1
ATOM 2585 C C . GLY B 1 108 ? 0.667 16.375 20.75 1 85.38 108 GLY B C 1
ATOM 2586 O O . GLY B 1 108 ? 0.803 17.594 20.609 1 85.38 108 GLY B O 1
ATOM 2587 N N . THR B 1 109 ? 1.717 15.453 20.672 1 88.81 109 THR B N 1
ATOM 2588 C CA . THR B 1 109 ? 3.062 15.844 20.266 1 88.81 109 THR B CA 1
ATOM 2589 C C . THR B 1 109 ? 3.381 15.336 18.859 1 88.81 109 THR B C 1
ATOM 2591 O O . THR B 1 109 ? 2.752 14.391 18.375 1 88.81 109 THR B O 1
ATOM 2594 N N . MET B 1 110 ? 4.23 16.062 18.25 1 92.31 110 MET B N 1
ATOM 2595 C CA . MET B 1 110 ? 4.668 15.664 16.922 1 92.31 110 MET B CA 1
ATOM 2596 C C . MET B 1 110 ? 5.395 14.32 16.969 1 92.31 110 MET B C 1
ATOM 2598 O O . MET B 1 110 ? 6.223 14.086 17.844 1 92.31 110 MET B O 1
ATOM 2602 N N . THR B 1 111 ? 5.059 13.438 16 1 89.94 111 THR B N 1
ATOM 2603 C CA . THR B 1 111 ? 5.75 12.156 15.867 1 89.94 111 THR B CA 1
ATOM 2604 C C . THR B 1 111 ? 7.066 12.336 15.117 1 89.94 111 THR B C 1
ATOM 2606 O O . THR B 1 111 ? 7.078 12.773 13.961 1 89.94 111 THR B O 1
ATOM 2609 N N . THR B 1 112 ? 8.141 11.969 15.789 1 93.25 112 THR B N 1
ATOM 2610 C CA . THR B 1 112 ? 9.438 12.188 15.164 1 93.25 112 THR B CA 1
ATOM 2611 C C . THR B 1 112 ? 10.211 10.875 15.047 1 93.25 112 THR B C 1
ATOM 2613 O O . THR B 1 112 ? 11.281 10.828 14.43 1 93.25 112 THR B O 1
ATOM 2616 N N . CYS B 1 113 ? 9.625 9.82 15.68 1 94.25 113 CYS B N 1
ATOM 2617 C CA . CYS B 1 113 ? 10.266 8.508 15.68 1 94.25 113 CYS B CA 1
ATOM 2618 C C . CYS B 1 113 ? 9.25 7.398 15.445 1 94.25 113 CYS B C 1
ATOM 2620 O O . CYS B 1 113 ? 8.047 7.605 15.617 1 94.25 113 CYS B O 1
ATOM 2622 N N . VAL B 1 114 ? 9.805 6.293 14.992 1 93.56 114 VAL B N 1
ATOM 2623 C CA . VAL B 1 114 ? 8.992 5.09 15.141 1 93.56 114 VAL B CA 1
ATOM 2624 C C . VAL B 1 114 ? 8.672 4.871 16.625 1 93.56 114 VAL B C 1
ATOM 2626 O O . VAL B 1 114 ? 9.562 4.922 17.469 1 93.56 114 VAL B O 1
ATOM 2629 N N . GLY B 1 115 ? 7.5 4.723 16.969 1 89.25 115 GLY B N 1
ATOM 2630 C CA . GLY B 1 115 ? 7.043 4.684 18.344 1 89.25 115 GLY B CA 1
ATOM 2631 C C . GLY B 1 115 ? 7.727 3.605 19.172 1 89.25 115 GLY B C 1
ATOM 2632 O O . GLY B 1 115 ? 8.055 2.539 18.656 1 89.25 115 GLY B O 1
ATOM 2633 N N . ASP B 1 116 ? 7.746 3.844 20.484 1 86.31 116 ASP B N 1
ATOM 2634 C CA . ASP B 1 116 ? 8.438 2.949 21.406 1 86.31 116 ASP B CA 1
ATOM 2635 C C . ASP B 1 116 ? 7.691 1.623 21.547 1 86.31 116 ASP B C 1
ATOM 2637 O O . ASP B 1 116 ? 8.281 0.611 21.922 1 86.31 116 ASP B O 1
ATOM 2641 N N . ASN B 1 117 ? 6.492 1.68 21.266 1 86 117 ASN B N 1
ATOM 2642 C CA . ASN B 1 117 ? 5.691 0.472 21.438 1 86 117 ASN B CA 1
ATOM 2643 C C . ASN B 1 117 ? 5.707 -0.384 20.172 1 86 117 ASN B C 1
ATOM 2645 O O . ASN B 1 117 ? 4.977 -1.373 20.078 1 86 117 ASN B O 1
ATOM 2649 N N . ALA B 1 118 ? 6.582 0.003 19.297 1 90.25 118 ALA B N 1
ATOM 2650 C CA . ALA B 1 118 ? 6.727 -0.778 18.078 1 90.25 118 ALA B CA 1
ATOM 2651 C C . ALA B 1 118 ? 7.492 -2.072 18.328 1 90.25 118 ALA B C 1
ATOM 2653 O O . ALA B 1 118 ? 8.422 -2.098 19.141 1 90.25 118 ALA B O 1
ATOM 2654 N N . THR B 1 119 ? 7.086 -3.146 17.641 1 91.38 119 THR B N 1
ATOM 2655 C CA . THR B 1 119 ? 7.805 -4.414 17.672 1 91.38 119 THR B CA 1
ATOM 2656 C C . THR B 1 119 ? 8.477 -4.691 16.328 1 91.38 119 THR B C 1
ATOM 2658 O O . THR B 1 119 ? 7.82 -4.676 15.289 1 91.38 119 THR B O 1
ATOM 2661 N N . TYR B 1 120 ? 9.727 -4.918 16.484 1 94.25 120 TYR B N 1
ATOM 2662 C CA . TYR B 1 120 ? 10.43 -5.301 15.258 1 94.25 120 TYR B CA 1
ATOM 2663 C C . TYR B 1 120 ? 9.859 -6.59 14.68 1 94.25 120 TYR B C 1
ATOM 2665 O O . TYR B 1 120 ? 9.664 -7.566 15.406 1 94.25 120 TYR B O 1
ATOM 2673 N N . SER B 1 121 ? 9.594 -6.531 13.383 1 92 121 SER B N 1
ATOM 2674 C CA . SER B 1 121 ? 9.031 -7.695 12.711 1 92 121 SER B CA 1
ATOM 2675 C C . SER B 1 121 ? 10.078 -8.383 11.828 1 92 121 SER B C 1
ATOM 2677 O O . SER B 1 121 ? 10.391 -9.555 12.031 1 92 121 SER B O 1
ATOM 2679 N N . SER B 1 122 ? 10.547 -7.676 10.883 1 93 122 SER B N 1
ATOM 2680 C CA . SER B 1 122 ? 11.469 -8.266 9.922 1 93 122 SER B CA 1
ATOM 2681 C C . SER B 1 122 ? 12.281 -7.195 9.203 1 93 122 SER B C 1
ATOM 2683 O O . SER B 1 122 ? 12.039 -6 9.383 1 93 122 SER B O 1
ATOM 2685 N N . SER B 1 123 ? 13.281 -7.742 8.477 1 95.56 123 SER B N 1
ATOM 2686 C CA . SER B 1 123 ? 14.023 -6.898 7.547 1 95.56 123 SER B CA 1
ATOM 2687 C C . SER B 1 123 ? 13.695 -7.254 6.102 1 95.56 123 SER B C 1
ATOM 2689 O O . SER B 1 123 ? 13.305 -8.383 5.805 1 95.56 123 SER B O 1
ATOM 2691 N N . SER B 1 124 ? 13.766 -6.234 5.289 1 96.19 124 SER B N 1
ATOM 2692 C CA . SER B 1 124 ? 13.547 -6.383 3.854 1 96.19 124 SER B CA 1
ATOM 2693 C C . SER B 1 124 ? 14.43 -5.422 3.061 1 96.19 124 SER B C 1
ATOM 2695 O O . SER B 1 124 ? 15.219 -4.672 3.639 1 96.19 124 SER B O 1
ATOM 2697 N N . TYR B 1 125 ? 14.336 -5.602 1.698 1 95.88 125 TYR B N 1
ATOM 2698 C CA . TYR B 1 125 ? 14.984 -4.586 0.876 1 95.88 125 TYR B CA 1
ATOM 2699 C C . TYR B 1 125 ? 14.18 -4.316 -0.39 1 95.88 125 TYR B C 1
ATOM 2701 O O . TYR B 1 125 ? 13.453 -5.188 -0.868 1 95.88 125 TYR B O 1
ATOM 2709 N N . LEU B 1 126 ? 14.32 -3.088 -0.862 1 94.81 126 LEU B N 1
ATOM 2710 C CA . LEU B 1 126 ? 13.773 -2.639 -2.139 1 94.81 126 LEU B CA 1
ATOM 2711 C C . LEU B 1 126 ? 14.867 -2.545 -3.195 1 94.81 126 LEU B C 1
ATOM 2713 O O . LEU B 1 126 ? 16.031 -2.295 -2.871 1 94.81 126 LEU B O 1
ATOM 2717 N N . GLY B 1 127 ? 14.461 -2.707 -4.418 1 93.75 127 GLY B N 1
ATOM 2718 C CA . GLY B 1 127 ? 15.422 -2.65 -5.504 1 93.75 127 GLY B CA 1
ATOM 2719 C C . GLY B 1 127 ? 15.812 -4.02 -6.023 1 93.75 127 GLY B C 1
ATOM 2720 O O . GLY B 1 127 ? 15.008 -4.953 -6.012 1 93.75 127 GLY B O 1
ATOM 2721 N N . ASN B 1 128 ? 16.969 -4.07 -6.594 1 90.94 128 ASN B N 1
ATOM 2722 C CA . ASN B 1 128 ? 17.438 -5.324 -7.172 1 90.94 128 ASN B CA 1
ATOM 2723 C C . ASN B 1 128 ? 18.766 -5.766 -6.543 1 90.94 128 ASN B C 1
ATOM 2725 O O . ASN B 1 128 ? 19.188 -5.207 -5.531 1 90.94 128 ASN B O 1
ATOM 2729 N N . ASN B 1 129 ? 19.359 -6.801 -7.156 1 85.69 129 ASN B N 1
ATOM 2730 C CA . ASN B 1 129 ? 20.547 -7.402 -6.562 1 85.69 129 ASN B CA 1
ATOM 2731 C C . ASN B 1 129 ? 21.719 -6.43 -6.559 1 85.69 129 ASN B C 1
ATOM 2733 O O . ASN B 1 129 ? 22.609 -6.535 -5.715 1 85.69 129 ASN B O 1
ATOM 2737 N N . ALA B 1 130 ? 21.719 -5.469 -7.457 1 87.56 130 ALA B N 1
ATOM 2738 C CA . ALA B 1 130 ? 22.844 -4.539 -7.586 1 87.56 130 ALA B CA 1
ATOM 2739 C C . ALA B 1 130 ? 22.656 -3.328 -6.676 1 87.56 130 ALA B C 1
ATOM 2741 O O . ALA B 1 130 ? 23.641 -2.732 -6.219 1 87.56 130 ALA B O 1
ATOM 2742 N N . LEU B 1 131 ? 21.484 -2.887 -6.473 1 90.75 131 LEU B N 1
ATOM 2743 C CA . LEU B 1 131 ? 21.125 -1.712 -5.68 1 90.75 131 LEU B CA 1
ATOM 2744 C C . LEU B 1 131 ? 19.953 -2.012 -4.762 1 90.75 131 LEU B C 1
ATOM 2746 O O . LEU B 1 131 ? 18.844 -2.27 -5.23 1 90.75 131 LEU B O 1
ATOM 2750 N N . THR B 1 132 ? 20.297 -1.92 -3.432 1 93.31 132 THR B N 1
ATOM 2751 C CA . THR B 1 132 ? 19.234 -2.225 -2.48 1 93.31 132 THR B CA 1
ATOM 2752 C C . THR B 1 132 ? 19.047 -1.077 -1.491 1 93.31 132 THR B C 1
ATOM 2754 O O . THR B 1 132 ? 20.016 -0.414 -1.114 1 93.31 132 THR B O 1
ATOM 2757 N N . ILE B 1 133 ? 17.844 -0.853 -1.182 1 95.88 133 ILE B N 1
ATOM 2758 C CA . ILE B 1 133 ? 17.469 -0.053 -0.022 1 95.88 133 ILE B CA 1
ATOM 2759 C C . ILE B 1 133 ? 16.969 -0.967 1.093 1 95.88 133 ILE B C 1
ATOM 2761 O O . ILE B 1 133 ? 15.844 -1.478 1.027 1 95.88 133 ILE B O 1
ATOM 2765 N N . ASP B 1 134 ? 17.781 -1.105 2.094 1 96.25 134 ASP B N 1
ATOM 2766 C CA . ASP B 1 134 ? 17.422 -2.004 3.191 1 96.25 134 ASP B CA 1
ATOM 2767 C C . ASP B 1 134 ? 16.438 -1.348 4.145 1 96.25 134 ASP B C 1
ATOM 2769 O O . ASP B 1 134 ? 16.562 -0.167 4.473 1 96.25 134 ASP B O 1
ATOM 2773 N N . CYS B 1 135 ? 15.461 -2.199 4.602 1 97.19 135 CYS B N 1
ATOM 2774 C CA . CYS B 1 135 ? 14.383 -1.648 5.414 1 97.19 135 CYS B CA 1
ATOM 2775 C C . CYS B 1 135 ? 14.133 -2.508 6.645 1 97.19 135 CYS B C 1
ATOM 2777 O O . CYS B 1 135 ? 14.359 -3.721 6.617 1 97.19 135 CYS B O 1
ATOM 2779 N N . PHE B 1 136 ? 13.68 -1.795 7.715 1 96.75 136 PHE B N 1
ATOM 2780 C CA . PHE B 1 136 ? 13.055 -2.459 8.852 1 96.75 136 PHE B CA 1
ATOM 2781 C C . PHE B 1 136 ? 11.531 -2.381 8.75 1 96.75 136 PHE B C 1
ATOM 2783 O O . PHE B 1 136 ? 10.992 -1.374 8.289 1 96.75 136 PHE B O 1
ATOM 2790 N N . ILE B 1 137 ? 10.922 -3.402 9.141 1 95.38 137 ILE B N 1
ATOM 2791 C CA . ILE B 1 137 ? 9.469 -3.404 9.266 1 95.38 137 ILE B CA 1
ATOM 2792 C C . ILE B 1 137 ? 9.078 -3.58 10.727 1 95.38 137 ILE B C 1
ATOM 2794 O O . ILE B 1 137 ? 9.562 -4.488 11.406 1 95.38 137 ILE B O 1
ATOM 2798 N N . TYR B 1 138 ? 8.25 -2.701 11.219 1 94.19 138 TYR B N 1
ATOM 2799 C CA . TYR B 1 138 ? 7.73 -2.736 12.586 1 94.19 138 TYR B CA 1
ATOM 2800 C C . TYR B 1 138 ? 6.23 -2.998 12.594 1 94.19 138 TYR B C 1
ATOM 2802 O O . TYR B 1 138 ? 5.52 -2.586 11.672 1 94.19 138 TYR B O 1
ATOM 2810 N N . PHE B 1 139 ? 5.836 -3.643 13.617 1 90.69 139 PHE B N 1
ATOM 2811 C CA . PHE B 1 139 ? 4.426 -3.957 13.812 1 90.69 139 PHE B CA 1
ATOM 2812 C C . PHE B 1 139 ? 3.893 -3.277 15.07 1 90.69 139 PHE B C 1
ATOM 2814 O O . PHE B 1 139 ? 4.594 -3.195 16.078 1 90.69 139 PHE B O 1
ATOM 2821 N N . PHE B 1 140 ? 2.672 -2.736 14.961 1 90 140 PHE B N 1
ATOM 2822 C CA . PHE B 1 140 ? 1.922 -2.17 16.078 1 90 140 PHE B CA 1
ATOM 2823 C C . PHE B 1 140 ? 0.597 -2.9 16.266 1 90 140 PHE B C 1
ATOM 2825 O O . PHE B 1 140 ? -0.065 -3.256 15.281 1 90 140 PHE B O 1
ATOM 2832 N N . ASN B 1 141 ? 0.278 -3.088 17.516 1 87.94 141 ASN B N 1
ATOM 2833 C CA . ASN B 1 141 ? -1.041 -3.586 17.891 1 87.94 141 ASN B CA 1
ATOM 2834 C C . ASN B 1 141 ? -1.8 -2.574 18.75 1 87.94 141 ASN B C 1
ATOM 2836 O O . ASN B 1 141 ? -1.307 -2.146 19.797 1 87.94 141 ASN B O 1
ATOM 2840 N N . TYR B 1 142 ? -2.936 -2.199 18.25 1 87.31 142 TYR B N 1
ATOM 2841 C CA . TYR B 1 142 ? -3.744 -1.214 18.953 1 87.31 142 TYR B CA 1
ATOM 2842 C C . TYR B 1 142 ? -4.969 -1.866 19.578 1 87.31 142 TYR B C 1
ATOM 2844 O O . TYR B 1 142 ? -5.652 -2.672 18.938 1 87.31 142 TYR B O 1
ATOM 2852 N N . VAL B 1 143 ? -5.184 -1.423 20.859 1 87.44 143 VAL B N 1
ATOM 2853 C CA . VAL B 1 143 ? -6.348 -1.909 21.594 1 87.44 143 VAL B CA 1
ATOM 2854 C C . VAL B 1 143 ? -7.062 -0.739 22.266 1 87.44 143 VAL B C 1
ATOM 2856 O O . VAL B 1 143 ? -6.438 0.272 22.594 1 87.44 143 VAL B O 1
ATOM 2859 N N . GLY B 1 144 ? -8.422 -0.736 22.312 1 86.94 144 GLY B N 1
ATOM 2860 C CA . GLY B 1 144 ? -9.195 0.336 22.922 1 86.94 144 GLY B CA 1
ATOM 2861 C C . GLY B 1 144 ? -10.086 1.062 21.922 1 86.94 144 GLY B C 1
ATOM 2862 O O . GLY B 1 144 ? -10.875 0.435 21.219 1 86.94 144 GLY B O 1
ATOM 2863 N N . TYR B 1 145 ? -9.805 2.406 21.859 1 84.56 145 TYR B N 1
ATOM 2864 C CA . TYR B 1 145 ? -10.648 3.199 20.969 1 84.56 145 TYR B CA 1
ATOM 2865 C C . TYR B 1 145 ? -10.273 2.961 19.516 1 84.56 145 TYR B C 1
ATOM 2867 O O . TYR B 1 145 ? -11.133 3.016 18.625 1 84.56 145 TYR B O 1
ATOM 2875 N N . VAL B 1 146 ? -9.062 2.844 19.281 1 87.56 146 VAL B N 1
ATOM 2876 C CA . VAL B 1 146 ? -8.562 2.32 18.016 1 87.56 146 VAL B CA 1
ATOM 2877 C C . VAL B 1 146 ? -8.156 0.858 18.188 1 87.56 146 VAL B C 1
ATOM 2879 O O . VAL B 1 146 ? -7.426 0.515 19.109 1 87.56 146 VAL B O 1
ATOM 2882 N N . VAL B 1 147 ? -8.773 0.019 17.328 1 88.25 147 VAL B N 1
ATOM 2883 C CA . VAL B 1 147 ? -8.438 -1.4 17.344 1 88.25 147 VAL B CA 1
ATOM 2884 C C . VAL B 1 147 ? -7.867 -1.818 16 1 88.25 147 VAL B C 1
ATOM 2886 O O . VAL B 1 147 ? -8.445 -1.517 14.953 1 88.25 147 VAL B O 1
ATOM 2889 N N . GLY B 1 148 ? -6.707 -2.436 16.109 1 88.75 148 GLY B N 1
ATOM 2890 C CA . GLY B 1 148 ? -6.164 -2.908 14.852 1 88.75 148 GLY B CA 1
ATOM 2891 C C . GLY B 1 148 ? -4.652 -3.047 14.867 1 88.75 148 GLY B C 1
ATOM 2892 O O . GLY B 1 148 ? -4.043 -3.129 15.93 1 88.75 148 GLY B O 1
ATOM 2893 N N . GLN B 1 149 ? -4.145 -3.213 13.664 1 88.88 149 GLN B N 1
ATOM 2894 C CA . GLN B 1 149 ? -2.711 -3.42 13.484 1 88.88 149 GLN B CA 1
ATOM 2895 C C . GLN B 1 149 ? -2.139 -2.453 12.453 1 88.88 149 GLN B C 1
ATOM 2897 O O . GLN B 1 149 ? -2.814 -2.098 11.484 1 88.88 149 GLN B O 1
ATOM 2902 N N . GLN B 1 150 ? -0.949 -2.121 12.727 1 91.56 150 GLN B N 1
ATOM 2903 C CA . GLN B 1 150 ? -0.231 -1.247 11.805 1 91.56 150 GLN B CA 1
ATOM 2904 C C . GLN B 1 150 ? 1.16 -1.796 11.5 1 91.56 150 GLN B C 1
ATOM 2906 O O . GLN B 1 150 ? 1.835 -2.322 12.383 1 91.56 150 GLN B O 1
ATOM 2911 N N . THR B 1 151 ? 1.553 -1.695 10.273 1 92.38 151 THR B N 1
ATOM 2912 C CA . THR B 1 151 ? 2.934 -1.946 9.875 1 92.38 151 THR B CA 1
ATOM 2913 C C . THR B 1 151 ? 3.609 -0.654 9.422 1 92.38 151 THR B C 1
ATOM 2915 O O . THR B 1 151 ? 3.012 0.15 8.703 1 92.38 151 THR B O 1
ATOM 2918 N N . VAL B 1 152 ? 4.758 -0.459 9.891 1 94.69 152 VAL B N 1
ATOM 2919 C CA . VAL B 1 152 ? 5.586 0.682 9.523 1 94.69 152 VAL B CA 1
ATOM 2920 C C . VAL B 1 152 ? 6.926 0.192 8.977 1 94.69 152 VAL B C 1
ATOM 2922 O O . VAL B 1 152 ? 7.629 -0.577 9.633 1 94.69 152 VAL B O 1
ATOM 2925 N N . SER B 1 153 ? 7.227 0.632 7.816 1 96.12 153 SER B N 1
ATOM 2926 C CA . SER B 1 153 ? 8.516 0.312 7.215 1 96.12 153 SER B CA 1
ATOM 2927 C C . SER B 1 153 ? 9.391 1.557 7.078 1 96.12 153 SER B C 1
ATOM 2929 O O . SER B 1 153 ? 8.906 2.621 6.691 1 96.12 153 SER B O 1
ATOM 2931 N N . VAL B 1 154 ? 10.656 1.401 7.441 1 97.19 154 VAL B N 1
ATOM 2932 C CA . VAL B 1 154 ? 11.609 2.5 7.348 1 97.19 154 VAL B CA 1
ATOM 2933 C C . VAL B 1 154 ? 12.938 1.982 6.797 1 97.19 154 VAL B C 1
ATOM 2935 O O . VAL B 1 154 ? 13.266 0.802 6.941 1 97.19 154 VAL B O 1
ATOM 2938 N N . THR B 1 155 ? 13.664 2.912 6.145 1 96.75 155 THR B N 1
ATOM 2939 C CA . THR B 1 155 ? 15 2.529 5.691 1 96.75 155 THR B CA 1
ATOM 2940 C C . THR B 1 155 ? 15.914 2.268 6.883 1 96.75 155 THR B C 1
ATOM 2942 O O . THR B 1 155 ? 15.781 2.904 7.93 1 96.75 155 THR B O 1
ATOM 2945 N N . GLN B 1 156 ? 16.812 1.354 6.523 1 94.06 156 GLN B N 1
ATOM 2946 C CA . GLN B 1 156 ? 17.844 1.104 7.523 1 94.06 156 GLN B CA 1
ATOM 2947 C C . GLN B 1 156 ? 18.891 2.215 7.52 1 94.06 156 GLN B C 1
ATOM 2949 O O . GLN B 1 156 ? 19.281 2.707 6.457 1 94.06 156 GLN B O 1
ATOM 2954 N N . GLY B 1 157 ? 19.375 2.723 8.602 1 90.06 157 GLY B N 1
ATOM 2955 C CA . GLY B 1 157 ? 20.438 3.713 8.719 1 90.06 157 GLY B CA 1
ATOM 2956 C C . GLY B 1 157 ? 19.922 5.117 8.961 1 90.06 157 GLY B C 1
ATOM 2957 O O . GLY B 1 157 ? 20.312 5.766 9.938 1 90.06 157 GLY B O 1
ATOM 2958 N N . ASP B 1 158 ? 18.953 5.531 7.945 1 94.5 158 ASP B N 1
ATOM 2959 C CA . ASP B 1 158 ? 18.5 6.918 8.078 1 94.5 158 ASP B CA 1
ATOM 2960 C C . ASP B 1 158 ? 17.047 6.988 8.5 1 94.5 158 ASP B C 1
ATOM 2962 O O . ASP B 1 158 ? 16.484 8.078 8.656 1 94.5 158 ASP B O 1
ATOM 2966 N N . CYS B 1 159 ? 16.359 5.945 8.586 1 96.69 159 CYS B N 1
ATOM 2967 C CA . CYS B 1 159 ? 15.039 5.812 9.172 1 96.69 159 CYS B CA 1
ATOM 2968 C C . CYS B 1 159 ? 14.008 6.621 8.391 1 96.69 159 CYS B C 1
ATOM 2970 O O . CYS B 1 159 ? 13.156 7.285 8.977 1 96.69 159 CYS B O 1
ATOM 2972 N N . LEU B 1 160 ? 14.125 6.582 7.105 1 96.31 160 LEU B N 1
ATOM 2973 C CA . LEU B 1 160 ? 13.109 7.199 6.262 1 96.31 160 LEU B CA 1
ATOM 2974 C C . LEU B 1 160 ? 11.891 6.289 6.113 1 96.31 160 LEU B C 1
ATOM 2976 O O . LEU B 1 160 ? 12.039 5.09 5.871 1 96.31 160 LEU B O 1
ATOM 2980 N N . PRO B 1 161 ? 10.734 6.906 6.332 1 96 161 PRO B N 1
ATOM 2981 C CA . PRO B 1 161 ? 9.562 6.055 6.09 1 96 161 PRO B CA 1
ATOM 2982 C C . PRO B 1 161 ? 9.477 5.574 4.645 1 96 161 PRO B C 1
ATOM 2984 O O . PRO B 1 161 ? 9.766 6.332 3.719 1 96 161 PRO B O 1
ATOM 2987 N N . THR B 1 162 ? 9.078 4.324 4.473 1 96 162 THR B N 1
ATOM 2988 C CA . THR B 1 162 ? 8.883 3.795 3.129 1 96 162 THR B CA 1
ATOM 2989 C C . THR B 1 162 ? 7.43 3.377 2.92 1 96 162 THR B C 1
ATOM 2991 O O . THR B 1 162 ? 6.906 3.463 1.806 1 96 162 THR B O 1
ATOM 2994 N N . SER B 1 163 ? 6.777 2.879 3.961 1 95.19 163 SER B N 1
ATOM 2995 C CA . SER B 1 163 ? 5.367 2.525 3.84 1 95.19 163 SER B CA 1
ATOM 2996 C C . SER B 1 163 ? 4.707 2.398 5.207 1 95.19 163 SER B C 1
ATOM 2998 O O . SER B 1 163 ? 5.363 2.045 6.188 1 95.19 163 SER B O 1
ATOM 3000 N N . TYR B 1 164 ? 3.443 2.736 5.246 1 94.56 164 TYR B N 1
ATOM 3001 C CA . TYR B 1 164 ? 2.553 2.523 6.383 1 94.56 164 TYR B CA 1
ATOM 3002 C C . TYR B 1 164 ? 1.285 1.794 5.953 1 94.56 164 TYR B C 1
ATOM 3004 O O . TYR B 1 164 ? 0.725 2.082 4.891 1 94.56 164 TYR B O 1
ATOM 3012 N N . SER B 1 165 ? 0.869 0.852 6.754 1 92.62 165 SER B N 1
ATOM 3013 C CA . SER B 1 165 ? -0.438 0.236 6.555 1 92.62 165 SER B CA 1
ATOM 3014 C C . SER B 1 165 ? -1.17 0.05 7.883 1 92.62 165 SER B C 1
ATOM 3016 O O . SER B 1 165 ? -0.562 -0.336 8.883 1 92.62 165 SER B O 1
ATOM 3018 N N . PHE B 1 166 ? -2.389 0.375 7.84 1 92.06 166 PHE B N 1
ATOM 3019 C CA . PHE B 1 166 ? -3.244 0.159 9 1 92.06 166 PHE B CA 1
ATOM 3020 C C . PHE B 1 166 ? -4.508 -0.601 8.609 1 92.06 166 PHE B C 1
ATOM 3022 O O . PHE B 1 166 ? -5.133 -0.294 7.59 1 92.06 166 PHE B O 1
ATOM 3029 N N . SER B 1 167 ? -4.832 -1.566 9.391 1 88.5 167 SER B N 1
ATOM 3030 C CA . SER B 1 167 ? -6.09 -2.299 9.289 1 88.5 167 SER B CA 1
ATOM 3031 C C . SER B 1 167 ? -6.758 -2.443 10.656 1 88.5 167 SER B C 1
ATOM 3033 O O . SER B 1 167 ? -6.16 -2.98 11.594 1 88.5 167 SER B O 1
ATOM 3035 N N . GLY B 1 168 ? -7.934 -1.989 10.742 1 87.94 168 GLY B N 1
ATOM 3036 C CA . GLY B 1 168 ? -8.656 -2.043 12.008 1 87.94 168 GLY B CA 1
ATOM 3037 C C . GLY B 1 168 ? -9.914 -1.204 12.008 1 87.94 168 GLY B C 1
ATOM 3038 O O . GLY B 1 168 ? -10.656 -1.184 11.023 1 87.94 168 GLY B O 1
ATOM 3039 N N . SER B 1 169 ? -10.18 -0.645 13.18 1 87.38 169 SER B N 1
ATOM 3040 C CA . SER B 1 169 ? -11.406 0.134 13.297 1 87.38 169 SER B CA 1
ATOM 3041 C C . SER B 1 169 ? -11.266 1.245 14.328 1 87.38 169 SER B C 1
ATOM 3043 O O . SER B 1 169 ? -10.359 1.203 15.172 1 87.38 169 SER B O 1
ATOM 3045 N N . LEU B 1 170 ? -12.031 2.195 14.148 1 89.38 170 LEU B N 1
ATOM 3046 C CA . LEU B 1 170 ? -12.18 3.297 15.094 1 89.38 170 LEU B CA 1
ATOM 3047 C C . LEU B 1 170 ? -13.594 3.33 15.664 1 89.38 170 LEU B C 1
ATOM 3049 O O . LEU B 1 170 ? -14.57 3.182 14.93 1 89.38 170 LEU B O 1
ATOM 3053 N N . GLY B 1 171 ? -13.578 3.541 16.984 1 87.38 171 GLY B N 1
ATOM 3054 C CA . GLY B 1 171 ? -14.867 3.621 17.641 1 87.38 171 GLY B CA 1
ATOM 3055 C C . GLY B 1 171 ? -15.461 2.262 17.969 1 87.38 171 GLY B C 1
ATOM 3056 O O . GLY B 1 171 ? -14.727 1.274 18.078 1 87.38 171 GLY B O 1
ATOM 3057 N N . GLY B 1 172 ? -16.828 2.275 18.453 1 84.88 172 GLY B N 1
ATOM 3058 C CA . GLY B 1 172 ? -17.516 1.05 18.844 1 84.88 172 GLY B CA 1
ATOM 3059 C C . GLY B 1 172 ? -19 1.07 18.516 1 84.88 172 GLY B C 1
ATOM 3060 O O . GLY B 1 172 ? -19.562 2.123 18.219 1 84.88 172 GLY B O 1
ATOM 3061 N N . GLY B 1 173 ? -19.516 -0.115 18.547 1 83.75 173 GLY B N 1
ATOM 3062 C CA . GLY B 1 173 ? -20.938 -0.222 18.328 1 83.75 173 GLY B CA 1
ATOM 3063 C C . GLY B 1 173 ? -21.375 0.312 16.969 1 83.75 173 GLY B C 1
ATOM 3064 O O . GLY B 1 173 ? -20.812 -0.071 15.938 1 83.75 173 GLY B O 1
ATOM 3065 N N . LYS B 1 174 ? -22.375 1.241 16.984 1 85.31 174 LYS B N 1
ATOM 3066 C CA . LYS B 1 174 ? -22.938 1.784 15.758 1 85.31 174 LYS B CA 1
ATOM 3067 C C . LYS B 1 174 ? -22.031 2.844 15.156 1 85.31 174 LYS B C 1
ATOM 3069 O O . LYS B 1 174 ? -22.156 3.188 13.977 1 85.31 174 LYS B O 1
ATOM 3074 N N . ASP B 1 175 ? -21.109 3.344 15.922 1 87.81 175 ASP B N 1
ATOM 3075 C CA . ASP B 1 175 ? -20.219 4.406 15.453 1 87.81 175 ASP B CA 1
ATOM 3076 C C . ASP B 1 175 ? -18.891 3.836 14.961 1 87.81 175 ASP B C 1
ATOM 3078 O O . ASP B 1 175 ? -17.984 4.586 14.609 1 87.81 175 ASP B O 1
ATOM 3082 N N . LYS B 1 176 ? -18.875 2.525 14.883 1 87.75 176 LYS B N 1
ATOM 3083 C CA . LYS B 1 176 ? -17.641 1.873 14.453 1 87.75 176 LYS B CA 1
ATOM 3084 C C . LYS B 1 176 ? -17.391 2.117 12.969 1 87.75 176 LYS B C 1
ATOM 3086 O O . LYS B 1 176 ? -18.297 2.002 12.148 1 87.75 176 LYS B O 1
ATOM 3091 N N . THR B 1 177 ? -16.172 2.531 12.641 1 87.81 177 THR B N 1
ATOM 3092 C CA . THR B 1 177 ? -15.703 2.633 11.258 1 87.81 177 THR B CA 1
ATOM 3093 C C . THR B 1 177 ? -14.508 1.714 11.023 1 87.81 177 THR B C 1
ATOM 3095 O O . THR B 1 177 ? -13.484 1.833 11.688 1 87.81 177 THR B O 1
ATOM 3098 N N . ASP B 1 178 ? -14.68 0.774 10.117 1 86.19 178 ASP B N 1
ATOM 3099 C CA . ASP B 1 178 ? -13.555 -0.053 9.711 1 86.19 178 ASP B CA 1
ATOM 3100 C C . ASP B 1 178 ? -12.617 0.713 8.773 1 86.19 178 ASP B C 1
ATOM 3102 O O . ASP B 1 178 ? -13.078 1.466 7.914 1 86.19 178 ASP B O 1
ATOM 3106 N N . ILE B 1 179 ? -11.375 0.504 8.984 1 90 179 ILE B N 1
ATOM 3107 C CA . ILE B 1 179 ? -10.391 1.323 8.273 1 90 179 ILE B CA 1
ATOM 3108 C C . ILE B 1 179 ? -9.289 0.435 7.711 1 90 179 ILE B C 1
ATOM 3110 O O . ILE B 1 179 ? -8.766 -0.437 8.414 1 90 179 ILE B O 1
ATOM 3114 N N . LEU B 1 180 ? -9.016 0.59 6.48 1 90.94 180 LEU B N 1
ATOM 3115 C CA . LEU B 1 180 ? -7.793 0.124 5.844 1 90.94 180 LEU B CA 1
ATOM 3116 C C . LEU B 1 180 ? -7.082 1.27 5.129 1 90.94 180 LEU B C 1
ATOM 3118 O O . LEU B 1 180 ? -7.664 1.923 4.262 1 90.94 180 LEU B O 1
ATOM 3122 N N . THR B 1 181 ? -5.914 1.506 5.527 1 92.88 181 THR B N 1
ATOM 3123 C CA . THR B 1 181 ? -5.121 2.537 4.867 1 92.88 181 THR B CA 1
ATOM 3124 C C . THR B 1 181 ? -3.713 2.029 4.562 1 92.88 181 THR B C 1
ATOM 3126 O O . THR B 1 181 ? -3.105 1.341 5.387 1 92.88 181 THR B O 1
ATOM 3129 N N . THR B 1 182 ? -3.271 2.268 3.406 1 93.5 182 THR B N 1
ATOM 3130 C CA . THR B 1 182 ? -1.887 2.021 3.021 1 93.5 182 THR B CA 1
ATOM 3131 C C . THR B 1 182 ? -1.267 3.273 2.406 1 93.5 182 THR B C 1
ATOM 3133 O O . THR B 1 182 ? -1.854 3.889 1.514 1 93.5 182 THR B O 1
ATOM 3136 N N . THR B 1 183 ? -0.133 3.596 2.854 1 94.94 183 THR B N 1
ATOM 3137 C CA . THR B 1 183 ? 0.586 4.77 2.373 1 94.94 183 THR B CA 1
ATOM 3138 C C . THR B 1 183 ? 2.006 4.398 1.95 1 94.94 183 THR B C 1
ATOM 3140 O O . THR B 1 183 ? 2.715 3.707 2.682 1 94.94 183 THR B O 1
ATOM 3143 N N . GLY B 1 184 ? 2.367 4.805 0.791 1 94.81 184 GLY B N 1
ATOM 3144 C CA . GLY B 1 184 ? 3.754 4.762 0.354 1 94.81 184 GLY B CA 1
ATOM 3145 C C . GLY B 1 184 ? 4.43 6.121 0.368 1 94.81 184 GLY B C 1
ATOM 3146 O O . GLY B 1 184 ? 3.777 7.145 0.149 1 94.81 184 GLY B O 1
ATOM 3147 N N . PHE B 1 185 ? 5.73 6.117 0.603 1 96.88 185 PHE B N 1
ATOM 3148 C CA . PHE B 1 185 ? 6.523 7.34 0.665 1 96.88 185 PHE B CA 1
ATOM 3149 C C . PHE B 1 185 ? 7.625 7.324 -0.388 1 96.88 185 PHE B C 1
ATOM 3151 O O . PHE B 1 185 ? 8.305 6.312 -0.569 1 96.88 185 PHE B O 1
ATOM 3158 N N . TYR B 1 186 ? 7.758 8.43 -1.058 1 96.75 186 TYR B N 1
ATOM 3159 C CA . TYR B 1 186 ? 8.727 8.5 -2.15 1 96.75 186 TYR B CA 1
ATOM 3160 C C . TYR B 1 186 ? 9.172 9.938 -2.393 1 96.75 186 TYR B C 1
ATOM 3162 O O . TYR B 1 186 ? 8.633 10.867 -1.786 1 96.75 186 TYR B O 1
ATOM 3170 N N . ASN B 1 187 ? 10.172 10.109 -3.148 1 96.88 187 ASN B N 1
ATOM 3171 C CA . ASN B 1 187 ? 10.695 11.414 -3.543 1 96.88 187 ASN B CA 1
ATOM 3172 C C . ASN B 1 187 ? 11.203 12.203 -2.34 1 96.88 187 ASN B C 1
ATOM 3174 O O . ASN B 1 187 ? 10.859 13.367 -2.166 1 96.88 187 ASN B O 1
ATOM 3178 N N . TYR B 1 188 ? 12 11.555 -1.573 1 97.38 188 TYR B N 1
ATOM 3179 C CA . TYR B 1 188 ? 12.602 12.18 -0.397 1 97.38 188 TYR B CA 1
ATOM 3180 C C . TYR B 1 188 ? 13.57 13.281 -0.798 1 97.38 188 TYR B C 1
ATOM 3182 O O . TYR B 1 188 ? 14.375 13.102 -1.716 1 97.38 188 TYR B O 1
ATOM 3190 N N . VAL B 1 189 ? 13.539 14.391 -0.036 1 96.56 189 VAL B N 1
ATOM 3191 C CA . VAL B 1 189 ? 14.508 15.477 -0.126 1 96.56 189 VAL B CA 1
ATOM 3192 C C . VAL B 1 189 ? 14.984 15.859 1.272 1 96.56 189 VAL B C 1
ATOM 3194 O O . VAL B 1 189 ? 14.172 16.172 2.148 1 96.56 189 VAL B O 1
ATOM 3197 N N . ALA B 1 190 ? 16.359 15.805 1.631 1 93.88 190 ALA B N 1
ATOM 3198 C CA . ALA B 1 190 ? 16.969 15.969 2.951 1 93.88 190 ALA B CA 1
ATOM 3199 C C . ALA B 1 190 ? 16.734 17.375 3.488 1 93.88 190 ALA B C 1
ATOM 3201 O O . ALA B 1 190 ? 16.953 17.641 4.676 1 93.88 190 ALA B O 1
ATOM 3202 N N . SER B 1 191 ? 15.969 18.203 2.973 1 93.88 191 SER B N 1
ATOM 3203 C CA . SER B 1 191 ? 15.672 19.547 3.453 1 93.88 191 SER B CA 1
ATOM 3204 C C . SER B 1 191 ? 14.328 20.031 2.932 1 93.88 191 SER B C 1
ATOM 3206 O O . SER B 1 191 ? 13.633 19.312 2.203 1 93.88 191 SER B O 1
ATOM 3208 N N . ILE B 1 192 ? 14 21.125 3.537 1 97.19 192 ILE B N 1
ATOM 3209 C CA . ILE B 1 192 ? 12.805 21.812 3.039 1 97.19 192 ILE B CA 1
ATOM 3210 C C . ILE B 1 192 ? 13.219 23.016 2.191 1 97.19 192 ILE B C 1
ATOM 3212 O O . ILE B 1 192 ? 13.68 24.031 2.721 1 97.19 192 ILE B O 1
ATOM 3216 N N . SER B 1 193 ? 13.07 22.891 0.94 1 92.44 193 SER B N 1
ATOM 3217 C CA . SER B 1 193 ? 13.609 23.875 0.006 1 92.44 193 SER B CA 1
ATOM 3218 C C . SER B 1 193 ? 12.883 25.219 0.132 1 92.44 193 SER B C 1
ATOM 3220 O O . SER B 1 193 ? 13.508 26.281 0.097 1 92.44 193 SER B O 1
ATOM 3222 N N . ASP B 1 194 ? 11.609 25.203 0.213 1 95.94 194 ASP B N 1
ATOM 3223 C CA . ASP B 1 194 ? 10.781 26.391 0.341 1 95.94 194 ASP B CA 1
ATOM 3224 C C . ASP B 1 194 ? 9.711 26.203 1.413 1 95.94 194 ASP B C 1
ATOM 3226 O O . ASP B 1 194 ? 8.578 25.828 1.107 1 95.94 194 ASP B O 1
ATOM 3230 N N . PRO B 1 195 ? 10.055 26.562 2.643 1 96.5 195 PRO B N 1
ATOM 3231 C CA . PRO B 1 195 ? 9.117 26.359 3.746 1 96.5 195 PRO B CA 1
ATOM 3232 C C . PRO B 1 195 ? 7.773 27.047 3.52 1 96.5 195 PRO B C 1
ATOM 3234 O O . PRO B 1 195 ? 6.746 26.594 4.023 1 96.5 195 PRO B O 1
ATOM 3237 N N . SER B 1 196 ? 7.742 28.141 2.807 1 95.81 196 SER B N 1
ATOM 3238 C CA . SER B 1 196 ? 6.504 28.891 2.613 1 95.81 196 SER B CA 1
ATOM 3239 C C . SER B 1 196 ? 5.465 28.062 1.866 1 95.81 196 SER B C 1
ATOM 3241 O O . SER B 1 196 ? 4.262 28.219 2.078 1 95.81 196 SER B O 1
ATOM 3243 N N . LYS B 1 197 ? 5.941 27.172 1.052 1 96.06 197 LYS B N 1
ATOM 3244 C CA . LYS B 1 197 ? 5.043 26.312 0.295 1 96.06 197 LYS B CA 1
ATOM 3245 C C . LYS B 1 197 ? 4.25 25.391 1.226 1 96.06 197 LYS B C 1
ATOM 3247 O O . LYS B 1 197 ? 3.156 24.938 0.876 1 96.06 197 LYS B O 1
ATOM 3252 N N . TYR B 1 198 ? 4.801 25.203 2.41 1 98 198 TYR B N 1
ATOM 3253 C CA . TYR B 1 198 ? 4.211 24.172 3.268 1 98 198 TYR B CA 1
ATOM 3254 C C . TYR B 1 198 ? 3.666 24.797 4.551 1 98 198 TYR B C 1
ATOM 3256 O O . TYR B 1 198 ? 2.758 24.234 5.176 1 98 198 TYR B O 1
ATOM 3264 N N . PHE B 1 199 ? 4.238 25.953 4.883 1 98.31 199 PHE B N 1
ATOM 3265 C CA . PHE B 1 199 ? 3.936 26.391 6.238 1 98.31 199 PHE B CA 1
ATOM 3266 C C . PHE B 1 199 ? 3.305 27.781 6.23 1 98.31 199 PHE B C 1
ATOM 3268 O O . PHE B 1 199 ? 2.896 28.281 7.277 1 98.31 199 PHE B O 1
ATOM 3275 N N . GLU B 1 200 ? 3.219 28.406 5.102 1 97.56 200 GLU B N 1
ATOM 3276 C CA . GLU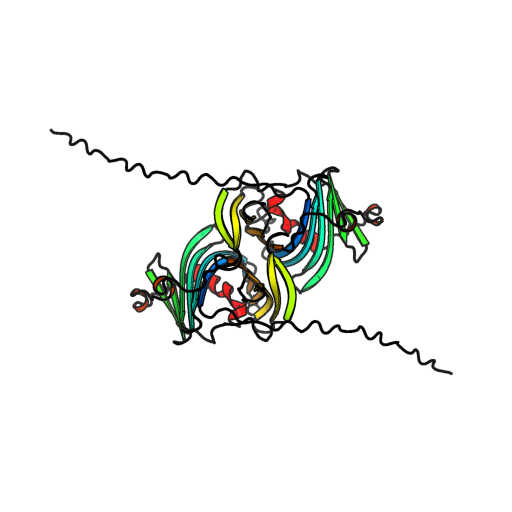 B 1 200 ? 2.578 29.719 5.051 1 97.56 200 GLU B CA 1
ATOM 3277 C C . GLU B 1 200 ? 1.061 29.594 5.152 1 97.56 200 GLU B C 1
ATOM 3279 O O . GLU B 1 200 ? 0.429 28.938 4.316 1 97.56 200 GLU B O 1
ATOM 3284 N N . VAL B 1 201 ? 0.518 30.203 6.125 1 97.06 201 VAL B N 1
ATOM 3285 C CA . VAL B 1 201 ? -0.927 30.219 6.332 1 97.06 201 VAL B CA 1
ATOM 3286 C C . VAL B 1 201 ? -1.57 31.281 5.457 1 97.06 201 VAL B C 1
ATOM 3288 O O . VAL B 1 201 ? -1.227 32.469 5.562 1 97.06 201 VAL B O 1
ATOM 3291 N N . PRO B 1 202 ? -2.459 30.875 4.672 1 95.56 202 PRO B N 1
ATOM 3292 C CA . PRO B 1 202 ? -3.117 31.891 3.844 1 95.56 202 PRO B CA 1
ATOM 3293 C C . PRO B 1 202 ? -3.857 32.938 4.672 1 95.56 202 PRO B C 1
ATOM 3295 O O . PRO B 1 202 ? -4.387 32.625 5.738 1 95.56 202 PRO B O 1
ATOM 3298 N N . ASP B 1 203 ? -4.051 34.094 4.066 1 93.56 203 ASP B N 1
ATOM 3299 C CA . ASP B 1 203 ? -4.695 35.188 4.758 1 93.56 203 ASP B CA 1
ATOM 3300 C C . ASP B 1 203 ? -6.16 34.906 5.051 1 93.56 203 ASP B C 1
ATOM 3302 O O . ASP B 1 203 ? -6.688 35.281 6.094 1 93.56 203 ASP B O 1
ATOM 3306 N N . TYR B 1 204 ? -6.719 34.125 4.191 1 92.69 204 TYR B N 1
ATOM 3307 C CA . TYR B 1 204 ? -8.156 33.906 4.324 1 92.69 204 TYR B CA 1
ATOM 3308 C C . TYR B 1 204 ? -8.453 32.938 5.465 1 92.69 204 TYR B C 1
ATOM 3310 O O . TYR B 1 204 ? -9.609 32.719 5.832 1 92.69 204 TYR B O 1
ATOM 3318 N N . CYS B 1 205 ? -7.434 32.344 6.012 1 93 205 CYS B N 1
ATOM 3319 C CA . CYS B 1 205 ? -7.672 31.516 7.176 1 93 205 CYS B CA 1
ATOM 3320 C C . CYS B 1 205 ? -8.148 32.344 8.359 1 93 205 CYS B C 1
ATOM 3322 O O . CYS B 1 205 ? -8.719 31.797 9.312 1 93 205 CYS B O 1
ATOM 3324 N N . ALA B 1 206 ? -7.918 33.562 8.297 1 87.56 206 ALA B N 1
ATOM 3325 C CA . ALA B 1 206 ? -8.398 34.469 9.352 1 87.56 206 ALA B CA 1
ATOM 3326 C C . ALA B 1 206 ? -9.914 34.594 9.305 1 87.56 206 ALA B C 1
ATOM 3328 O O . ALA B 1 206 ? -10.547 34.938 10.305 1 87.56 206 ALA B O 1
ATOM 3329 N N . LEU B 1 207 ? -10.438 34.281 8.109 1 79.75 207 LEU B N 1
ATOM 3330 C CA . LEU B 1 207 ? -11.883 34.406 7.941 1 79.75 207 LEU B CA 1
ATOM 3331 C C . LEU B 1 207 ? -12.609 33.188 8.453 1 79.75 207 LEU B C 1
ATOM 3333 O O . LEU B 1 207 ? -13.805 33.219 8.734 1 79.75 207 LEU B O 1
ATOM 3337 N N . ASP B 1 208 ? -11.984 32.094 8.906 1 64.62 208 ASP B N 1
ATOM 3338 C CA . ASP B 1 208 ? -12.391 30.828 9.469 1 64.62 208 ASP B CA 1
ATOM 3339 C C . ASP B 1 208 ? -13.625 30.281 8.766 1 64.62 208 ASP B C 1
ATOM 3341 O O . ASP B 1 208 ? -14.633 29.984 9.414 1 64.62 208 ASP B O 1
ATOM 3345 N N . LYS B 1 209 ? -13.672 30.344 7.555 1 67.25 209 LYS B N 1
ATOM 3346 C CA . LYS B 1 209 ? -14.805 29.781 6.824 1 67.25 209 LYS B CA 1
ATOM 3347 C C . LYS B 1 209 ? -14.641 28.266 6.648 1 67.25 209 LYS B C 1
ATOM 3349 O O . LYS B 1 209 ? -13.914 27.812 5.762 1 67.25 209 LYS B O 1
ATOM 3354 N N . ALA B 1 210 ? -15.195 27.594 7.797 1 64.56 210 ALA B N 1
ATOM 3355 C CA . ALA B 1 210 ? -15.133 26.141 7.805 1 64.56 210 ALA B CA 1
ATOM 3356 C C . ALA B 1 210 ? -16.219 25.547 6.918 1 64.56 210 ALA B C 1
ATOM 3358 O O . ALA B 1 210 ? -17.344 26.031 6.891 1 64.56 210 ALA B O 1
ATOM 3359 N N . LYS B 1 211 ? -15.859 24.938 5.879 1 65.5 211 LYS B N 1
ATOM 3360 C CA . LYS B 1 211 ? -16.875 24.094 5.25 1 65.5 211 LYS B CA 1
ATOM 3361 C C . LYS B 1 211 ? -16.531 22.609 5.371 1 65.5 211 LYS B C 1
ATOM 3363 O O . LYS B 1 211 ? -15.398 22.219 5.086 1 65.5 211 LYS B O 1
ATOM 3368 N N . SER B 1 212 ? -17.438 22.062 6.164 1 62.31 212 SER B N 1
ATOM 3369 C CA . SER B 1 212 ? -17.359 20.594 6.23 1 62.31 212 SER B CA 1
ATOM 3370 C C . SER B 1 212 ? -17.516 19.969 4.848 1 62.31 212 SER B C 1
ATOM 3372 O O . SER B 1 212 ? -18.375 20.406 4.066 1 62.31 212 SER B O 1
ATOM 3374 N N . SER B 1 213 ? -16.406 19.344 4.484 1 78.06 213 SER B N 1
ATOM 3375 C CA . SER B 1 213 ? -16.5 18.594 3.236 1 78.06 213 SER B CA 1
ATOM 3376 C C . SER B 1 213 ? -16.234 17.109 3.463 1 78.06 213 SER B C 1
ATOM 3378 O O . SER B 1 213 ? -15.68 16.719 4.496 1 78.06 213 SER B O 1
ATOM 3380 N N . GLU B 1 214 ? -16.891 16.328 2.65 1 79.88 214 GLU B N 1
ATOM 3381 C CA . GLU B 1 214 ? -16.703 14.891 2.627 1 79.88 214 GLU B CA 1
ATOM 3382 C C . GLU B 1 214 ? -15.211 14.539 2.664 1 79.88 214 GLU B C 1
ATOM 3384 O O . GLU B 1 214 ? -14.812 13.586 3.334 1 79.88 214 GLU B O 1
ATOM 3389 N N . MET B 1 215 ? -14.414 15.359 2.119 1 90.31 215 MET B N 1
ATOM 3390 C CA . MET B 1 215 ? -12.977 15.117 2.062 1 90.31 215 MET B CA 1
ATOM 3391 C C . MET B 1 215 ? -12.359 15.18 3.455 1 90.31 215 MET B C 1
ATOM 3393 O O . MET B 1 215 ? -11.625 14.273 3.854 1 90.31 215 MET B O 1
ATOM 3397 N N . TRP B 1 216 ? -12.719 16.219 4.227 1 90.94 216 TRP B N 1
ATOM 3398 C CA . TRP B 1 216 ? -12.109 16.375 5.543 1 90.94 216 TRP B CA 1
ATOM 3399 C C . TRP B 1 216 ? -12.562 15.273 6.488 1 90.94 216 TRP B C 1
ATOM 3401 O O . TRP B 1 216 ? -11.797 14.82 7.34 1 90.94 216 TRP B O 1
ATOM 3411 N N . ASP B 1 217 ? -13.789 14.852 6.316 1 87.06 217 ASP B N 1
ATOM 3412 C CA . ASP B 1 217 ? -14.305 13.75 7.125 1 87.06 217 ASP B CA 1
ATOM 3413 C C . ASP B 1 217 ? -13.531 12.461 6.859 1 87.06 217 ASP B C 1
ATOM 3415 O O . ASP B 1 217 ? -13.273 11.688 7.777 1 87.06 217 ASP B O 1
ATOM 3419 N N . MET B 1 218 ? -13.172 12.273 5.621 1 89.12 218 MET B N 1
ATOM 3420 C CA . MET B 1 218 ? -12.484 11.039 5.254 1 89.12 218 MET B CA 1
ATOM 3421 C C . MET B 1 218 ? -10.992 11.125 5.586 1 89.12 218 MET B C 1
ATOM 3423 O O . MET B 1 218 ? -10.391 10.141 6.004 1 89.12 218 MET B O 1
ATOM 3427 N N . LEU B 1 219 ? -10.445 12.305 5.469 1 91 219 LEU B N 1
ATOM 3428 C CA . LEU B 1 219 ? -9.016 12.477 5.711 1 91 219 LEU B CA 1
ATOM 3429 C C . LEU B 1 219 ? -8.688 12.289 7.188 1 91 219 LEU B C 1
ATOM 3431 O O . LEU B 1 219 ? -7.527 12.055 7.543 1 91 219 LEU B O 1
ATOM 3435 N N . ARG B 1 220 ? -9.68 12.336 7.992 1 85.44 220 ARG B N 1
ATOM 3436 C CA . ARG B 1 220 ? -9.453 12.133 9.422 1 85.44 220 ARG B CA 1
ATOM 3437 C C . ARG B 1 220 ? -8.938 10.727 9.695 1 85.44 220 ARG B C 1
ATOM 3439 O O . ARG B 1 220 ? -8.258 10.492 10.695 1 85.44 220 ARG B O 1
ATOM 3446 N N . TYR B 1 221 ? -9.234 9.812 8.812 1 87.12 221 TYR B N 1
ATOM 3447 C CA . TYR B 1 221 ? -8.891 8.406 9.039 1 87.12 221 TYR B CA 1
ATOM 3448 C C . TYR B 1 221 ? -7.508 8.086 8.492 1 87.12 221 TYR B C 1
ATOM 3450 O O . TYR B 1 221 ? -6.965 7.012 8.75 1 87.12 221 TYR B O 1
ATOM 3458 N N . LYS B 1 222 ? -6.906 8.938 7.746 1 86.69 222 LYS B N 1
ATOM 3459 C CA . LYS B 1 222 ? -5.613 8.711 7.109 1 86.69 222 LYS B CA 1
ATOM 3460 C C . LYS B 1 222 ? -4.504 8.562 8.148 1 86.69 222 LYS B C 1
ATOM 3462 O O . LYS B 1 222 ? -3.609 7.73 7.996 1 86.69 222 LYS B O 1
ATOM 3467 N N . ASP B 1 223 ? -4.539 9.336 9.258 1 77.94 223 ASP B N 1
ATOM 3468 C CA . ASP B 1 223 ? -3.42 9.383 10.195 1 77.94 223 ASP B CA 1
ATOM 3469 C C . ASP B 1 223 ? -3.811 8.781 11.539 1 77.94 223 ASP B C 1
ATOM 3471 O O . ASP B 1 223 ? -3.199 9.094 12.57 1 77.94 223 ASP B O 1
ATOM 3475 N N . ILE B 1 224 ? -4.867 8.008 11.688 1 70.88 224 ILE B N 1
ATOM 3476 C CA . ILE B 1 224 ? -5.469 7.543 12.938 1 70.88 224 ILE B CA 1
ATOM 3477 C C . ILE B 1 224 ? -4.406 6.883 13.805 1 70.88 224 ILE B C 1
ATOM 3479 O O . ILE B 1 224 ? -4.25 7.23 14.984 1 70.88 224 ILE B O 1
ATOM 3483 N N . PRO B 1 225 ? -3.549 5.988 13.242 1 60.31 225 PRO B N 1
ATOM 3484 C CA . PRO B 1 225 ? -2.695 5.336 14.234 1 60.31 225 PRO B CA 1
ATOM 3485 C C . PRO B 1 225 ? -1.66 6.281 14.836 1 60.31 225 PRO B C 1
ATOM 3487 O O . PRO B 1 225 ? -1.104 5.996 15.898 1 60.31 225 PRO B O 1
ATOM 3490 N N . PHE B 1 226 ? -1.51 7.395 14.172 1 61.12 226 PHE B N 1
ATOM 3491 C CA . PHE B 1 226 ? -0.494 8.297 14.703 1 61.12 226 PHE B CA 1
ATOM 3492 C C . PHE B 1 226 ? -1.11 9.305 15.664 1 61.12 226 PHE B C 1
ATOM 3494 O O . PHE B 1 226 ? -0.393 10.016 16.375 1 61.12 226 PHE B O 1
ATOM 3501 N N . LYS B 1 227 ? -2.355 9.32 15.625 1 59.19 227 LYS B N 1
ATOM 3502 C CA . LYS B 1 227 ? -3.055 10.273 16.484 1 59.19 227 LYS B CA 1
ATOM 3503 C C . LYS B 1 227 ? -3.463 9.633 17.812 1 59.19 227 LYS B C 1
ATOM 3505 O O . LYS B 1 227 ? -3.668 10.328 18.797 1 59.19 227 LYS B O 1
ATOM 3510 N N . PHE B 1 228 ? -3.586 8.289 17.781 1 50.22 228 PHE B N 1
ATOM 3511 C CA . PHE B 1 228 ? -4.062 7.641 19 1 50.22 228 PHE B CA 1
ATOM 3512 C C . PHE B 1 228 ? -3.033 6.641 19.516 1 50.22 228 PHE B C 1
ATOM 3514 O O . PHE B 1 228 ? -2.264 6.074 18.734 1 50.22 228 PHE B O 1
#

InterPro domains:
  IPR001299 Ependymin [PF00811] (78-205)
  IPR001299 Ependymin [PTHR10697] (7-210)

Sequence (456 aa):
MALKLVAFLLLVALATSYAEVKPCCYPDQYEISTGTQAGLSHQGHGTGYSVHSTSAVDALDKKVGERGTFYAEDGTPYEFQTIKDYGMGVEYKIDPTHMHCETVKLEGTMTTCVGDNATYSSSSYLGNNALTIDCFIYFFNYVGYVVGQQTVSVTQGDCLPTSYSFSGSLGGGKDKTDILTTTGFYNYVASISDPSKYFEVPDYCALDKAKSSEMWDMLRYKDIPFKFMALKLVAFLLLVALATSYAEVKPCCYPDQYEISTGTQAGLSHQGHGTGYSVHSTSAVDALDKKVGERGTFYAEDGTPYEFQTIKDYGMGVEYKIDPTHMHCETVKLEGTMTTCVGDNATYSSSSYLGNNALTIDCFIYFFNYVGYVVGQQTVSVTQGDCLPTSYSFSGSLGGGKDKTDILTTTGFYNYVASISDPSKYFEVPDYCALDKAKSSEMWDMLRYKDIPFKF

Foldseek 3Di:
DPPPPPPPPPPPPPPPCPVFPFWWFADQWKKWWKKKKKWKDAQRDIWIKIWTWMWIHHNVQQKIKIWTWIQTRVGDIFTWIWIDGVVVQWIWTARPVVGAIAIDGHDDGRGGIDDRQWGWDDKDWDDDPVDTFIKTKTKDADDDQWGWMKIWIATPPNGHTAKIWIFTWGHDDNGIMTMIMIMGIDDMDPHDPDCCVGHPDDPCNVVNRDDDDPRVVVVVRHCVVVRD/DPPPPPPPPPPPPPPPCPVFPFWWFAAQWKKWWKKKKKWKDAQRDIWIKIWTWMWIHHNVQQKIKIWTWIQTRVGDIFTWIWIDGVVVQWIWTARPVVGAIAIDGHDDGRGGIDDRQWGWDDKDWDDDPVDTFIKTKTKDADDDQWGWMKIWIATPPNGHTAKIWIFTWGHDDNGIMTMIMMMGIDDMDSHDPDCCVGHPDDPCNVVNRDDDDPRVVVVVRHCVVVRD